Protein 3W4R (pdb70)

CATH classification: 3.20.20.80 (+1 more: 3.10.50.10)

Structure (mmCIF, N/CA/C/O backbone):
data_3W4R
#
_entry.id   3W4R
#
_cell.length_a   93.761
_cell.length_b   93.761
_cell.length_c   121.964
_cell.angle_alpha   90.00
_cell.angle_beta   90.00
_cell.angle_gamma   120.00
#
_symmetry.space_group_name_H-M   'P 65'
#
loop_
_entity.id
_entity.type
_entity.pdbx_description
1 polymer Chitinase
2 non-polymer 2-acetamido-2-deoxy-beta-D-glucopyranose
3 water water
#
loop_
_atom_site.group_PDB
_atom_site.id
_atom_site.type_symbol
_atom_site.label_atom_id
_atom_site.label_alt_id
_atom_site.label_comp_id
_atom_site.label_asym_id
_atom_site.label_entity_id
_atom_site.label_seq_id
_atom_site.pdbx_PDB_ins_code
_atom_site.Ca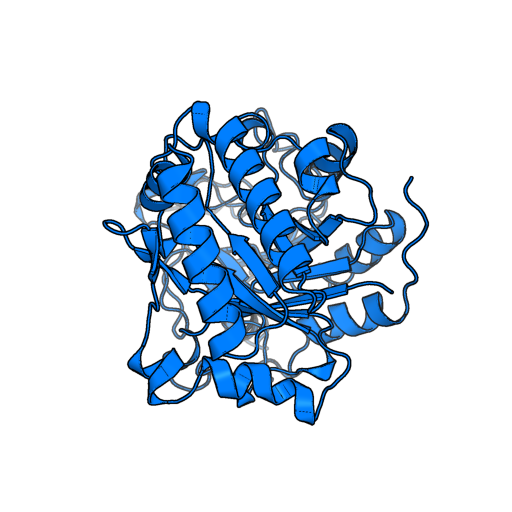rtn_x
_atom_site.Cartn_y
_atom_site.Cartn_z
_atom_site.occupancy
_atom_site.B_iso_or_equiv
_atom_site.auth_seq_id
_atom_site.auth_comp_id
_atom_site.auth_asym_id
_atom_site.auth_atom_id
_atom_site.pdbx_PDB_model_num
ATOM 1 N N . ARG A 1 24 ? -23.275 45.243 7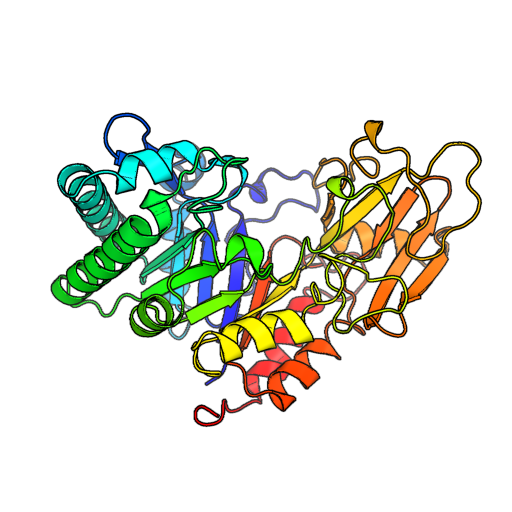6.374 1.00 30.79 24 ARG A N 1
ATOM 2 C CA . ARG A 1 24 ? -23.196 44.265 75.298 1.00 22.21 24 ARG A CA 1
ATOM 3 C C . ARG A 1 24 ? -22.018 44.718 74.438 1.00 14.25 24 ARG A C 1
ATOM 4 O O . ARG A 1 24 ? -21.820 44.240 73.323 1.00 18.06 24 ARG A O 1
ATOM 12 N N . ALA A 1 25 ? -21.275 45.665 74.973 1.00 12.76 25 ALA A N 1
ATOM 13 C CA . ALA A 1 25 ? -20.039 46.133 74.301 1.00 9.06 25 ALA A CA 1
ATOM 14 C C . ALA A 1 25 ? -18.936 45.144 74.548 1.00 9.73 25 ALA A C 1
ATOM 15 O O . ALA A 1 25 ? -18.953 44.341 75.513 1.00 10.32 25 ALA A O 1
ATOM 17 N N . ARG A 1 26 ? -17.920 45.185 73.671 1.00 8.43 26 ARG A N 1
ATOM 18 C CA . ARG A 1 26 ? -16.792 44.266 73.814 1.00 7.38 26 ARG A CA 1
ATOM 19 C C . ARG A 1 26 ? -15.585 45.034 74.319 1.00 6.90 26 ARG A C 1
ATOM 20 O O . ARG A 1 26 ? -15.403 46.246 74.016 1.00 8.01 26 ARG A O 1
ATOM 28 N N . VAL A 1 27 ? -14.749 44.323 75.083 1.00 6.91 27 VAL A N 1
ATOM 29 C CA . VAL A 1 27 ? -13.408 44.776 75.442 1.00 7.91 27 VAL A CA 1
ATOM 30 C C . VAL A 1 27 ? -12.535 43.632 74.963 1.00 6.19 27 VAL A C 1
ATOM 31 O O . VAL A 1 27 ? -12.516 42.571 75.589 1.00 7.53 27 VAL A O 1
ATOM 35 N N . VAL A 1 28 ? -11.762 43.892 73.887 1.00 4.91 28 VAL A N 1
ATOM 36 C CA . VAL A 1 28 ? -11.052 42.791 73.207 1.00 5.14 28 VAL A CA 1
ATOM 37 C C . VAL A 1 28 ? -9.599 42.941 73.555 1.00 7.29 28 VAL A C 1
ATOM 38 O O . VAL A 1 28 ? -9.005 43.963 73.234 1.00 7.56 28 VAL A O 1
ATOM 42 N N . CYS A 1 29 ? -9.017 41.901 74.146 1.00 5.83 29 CYS A N 1
ATOM 43 C CA . CYS A 1 29 ? -7.650 42.015 74.667 1.00 5.92 29 CYS A CA 1
ATOM 44 C C . CYS A 1 29 ? -6.767 41.098 73.880 1.00 5.89 29 CYS A C 1
ATOM 45 O O . CYS A 1 29 ? -6.893 39.884 74.033 1.00 7.82 29 CYS A O 1
ATOM 48 N N . TYR A 1 30 ? -5.795 41.646 73.120 1.00 4.39 30 TYR A N 1
ATOM 49 C CA . TYR A 1 30 ? -4.802 40.725 72.526 1.00 3.89 30 TYR A CA 1
ATOM 50 C C . TYR A 1 30 ? -3.748 40.412 73.569 1.00 5.44 30 TYR A C 1
ATOM 51 O O . TYR A 1 30 ? -3.281 41.326 74.231 1.00 5.61 30 TYR A O 1
ATOM 60 N N . PHE A 1 31 ? -3.319 39.151 73.610 1.00 4.69 31 PHE A N 1
ATOM 61 C CA . PHE A 1 31 ? -2.309 38.654 74.561 1.00 4.13 31 PHE A CA 1
ATOM 62 C C . PHE A 1 31 ? -1.150 38.100 73.722 1.00 5.40 31 PHE A C 1
ATOM 63 O O . PHE A 1 31 ? -1.341 37.203 72.894 1.00 6.78 31 PHE A O 1
ATOM 71 N N . SER A 1 32 ? 0.078 38.618 73.930 1.00 5.48 32 SER A N 1
ATOM 72 C CA . SER A 1 32 ? 1.250 38.192 73.121 1.00 4.60 32 SER A CA 1
ATOM 73 C C . SER A 1 32 ? 1.974 37.024 73.823 1.00 6.24 32 SER A C 1
ATOM 74 O O . SER A 1 32 ? 2.387 37.187 74.996 1.00 6.95 32 SER A O 1
ATOM 77 N N . ASN A 1 33 ? 2.154 35.899 73.129 1.00 6.37 33 ASN A N 1
ATOM 78 C CA . ASN A 1 33 ? 2.731 34.727 73.803 1.00 5.98 33 ASN A CA 1
ATOM 79 C C . ASN A 1 33 ? 4.237 34.902 73.972 1.00 9.96 33 ASN A C 1
ATOM 80 O O . ASN A 1 33 ? 4.856 34.124 74.687 1.00 15.71 33 ASN A O 1
ATOM 85 N N . TRP A 1 34 ? 4.802 35.932 73.395 1.00 6.04 34 TRP A N 1
ATOM 86 C CA . TRP A 1 34 ? 6.255 36.125 73.543 1.00 6.98 34 TRP A CA 1
ATOM 87 C C . TRP A 1 34 ? 6.585 37.070 74.669 1.00 7.89 34 TRP A C 1
ATOM 88 O O . TRP A 1 34 ? 7.760 37.288 74.953 1.00 8.11 34 TRP A O 1
ATOM 99 N N . ALA A 1 35 ? 5.592 37.658 75.330 1.00 5.26 35 ALA A N 1
ATOM 100 C CA . ALA A 1 35 ? 5.896 38.660 76.376 1.00 5.68 35 ALA A CA 1
ATOM 101 C C . ALA A 1 35 ? 6.486 37.986 77.616 1.00 6.59 35 ALA A C 1
ATOM 102 O O . ALA A 1 35 ? 7.077 38.670 78.468 1.00 6.97 35 ALA A O 1
ATOM 104 N N . VAL A 1 36 ? 6.357 36.667 77.684 1.00 5.82 36 VAL A N 1
ATOM 105 C CA . VAL A 1 36 ? 6.857 35.918 78.848 1.00 6.62 36 VAL A CA 1
ATOM 106 C C . VAL A 1 36 ? 8.389 35.948 78.839 1.00 8.19 36 VAL A C 1
ATOM 107 O O . VAL A 1 36 ? 9.004 35.719 79.911 1.00 9.71 36 VAL A O 1
ATOM 111 N N . TYR A 1 37 ? 8.981 36.257 77.709 1.00 7.30 37 TYR A N 1
ATOM 112 C CA . TYR A 1 37 ? 10.460 36.281 77.632 1.00 8.61 37 TYR A CA 1
ATOM 113 C C . TYR A 1 37 ? 11.064 37.629 77.930 1.00 9.94 37 TYR A C 1
ATOM 114 O O . TYR A 1 37 ? 12.330 37.791 77.915 1.00 11.11 37 TYR A O 1
ATOM 123 N N . ARG A 1 38 ? 10.228 38.637 78.215 1.00 6.80 38 ARG A N 1
ATOM 124 C CA . ARG A 1 38 ? 10.790 39.946 78.557 1.00 7.66 38 ARG A CA 1
ATOM 125 C C . ARG A 1 38 ? 11.395 39.886 79.938 1.00 6.91 38 ARG A C 1
ATOM 126 O O . ARG A 1 38 ? 10.895 39.232 80.842 1.00 8.71 38 ARG A O 1
ATOM 134 N N . PRO A 1 39 ? 12.515 40.583 80.095 1.00 9.32 39 PRO A N 1
ATOM 135 C CA . PRO A 1 39 ? 13.281 40.406 81.344 1.00 11.80 39 PRO A CA 1
ATOM 136 C C . PRO A 1 39 ? 12.659 41.085 82.532 1.00 12.59 39 PRO A C 1
ATOM 137 O O . PRO A 1 39 ? 11.891 42.051 82.381 1.00 9.80 39 PRO A O 1
ATOM 141 N N . GLY A 1 40 ? 12.998 40.631 83.738 1.00 12.46 40 GLY A N 1
ATOM 142 C CA . GLY A 1 40 ? 12.612 41.389 84.929 1.00 11.70 40 GLY A CA 1
ATOM 143 C C . GLY A 1 40 ? 11.130 41.664 85.069 1.00 10.31 40 GLY A C 1
ATOM 144 O O . GLY A 1 40 ? 10.283 40.752 84.926 1.00 11.34 40 GLY A O 1
ATOM 145 N N . VAL A 1 41 ? 10.792 42.932 85.306 1.00 12.62 41 VAL A N 1
ATOM 146 C CA . VAL A 1 41 ? 9.398 43.259 85.573 1.00 10.88 41 VAL A CA 1
ATOM 147 C C . VAL A 1 41 ? 8.612 43.264 84.277 1.00 10.65 41 VAL A C 1
ATOM 148 O O . VAL A 1 41 ? 7.399 43.384 84.325 1.00 9.78 41 VAL A O 1
ATOM 152 N N . GLY A 1 42 ? 9.280 43.112 83.142 1.00 8.61 42 GLY A N 1
ATOM 153 C CA . GLY A 1 42 ? 8.535 43.048 81.858 1.00 7.73 42 GLY A CA 1
ATOM 154 C C . GLY A 1 42 ? 7.907 41.660 81.624 1.00 8.39 42 GLY A C 1
ATOM 155 O O . GLY A 1 42 ? 6.966 41.509 80.828 1.00 8.32 42 GLY A O 1
ATOM 156 N N . ARG A 1 43 ? 8.375 40.633 82.320 1.00 8.24 43 ARG A N 1
ATOM 157 C CA . ARG A 1 43 ? 7.804 39.286 82.097 1.00 8.38 43 ARG A CA 1
ATOM 158 C C . ARG A 1 43 ? 6.310 39.269 82.295 1.00 8.80 43 ARG A C 1
ATOM 159 O O . ARG A 1 43 ? 5.814 39.596 83.368 1.00 8.38 43 ARG A O 1
ATOM 167 N N . TYR A 1 44 ? 5.577 38.780 81.279 1.00 8.06 44 TYR A N 1
ATOM 168 C CA . TYR A 1 44 ? 4.130 38.752 81.376 1.00 5.97 44 TYR A CA 1
ATOM 169 C C . TYR A 1 44 ? 3.677 37.431 80.779 1.00 7.57 44 TYR A C 1
ATOM 170 O O . TYR A 1 44 ? 3.897 37.138 79.579 1.00 8.29 44 TYR A O 1
ATOM 179 N N . GLY A 1 45 ? 3.016 36.626 81.604 1.00 7.85 45 GLY A N 1
ATOM 180 C CA . GLY A 1 45 ? 2.496 35.329 81.198 1.00 8.84 45 GLY A CA 1
ATOM 181 C C . GLY A 1 45 ? 0.978 35.187 81.327 1.00 7.71 45 GLY A C 1
ATOM 182 O O . GLY A 1 45 ? 0.339 36.112 81.631 1.00 8.12 45 GLY A O 1
ATOM 183 N N . ILE A 1 46 ? 0.467 33.974 81.110 1.00 8.81 46 ILE A N 1
ATOM 184 C CA . ILE A 1 46 ? -0.968 33.783 81.136 1.00 9.87 46 ILE A CA 1
ATOM 185 C C . ILE A 1 46 ? -1.546 34.226 82.444 1.00 10.56 46 ILE A C 1
ATOM 186 O O . ILE A 1 46 ? -2.594 34.747 82.511 1.00 9.54 46 ILE A O 1
ATOM 191 N N . GLU A 1 47 ? -0.786 33.937 83.490 1.00 13.20 47 GLU A N 1
ATOM 192 C CA . GLU A 1 47 ? -1.257 34.213 84.824 1.00 13.35 47 GLU A CA 1
ATOM 193 C C . GLU A 1 47 ? -1.365 35.720 85.152 1.00 13.52 47 GLU A C 1
ATOM 194 O O . GLU A 1 47 ? -1.924 36.116 86.148 1.00 14.73 47 GLU A O 1
ATOM 200 N N . ASP A 1 48 ? -0.757 36.531 84.306 1.00 11.20 48 ASP A N 1
ATOM 201 C CA . ASP A 1 48 ? -0.835 37.987 84.485 1.00 8.93 48 ASP A CA 1
ATOM 202 C C . ASP A 1 48 ? -2.038 38.650 83.807 1.00 9.09 48 ASP A C 1
ATOM 203 O O . ASP A 1 48 ? -2.341 39.830 84.068 1.00 9.47 48 ASP A O 1
ATOM 208 N N . ILE A 1 49 ? -2.747 37.910 82.968 1.00 8.28 49 ILE A N 1
ATOM 209 C CA . ILE A 1 49 ? -3.908 38.493 82.291 1.00 8.41 49 ILE A CA 1
ATOM 210 C C . ILE A 1 49 ? -5.014 38.845 83.286 1.00 8.60 49 ILE A C 1
ATOM 211 O O . ILE A 1 49 ? -5.455 37.963 84.058 1.00 10.34 49 ILE A O 1
ATOM 216 N N . PRO A 1 50 ? -5.489 40.096 83.287 1.00 7.37 50 PRO A N 1
ATOM 217 C CA . PRO A 1 50 ? -6.582 40.486 84.177 1.00 8.85 50 PRO A CA 1
ATOM 218 C C . PRO A 1 50 ? -7.903 40.139 83.529 1.00 9.19 50 PRO A C 1
ATOM 219 O O . PRO A 1 50 ? -8.551 40.972 82.902 1.00 8.92 50 PRO A O 1
ATOM 223 N N . VAL A 1 51 ? -8.248 38.859 83.612 1.00 9.81 51 VAL A N 1
ATOM 224 C CA . VAL A 1 51 ? -9.302 38.308 82.744 1.00 8.61 51 VAL A CA 1
ATOM 225 C C . VAL A 1 51 ? -10.614 39.055 82.857 1.00 8.96 51 VAL A C 1
ATOM 226 O O . VAL A 1 51 ? -11.261 39.343 81.839 1.00 11.11 51 VAL A O 1
ATOM 230 N N . ASP A 1 52 ? -11.006 39.402 84.072 1.00 10.64 52 ASP A N 1
ATOM 231 C CA . ASP A 1 52 ? -12.316 40.058 84.204 1.00 13.40 52 ASP A CA 1
ATOM 232 C C . ASP A 1 52 ? -12.400 41.482 83.666 1.00 11.76 52 ASP A C 1
ATOM 233 O O . ASP A 1 52 ? -13.480 42.083 83.675 1.00 14.79 52 ASP A O 1
ATOM 238 N N . MET A 1 53 ? -11.284 42.037 83.195 1.00 8.79 53 MET A N 1
ATOM 239 C CA . MET A 1 53 ? -11.337 43.345 82.556 1.00 9.62 53 MET A CA 1
ATOM 240 C C . MET A 1 53 ? -11.685 43.226 81.074 1.00 11.22 53 MET A C 1
ATOM 241 O O . MET A 1 53 ? -11.962 44.238 80.445 1.00 11.61 53 MET A O 1
ATOM 246 N N . CYS A 1 54 ? -11.688 42.004 80.520 1.00 9.59 54 CYS A N 1
ATOM 247 C CA . CYS A 1 54 ? -11.887 41.814 79.068 1.00 7.01 54 CYS A CA 1
ATOM 248 C C . CYS A 1 54 ? -13.138 40.987 78.861 1.00 8.79 54 CYS A C 1
ATOM 249 O O . CYS A 1 54 ? -13.548 40.196 79.732 1.00 12.65 54 CYS A O 1
ATOM 252 N N . THR A 1 55 ? -13.759 41.141 77.706 1.00 7.19 55 THR A N 1
ATOM 253 C CA . THR A 1 55 ? -14.833 40.239 77.312 1.00 8.44 55 THR A CA 1
ATOM 254 C C . THR A 1 55 ? -14.359 39.155 76.338 1.00 9.81 55 THR A C 1
ATOM 255 O O . THR A 1 55 ? -14.969 38.071 76.282 1.00 8.90 55 THR A O 1
ATOM 259 N N . HIS A 1 56 ? -13.289 39.431 75.568 1.00 6.38 56 HIS A N 1
ATOM 260 C CA . HIS A 1 56 ? -12.780 38.532 74.551 1.00 6.62 56 HIS A CA 1
ATOM 261 C C . HIS A 1 56 ? -11.275 38.669 74.628 1.00 7.95 56 HIS A C 1
ATOM 262 O O . HIS A 1 56 ? -10.765 39.802 74.618 1.00 8.48 56 HIS A O 1
ATOM 269 N N . ILE A 1 57 ? -10.591 37.541 74.775 1.00 5.01 57 ILE A N 1
ATOM 270 C CA . ILE A 1 57 ? -9.110 37.595 74.907 1.00 3.68 57 ILE A CA 1
ATOM 271 C C . ILE A 1 57 ? -8.535 36.696 73.817 1.00 5.97 57 ILE A C 1
ATOM 272 O O . ILE A 1 57 ? -9.072 35.609 73.544 1.00 6.02 57 ILE A O 1
ATOM 277 N N . ILE A 1 58 ? -7.481 37.156 73.135 1.00 4.56 58 ILE A N 1
ATOM 278 C CA . ILE A 1 58 ? -7.028 36.526 71.901 1.00 4.39 58 ILE A CA 1
ATOM 279 C C . ILE A 1 58 ? -5.543 36.175 71.989 1.00 5.68 58 ILE A C 1
ATOM 280 O O . ILE A 1 58 ? -4.699 37.085 72.092 1.00 6.07 58 ILE A O 1
ATOM 285 N N . TYR A 1 59 ? -5.248 34.879 71.972 1.00 3.63 59 TYR A N 1
ATOM 286 C CA . TYR A 1 59 ? -3.872 34.398 72.127 1.00 4.53 59 TYR A CA 1
ATOM 287 C C . TYR A 1 59 ? -3.125 34.622 70.810 1.00 6.47 59 TYR A C 1
ATOM 288 O O . TYR A 1 59 ? -3.521 34.108 69.734 1.00 5.92 59 TYR A O 1
ATOM 297 N N . SER A 1 60 ? -2.032 35.379 70.819 1.00 3.45 60 SER A N 1
ATOM 298 C CA . SER A 1 60 ? -1.382 35.784 69.583 1.00 4.12 60 SER A CA 1
ATOM 299 C C . SER A 1 60 ? 0.072 35.289 69.591 1.00 5.57 60 SER A C 1
ATOM 300 O O . SER A 1 60 ? 0.757 35.531 70.598 1.00 7.56 60 SER A O 1
ATOM 303 N N . PHE A 1 61 ? 0.603 34.588 68.579 1.00 6.36 61 PHE A N 1
ATOM 304 C CA . PHE A 1 61 ? -0.031 34.248 67.304 1.00 5.02 61 PHE A CA 1
ATOM 305 C C . PHE A 1 61 ? 0.274 32.791 67.033 1.00 8.21 61 PHE A C 1
ATOM 306 O O . PHE A 1 61 ? 1.332 32.285 67.457 1.00 9.14 61 PHE A O 1
ATOM 314 N N . ILE A 1 62 ? -0.570 32.183 66.221 1.00 5.81 62 ILE A N 1
ATOM 315 C CA . ILE A 1 62 ? -0.197 30.990 65.424 1.00 5.71 62 ILE A CA 1
ATOM 316 C C . ILE A 1 62 ? -0.023 31.460 63.995 1.00 5.93 62 ILE A C 1
ATOM 317 O O . ILE A 1 62 ? -0.288 32.619 63.671 1.00 6.32 62 ILE A O 1
ATOM 322 N N . GLY A 1 63 ? 0.542 30.594 63.154 1.00 6.06 63 GLY A N 1
ATOM 323 C CA . GLY A 1 63 ? 0.879 30.923 61.772 1.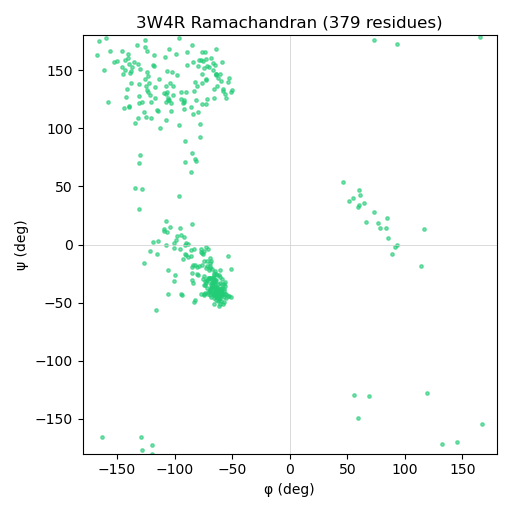00 7.07 63 GLY A CA 1
ATOM 324 C C . GLY A 1 63 ? 0.348 29.902 60.794 1.00 6.37 63 GLY A C 1
ATOM 325 O O . GLY A 1 63 ? -0.488 29.094 61.128 1.00 7.28 63 GLY A O 1
ATOM 326 N N . VAL A 1 64 ? 0.849 29.966 59.567 1.00 6.69 64 VAL A N 1
ATOM 327 C CA . VAL A 1 64 ? 0.510 28.971 58.549 1.00 7.51 64 VAL A CA 1
ATOM 328 C C . VAL A 1 64 ? 1.809 28.402 58.021 1.00 9.79 64 VAL A C 1
ATOM 329 O O . VAL A 1 64 ? 2.817 29.119 57.924 1.00 9.26 64 VAL A O 1
ATOM 333 N N . THR A 1 65 ? 1.826 27.090 57.740 1.00 12.13 65 THR A N 1
ATOM 334 C CA . THR A 1 65 ? 3.070 26.549 57.154 1.00 14.83 65 THR A CA 1
ATOM 335 C C . THR A 1 65 ? 3.206 26.959 55.686 1.00 15.79 65 THR A C 1
ATOM 336 O O . THR A 1 65 ? 2.220 27.182 54.984 1.00 15.03 65 THR A O 1
ATOM 340 N N . GLU A 1 66 ? 4.434 27.061 55.207 1.00 14.92 66 GLU A N 1
ATOM 341 C CA . GLU A 1 66 ? 4.671 27.491 53.841 1.00 19.16 66 GLU A CA 1
ATOM 342 C C . GLU A 1 66 ? 4.360 26.406 52.819 1.00 22.48 66 GLU A C 1
ATOM 343 O O . GLU A 1 66 ? 4.053 26.687 51.722 1.00 25.21 66 GLU A O 1
ATOM 349 N N . ASP A 1 67 ? 4.519 25.171 53.212 1.00 22.24 67 ASP A N 1
ATOM 350 C CA . ASP A 1 67 ? 4.472 24.052 52.262 1.00 27.41 67 ASP A CA 1
ATOM 351 C C . ASP A 1 67 ? 3.136 23.295 52.237 1.00 22.23 67 ASP A C 1
ATOM 352 O O . ASP A 1 67 ? 2.712 22.792 51.192 1.00 26.85 67 ASP A O 1
ATOM 357 N N . THR A 1 68 ? 2.456 23.229 53.377 1.00 14.69 68 THR A N 1
ATOM 358 C CA . THR A 1 68 ? 1.337 22.339 53.524 1.00 15.77 68 THR A CA 1
ATOM 359 C C . THR A 1 68 ? 0.063 23.092 53.890 1.00 14.22 68 THR A C 1
ATOM 360 O O . THR A 1 68 ? -0.998 22.492 53.968 1.00 16.19 68 THR A O 1
ATOM 364 N N . GLN A 1 69 ? 0.197 24.400 54.119 1.00 14.41 69 GLN A N 1
ATOM 365 C CA . GLN A 1 69 ? -0.975 25.225 54.478 1.00 12.79 69 GLN A CA 1
ATOM 366 C C . GLN A 1 69 ? -1.683 24.772 55.742 1.00 16.75 69 GLN A C 1
ATOM 367 O O . GLN A 1 69 ? -2.878 24.947 55.878 1.00 19.28 69 GLN A O 1
ATOM 373 N N . GLN A 1 70 ? -0.929 24.234 56.693 1.00 14.07 70 GLN A N 1
ATOM 374 C CA . GLN A 1 70 ? -1.481 23.839 57.973 1.00 13.10 70 GLN A CA 1
ATOM 375 C C . GLN A 1 70 ? -1.221 24.913 59.008 1.00 10.22 70 GLN A C 1
ATOM 376 O O . GLN A 1 70 ? -0.360 25.781 58.826 1.00 11.65 70 GLN A O 1
ATOM 382 N N . VAL A 1 71 ? -1.942 24.834 60.113 1.00 10.43 71 VAL A N 1
ATOM 383 C CA . VAL A 1 71 ? -1.590 25.685 61.276 1.00 10.58 71 VAL A CA 1
ATOM 384 C C . VAL A 1 71 ? -0.146 25.454 61.695 1.00 11.31 71 VAL A C 1
ATOM 385 O O . VAL A 1 71 ? 0.319 24.310 61.819 1.00 12.14 71 VAL A O 1
ATOM 389 N N . LEU A 1 72 ? 0.600 26.548 61.843 1.00 7.40 72 LEU A N 1
ATOM 390 C CA . LEU A 1 72 ? 1.979 26.516 62.352 1.00 7.92 72 LEU A CA 1
ATOM 391 C C . LEU A 1 72 ? 1.930 26.978 63.798 1.00 10.28 72 LEU A C 1
ATOM 392 O O . LEU A 1 72 ? 1.519 28.115 64.093 1.00 9.49 72 LEU A O 1
ATOM 397 N N . ILE A 1 73 ? 2.403 26.119 64.707 1.00 10.57 73 ILE A N 1
ATOM 398 C CA . ILE A 1 73 ? 2.583 26.521 66.112 1.00 7.72 73 ILE A CA 1
ATOM 399 C C . ILE A 1 73 ? 3.966 27.164 66.199 1.00 11.36 73 ILE A C 1
ATOM 400 O O . ILE A 1 73 ? 5.009 26.531 65.910 1.00 11.79 73 ILE A O 1
ATOM 405 N N . ILE A 1 74 ? 4.009 28.444 66.573 1.00 9.44 74 ILE A N 1
ATOM 406 C CA . ILE A 1 74 ? 5.215 29.222 66.407 1.00 9.29 74 ILE A CA 1
ATOM 407 C C . ILE A 1 74 ? 6.186 29.015 67.608 1.00 11.93 74 ILE A C 1
ATOM 408 O O . ILE A 1 74 ? 7.402 29.053 67.403 1.00 13.85 74 ILE A O 1
ATOM 413 N N . ASP A 1 75 ? 5.669 28.758 68.819 1.00 11.39 75 ASP A N 1
ATOM 414 C CA . ASP A 1 75 ? 6.591 28.468 69.963 1.00 9.07 75 ASP A CA 1
ATOM 415 C C . ASP A 1 75 ? 6.110 27.217 70.636 1.00 8.63 75 ASP A C 1
ATOM 416 O O . ASP A 1 75 ? 5.421 27.260 71.654 1.00 9.88 75 ASP A O 1
ATOM 421 N N . PRO A 1 76 ? 6.382 26.057 70.031 1.00 8.87 76 PRO A N 1
ATOM 422 C CA . PRO A 1 76 ? 5.709 24.861 70.560 1.00 10.31 76 PRO A CA 1
ATOM 423 C C . PRO A 1 76 ? 6.161 24.485 71.970 1.00 9.28 76 PRO A C 1
ATOM 424 O O . PRO A 1 76 ? 5.339 23.962 72.734 1.00 8.98 76 PRO A O 1
ATOM 428 N N . GLU A 1 77 ? 7.391 24.836 72.332 1.00 12.49 77 GLU A N 1
ATOM 429 C CA . GLU A 1 77 ? 7.806 24.589 73.720 1.00 10.51 77 GLU A CA 1
ATOM 430 C C . GLU A 1 77 ? 6.942 25.315 74.729 1.00 9.91 77 GLU A C 1
ATOM 431 O O . GLU A 1 77 ? 6.577 24.787 75.770 1.00 9.94 77 GLU A O 1
ATOM 437 N N . LEU A 1 78 ? 6.544 26.558 74.406 1.00 7.68 78 LEU A N 1
ATOM 438 C CA . LEU A 1 78 ? 5.680 27.282 75.319 1.00 7.95 78 LEU A CA 1
ATOM 439 C C . LEU A 1 78 ? 4.208 26.897 75.125 1.00 8.95 78 LEU A C 1
ATOM 440 O O . LEU A 1 78 ? 3.504 26.613 76.067 1.00 8.38 78 LEU A O 1
ATOM 445 N N . ASP A 1 79 ? 3.783 26.933 73.865 1.00 9.62 79 ASP A N 1
ATOM 446 C CA . ASP A 1 79 ? 2.342 26.861 73.540 1.00 8.09 79 ASP A CA 1
ATOM 447 C C . ASP A 1 79 ? 1.795 25.474 73.773 1.00 9.54 79 ASP A C 1
ATOM 448 O O . ASP A 1 79 ? 0.649 25.307 74.144 1.00 8.67 79 ASP A O 1
ATOM 453 N N . VAL A 1 80 ? 2.640 24.461 73.577 1.00 9.35 80 VAL A N 1
ATOM 454 C CA . VAL A 1 80 ? 2.166 23.074 73.710 1.00 9.10 80 VAL A CA 1
ATOM 455 C C . VAL A 1 80 ? 2.871 22.355 74.870 1.00 9.90 80 VAL A C 1
ATOM 456 O O . VAL A 1 80 ? 2.194 21.895 75.783 1.00 13.00 80 VAL A O 1
ATOM 460 N N . ASP A 1 81 ? 4.197 22.316 74.854 1.00 13.72 81 ASP A N 1
ATOM 461 C CA . ASP A 1 81 ? 4.916 21.544 75.926 1.00 13.67 81 ASP A CA 1
ATOM 462 C C . ASP A 1 81 ? 4.691 22.088 77.343 1.00 16.24 81 ASP A C 1
ATOM 463 O O . ASP A 1 81 ? 4.477 21.288 78.296 1.00 18.81 81 ASP A O 1
ATOM 468 N N . LYS A 1 82 ? 4.650 23.421 77.519 1.00 11.38 82 LYS A N 1
ATOM 469 C CA . LYS A 1 82 ? 4.310 24.047 78.790 1.00 11.43 82 LYS A CA 1
ATOM 470 C C . LYS A 1 82 ? 2.849 24.422 78.893 1.00 9.87 82 LYS A C 1
ATOM 471 O O . LYS A 1 82 ? 2.437 25.139 79.794 1.00 12.75 82 LYS A O 1
ATOM 477 N N . ASN A 1 83 ? 2.055 23.867 77.971 1.00 10.63 83 ASN A N 1
ATOM 478 C CA . ASN A 1 83 ? 0.616 24.065 78.016 1.00 12.21 83 ASN A CA 1
ATOM 479 C C . ASN A 1 83 ? 0.130 25.484 77.917 1.00 10.68 83 ASN A C 1
ATOM 480 O O . ASN A 1 83 ? -0.905 25.805 78.535 1.00 10.65 83 ASN A O 1
ATOM 485 N N . GLY A 1 84 ? 0.824 26.327 77.153 1.00 9.05 84 GLY A N 1
ATOM 486 C CA . GLY A 1 84 ? 0.381 27.714 77.061 1.00 8.29 84 GLY A CA 1
ATOM 487 C C . GLY A 1 84 ? -1.060 27.850 76.503 1.00 7.77 84 GLY A C 1
ATOM 488 O O . GLY A 1 84 ? -1.900 28.546 77.086 1.00 8.19 84 GLY A O 1
ATOM 489 N N . PHE A 1 85 ? -1.358 27.172 75.388 1.00 8.33 85 PHE A N 1
ATOM 490 C CA . PHE A 1 85 ? -2.709 27.361 74.807 1.00 7.31 85 PHE A CA 1
ATOM 491 C C . PHE A 1 85 ? -3.768 26.889 75.795 1.00 9.04 85 PHE A C 1
ATOM 492 O O . PHE A 1 85 ? -4.770 27.536 76.010 1.00 8.09 85 PHE A O 1
ATOM 500 N N . LYS A 1 86 ? -3.559 25.709 76.400 1.00 9.27 86 LYS A N 1
ATOM 501 C CA . LYS A 1 86 ? -4.570 25.169 77.307 1.00 10.20 86 LYS A CA 1
ATOM 502 C C . LYS A 1 86 ? -4.666 25.874 78.633 1.00 9.15 86 LYS A C 1
ATOM 503 O O . LYS A 1 86 ? -5.745 25.995 79.195 1.00 10.71 86 LYS A O 1
ATOM 509 N N . ASN A 1 87 ? -3.560 26.390 79.169 1.00 9.93 87 ASN A N 1
ATOM 510 C CA . ASN A 1 87 ? -3.708 27.232 80.338 1.00 9.83 87 ASN A CA 1
ATOM 511 C C . ASN A 1 87 ? -4.536 28.472 80.075 1.00 8.99 87 ASN A C 1
ATOM 512 O O . ASN A 1 87 ? -5.369 28.908 80.931 1.00 10.56 87 ASN A O 1
ATOM 517 N N . PHE A 1 88 ? -4.323 29.027 78.851 1.00 8.37 88 PHE A N 1
ATOM 518 C CA . PHE A 1 88 ? -5.100 30.182 78.463 1.00 7.84 88 PHE A CA 1
ATOM 519 C C . PHE A 1 88 ? -6.580 29.841 78.321 1.00 7.28 88 PHE A C 1
ATOM 520 O O . PHE A 1 88 ? -7.419 30.500 78.873 1.00 8.05 88 PHE A O 1
ATOM 528 N N . THR A 1 89 ? -6.910 28.797 77.572 1.00 7.53 89 THR A N 1
ATOM 529 C CA . THR A 1 89 ? -8.338 28.523 77.389 1.00 8.64 89 THR A CA 1
ATOM 530 C C . THR A 1 89 ? -9.021 28.030 78.665 1.00 9.39 89 THR A C 1
ATOM 531 O O . THR A 1 89 ? -10.215 28.285 78.876 1.00 10.79 89 THR A O 1
ATOM 535 N N . SER A 1 90 ? -8.255 27.372 79.521 1.00 10.05 90 SER A N 1
ATOM 536 C CA . SER A 1 90 ? -8.834 26.869 80.770 1.00 13.36 90 SER A CA 1
ATOM 537 C C . SER A 1 90 ? -9.045 27.999 81.745 1.00 16.32 90 SER A C 1
ATOM 538 O O . SER A 1 90 ? -9.718 27.811 82.787 1.00 14.57 90 SER A O 1
ATOM 541 N N . LEU A 1 91 ? -8.537 29.204 81.430 1.00 11.10 91 LEU A N 1
ATOM 542 C CA . LEU A 1 91 ? -9.070 30.362 82.186 1.00 9.74 91 LEU A CA 1
ATOM 543 C C . LEU A 1 91 ? -10.635 30.488 82.228 1.00 11.79 91 LEU A C 1
ATOM 544 O O . LEU A 1 91 ? -11.181 31.150 83.100 1.00 12.26 91 LEU A O 1
ATOM 549 N N . ARG A 1 92 ? -11.348 29.865 81.296 1.00 11.71 92 ARG A N 1
ATOM 550 C CA . ARG A 1 92 ? -12.799 29.991 81.263 1.00 12.67 92 ARG A CA 1
ATOM 551 C C . ARG A 1 92 ? -13.440 29.270 82.447 1.00 15.11 92 ARG A C 1
ATOM 552 O O . ARG A 1 92 ? -14.607 29.512 82.738 1.00 16.61 92 ARG A O 1
ATOM 560 N N . SER A 1 93 ? -12.685 28.401 83.099 1.00 14.79 93 SER A N 1
ATOM 561 C CA . SER A 1 93 ? -13.251 27.644 84.240 1.00 18.68 93 SER A CA 1
ATOM 562 C C . SER A 1 93 ? -13.637 28.595 85.334 1.00 18.16 93 SER A C 1
ATOM 563 O O . SER A 1 93 ? -14.724 28.498 85.891 1.00 24.27 93 SER A O 1
ATOM 566 N N . LYS A 1 94 ? -12.770 29.543 85.631 1.00 17.16 94 LYS A N 1
ATOM 567 C CA . LYS A 1 94 ? -13.070 30.548 86.650 1.00 20.74 94 LYS A CA 1
ATOM 568 C C . LYS A 1 94 ? -13.693 31.820 86.101 1.00 21.91 94 LYS A C 1
ATOM 569 O O . LYS A 1 94 ? -14.195 32.660 86.865 1.00 21.99 94 LYS A O 1
ATOM 575 N N . HIS A 1 95 ? -13.644 31.972 84.776 1.00 14.18 95 HIS A N 1
ATOM 576 C CA . HIS A 1 95 ? -14.184 33.169 84.141 1.00 17.08 95 HIS A CA 1
ATOM 577 C C . HIS A 1 95 ? -15.092 32.819 82.969 1.00 17.28 95 HIS A C 1
ATOM 578 O O . HIS A 1 95 ? -14.753 33.026 81.792 1.00 15.89 95 HIS A O 1
ATOM 585 N N . PRO A 1 96 ? -16.275 32.252 83.256 1.00 18.17 96 PRO A N 1
ATOM 586 C CA . PRO A 1 96 ? -16.987 31.592 82.159 1.00 16.63 96 PRO A CA 1
ATOM 587 C C . PRO A 1 96 ? -17.653 32.530 81.153 1.00 17.79 96 PRO A C 1
ATOM 588 O O . PRO A 1 96 ? -18.029 32.071 80.079 1.00 24.92 96 PRO A O 1
ATOM 592 N N . GLY A 1 97 ? -17.793 33.803 81.456 1.00 20.46 97 GLY A N 1
ATOM 593 C CA . GLY A 1 97 ? -18.496 34.655 80.496 1.00 20.53 97 GLY A CA 1
ATOM 594 C C . GLY A 1 97 ? -17.566 35.259 79.450 1.00 27.22 97 GLY A C 1
ATOM 595 O O . GLY A 1 97 ? -17.991 35.988 78.554 1.00 27.58 97 GLY A O 1
ATOM 596 N N . VAL A 1 98 ? -16.290 34.926 79.568 1.00 12.22 98 VAL A N 1
ATOM 597 C CA . VAL A 1 98 ? -15.241 35.500 78.650 1.00 8.34 98 VAL A CA 1
ATOM 598 C C . VAL A 1 98 ? -14.951 34.493 77.519 1.00 10.42 98 VAL A C 1
ATOM 599 O O . VAL A 1 98 ? -14.946 33.251 77.734 1.00 11.01 98 VAL A O 1
ATOM 603 N N . LYS A 1 99 ? -14.653 34.985 76.299 1.00 8.03 99 LYS A N 1
ATOM 604 C CA . LYS A 1 99 ? -14.349 34.111 75.173 1.00 8.67 99 LYS A CA 1
ATOM 605 C C . LYS A 1 99 ? -12.860 34.151 74.957 1.00 9.22 99 LYS A C 1
ATOM 606 O O . LYS A 1 99 ? -12.272 35.232 75.015 1.00 10.80 99 LYS A O 1
ATOM 612 N N . PHE A 1 100 ? -12.276 33.001 74.680 1.00 6.98 100 PHE A N 1
ATOM 613 C CA . PHE A 1 100 ? -10.829 32.853 74.516 1.00 5.56 100 PHE A CA 1
ATOM 614 C C . PHE A 1 100 ? -10.587 32.327 73.130 1.00 6.57 100 PHE A C 1
ATOM 615 O O . PHE A 1 100 ? -10.884 31.143 72.821 1.00 7.77 100 PHE A O 1
ATOM 623 N N . THR A 1 101 ? -10.045 33.159 72.259 1.00 5.41 101 THR A N 1
ATOM 624 C CA . THR A 1 101 ? -9.789 32.707 70.888 1.00 4.68 101 THR A CA 1
ATOM 625 C C . THR A 1 101 ? -8.297 32.811 70.581 1.00 5.83 101 THR A C 1
ATOM 626 O O . THR A 1 101 ? -7.496 33.190 71.459 1.00 4.89 101 THR A O 1
ATOM 630 N N . VAL A 1 102 ? -7.918 32.436 69.372 1.00 5.25 102 VAL A N 1
ATOM 631 C CA . VAL A 1 102 ? -6.510 32.463 68.906 1.00 4.64 102 VAL A CA 1
ATOM 632 C C . VAL A 1 102 ? -6.414 33.307 67.667 1.00 4.73 102 VAL A C 1
ATOM 633 O O . VAL A 1 102 ? -7.345 33.309 66.830 1.00 5.80 102 VAL A O 1
ATOM 637 N N . ALA A 1 103 ? -5.288 34.035 67.491 1.00 4.12 103 ALA A N 1
ATOM 638 C CA . ALA A 1 103 ? -5.099 34.867 66.277 1.00 3.56 103 ALA A CA 1
ATOM 639 C C . ALA A 1 103 ? -4.050 34.188 65.407 1.00 4.90 103 ALA A C 1
ATOM 640 O O . ALA A 1 103 ? -2.977 33.749 65.913 1.00 5.97 103 ALA A O 1
ATOM 642 N N . VAL A 1 104 ? -4.331 34.147 64.090 1.00 4.04 104 VAL A N 1
ATOM 643 C CA . VAL A 1 104 ? -3.354 33.620 63.100 1.00 3.98 104 VAL A CA 1
ATOM 644 C C . VAL A 1 104 ? -2.823 34.750 62.274 1.00 6.08 104 VAL A C 1
ATOM 645 O O . VAL A 1 104 ? -3.573 35.642 61.865 1.00 6.99 104 VAL A O 1
ATOM 649 N N . GLY A 1 105 ? -1.478 34.835 62.137 1.00 5.04 105 GLY A N 1
ATOM 650 C CA . GLY A 1 105 ? -0.897 35.867 61.284 1.00 6.10 105 GLY A CA 1
ATOM 651 C C . GLY A 1 105 ? -0.008 36.765 62.134 1.00 6.01 105 GLY A C 1
ATOM 652 O O . GLY A 1 105 ? 0.837 36.264 62.924 1.00 6.36 105 GLY A O 1
ATOM 653 N N . GLY A 1 106 ? -0.245 38.070 62.034 1.00 6.74 106 GLY A N 1
ATOM 654 C CA . GLY A 1 106 ? 0.567 39.059 62.779 1.00 6.70 106 GLY A CA 1
ATOM 655 C C . GLY A 1 106 ? 1.709 39.533 61.912 1.00 6.97 106 GLY A C 1
ATOM 656 O O . GLY A 1 106 ? 1.989 38.974 60.863 1.00 7.99 106 GLY A O 1
ATOM 657 N N . TRP A 1 107 ? 2.459 40.551 62.379 1.00 6.69 107 TRP A N 1
ATOM 658 C CA . TRP A 1 107 ? 3.443 41.146 61.458 1.00 8.77 107 TRP A CA 1
ATOM 659 C C . TRP A 1 107 ? 4.631 40.223 61.178 1.00 8.95 107 TRP A C 1
ATOM 660 O O . TRP A 1 107 ? 5.056 40.114 60.022 1.00 9.05 107 TRP A O 1
ATOM 671 N N . ALA A 1 108 ? 5.131 39.532 62.207 1.00 8.05 108 ALA A N 1
ATOM 672 C CA . ALA A 1 108 ? 6.332 38.713 62.035 1.00 9.46 108 ALA A CA 1
ATOM 673 C C . ALA A 1 108 ? 6.117 37.543 61.106 1.00 11.27 108 ALA A C 1
ATOM 674 O O . ALA A 1 108 ? 7.074 37.076 60.449 1.00 12.86 108 ALA A O 1
ATOM 676 N N . GLU A 1 109 ? 4.863 37.070 60.995 1.00 7.11 109 GLU A N 1
ATOM 677 C CA . GLU A 1 109 ? 4.553 35.982 60.086 1.00 10.47 109 GLU A CA 1
ATOM 678 C C . GLU A 1 109 ? 4.736 36.303 58.628 1.00 11.76 109 GLU A C 1
ATOM 679 O O . GLU A 1 109 ? 4.891 35.388 57.825 1.00 11.19 109 GLU A O 1
ATOM 685 N N . GLY A 1 110 ? 4.700 37.577 58.262 1.00 9.55 110 GLY A N 1
ATOM 686 C CA . GLY A 1 110 ? 4.669 38.021 56.878 1.00 9.34 110 GLY A CA 1
ATOM 687 C C . GLY A 1 110 ? 3.336 37.792 56.192 1.00 8.99 110 GLY A C 1
ATOM 688 O O . GLY A 1 110 ? 2.456 37.138 56.760 1.00 8.74 110 GLY A O 1
ATOM 689 N N . GLY A 1 111 ? 3.222 38.260 54.958 1.00 8.42 111 GLY A N 1
ATOM 690 C CA . GLY A 1 111 ? 1.984 38.041 54.209 1.00 7.78 111 GLY A CA 1
ATOM 691 C C . GLY A 1 111 ? 2.100 36.987 53.121 1.00 8.41 111 GLY A C 1
ATOM 692 O O . GLY A 1 111 ? 1.085 36.467 52.660 1.00 9.94 111 GLY A O 1
ATOM 693 N N . SER A 1 112 ? 3.318 36.701 52.651 1.00 10.02 112 SER A N 1
ATOM 694 C CA . SER A 1 112 ? 3.405 35.825 51.468 1.00 9.41 112 SER A CA 1
ATOM 695 C C . SER A 1 112 ? 2.796 34.437 51.660 1.00 8.93 112 SER A C 1
ATOM 696 O O . SER A 1 112 ? 2.180 33.901 50.703 1.00 10.15 112 SER A O 1
ATOM 699 N N . LYS A 1 113 ? 2.945 33.845 52.859 1.00 9.46 113 LYS A N 1
ATOM 700 C CA . LYS A 1 113 ? 2.410 32.499 53.098 1.00 10.26 113 LYS A CA 1
ATOM 701 C C . LYS A 1 113 ? 0.911 32.472 53.043 1.00 8.67 113 LYS A C 1
ATOM 702 O O . LYS A 1 113 ? 0.326 31.456 52.664 1.00 8.76 113 LYS A O 1
ATOM 708 N N . TYR A 1 114 ? 0.296 33.607 53.404 1.00 7.95 114 TYR A N 1
ATOM 709 C CA . TYR A 1 114 ? -1.169 33.713 53.386 1.00 8.35 114 TYR A CA 1
ATOM 710 C C . TYR A 1 114 ? -1.684 33.896 51.965 1.00 7.36 114 TYR A C 1
ATOM 711 O O . TYR A 1 114 ? -2.678 33.273 51.590 1.00 9.21 114 TYR A O 1
ATOM 720 N N . SER A 1 115 ? -1.016 34.733 51.173 1.00 8.10 115 SER A N 1
ATOM 721 C CA . SER A 1 115 ? -1.407 34.902 49.772 1.00 8.30 115 SER A CA 1
ATOM 722 C C . SER A 1 115 ? -1.311 33.549 49.067 1.00 9.49 115 SER A C 1
ATOM 723 O O . SER A 1 115 ? -2.230 33.124 48.286 1.00 9.43 115 SER A O 1
ATOM 726 N N . LYS A 1 116 ? -0.233 32.823 49.420 1.00 9.78 116 LYS A N 1
ATOM 727 C CA . LYS A 1 116 ? -0.057 31.474 48.831 1.00 11.80 116 LYS A CA 1
ATOM 728 C C . LYS A 1 116 ? -1.178 30.540 49.249 1.00 12.84 116 LYS A C 1
ATOM 729 O O . LYS A 1 116 ? -1.773 29.827 48.410 1.00 12.38 116 LYS A O 1
ATOM 735 N N . MET A 1 117 ? -1.518 30.569 50.533 1.00 9.31 117 MET A N 1
ATOM 736 C CA . MET A 1 117 ? -2.523 29.664 51.050 1.00 8.35 117 MET A CA 1
ATOM 737 C C . MET A 1 117 ? -3.907 29.930 50.448 1.00 10.26 117 MET A C 1
ATOM 738 O O . MET A 1 117 ? -4.690 28.968 50.234 1.00 12.53 117 MET A O 1
ATOM 743 N N . VAL A 1 118 ? -4.246 31.197 50.191 1.00 8.69 118 VAL A N 1
ATOM 744 C CA . VAL A 1 118 ? -5.601 31.448 49.679 1.00 9.29 118 VAL A CA 1
ATOM 745 C C . VAL A 1 118 ? -5.698 31.310 48.163 1.00 10.73 118 VAL A C 1
ATOM 746 O O . VAL A 1 118 ? -6.814 31.410 47.627 1.00 11.22 118 VAL A O 1
ATOM 750 N N . ALA A 1 119 ? -4.556 31.077 47.500 1.00 11.83 119 ALA A N 1
ATOM 751 C CA . ALA A 1 119 ? -4.557 31.131 46.016 1.00 12.52 119 ALA A CA 1
ATOM 752 C C . ALA A 1 119 ? -5.465 30.108 45.331 1.00 14.25 119 ALA A C 1
ATOM 753 O O . ALA A 1 119 ? -5.908 30.325 44.185 1.00 17.24 119 ALA A O 1
ATOM 755 N N . ALA A 1 120 ? -5.728 28.984 45.990 1.00 14.61 120 ALA A N 1
ATOM 756 C CA . ALA A 1 120 ? -6.609 27.947 45.416 1.00 16.63 120 ALA A CA 1
ATOM 757 C C . ALA A 1 120 ? -7.579 27.378 46.444 1.00 16.31 120 ALA A C 1
ATOM 758 O O . ALA A 1 120 ? -7.314 27.371 47.652 1.00 13.95 120 ALA A O 1
ATOM 760 N N . LYS A 1 121 ? -8.720 26.897 45.986 1.00 16.74 121 LYS A N 1
ATOM 761 C CA . LYS A 1 121 ? -9.661 26.220 46.857 1.00 14.73 121 LYS A CA 1
ATOM 762 C C . LYS A 1 121 ? -9.020 25.091 47.638 1.00 15.75 121 LYS A C 1
ATOM 763 O O . LYS A 1 121 ? -9.275 24.931 48.828 1.00 16.07 121 LYS A O 1
ATOM 769 N N . SER A 1 122 ? -8.206 24.267 46.978 1.00 14.00 122 SER A N 1
ATOM 770 C CA . SER A 1 122 ? -7.614 23.111 47.665 1.00 15.50 122 SER A CA 1
ATOM 771 C C . SER A 1 122 ? -6.707 23.518 48.856 1.00 13.24 122 SER A C 1
ATOM 772 O O . SER A 1 122 ? -6.752 22.860 49.927 1.00 14.29 122 SER A O 1
ATOM 775 N N . THR A 1 123 ? -5.925 24.592 48.666 1.00 12.94 123 THR A N 1
ATOM 776 C CA . THR A 1 123 ? -5.016 25.029 49.747 1.00 11.21 123 THR A CA 1
ATOM 777 C C . THR A 1 123 ? -5.797 25.715 50.888 1.00 12.52 123 THR A C 1
ATOM 778 O O . THR A 1 123 ? -5.469 25.552 52.105 1.00 11.94 123 THR A O 1
ATOM 782 N N . ARG A 1 124 ? -6.847 26.438 50.508 1.00 11.05 124 ARG A N 1
ATOM 783 C CA . ARG A 1 124 ? -7.708 27.013 51.548 1.00 10.19 124 ARG A CA 1
ATOM 784 C C . ARG A 1 124 ? -8.385 25.916 52.334 1.00 11.12 124 ARG A C 1
ATOM 785 O O . ARG A 1 124 ? -8.522 26.004 53.546 1.00 10.60 124 ARG A O 1
ATOM 793 N N . MET A 1 125 ? -8.842 24.871 51.667 1.00 12.33 125 MET A N 1
ATOM 794 C CA . MET A 1 125 ? -9.548 23.820 52.409 1.00 14.18 125 MET A CA 1
ATOM 795 C C . MET A 1 125 ? -8.596 23.070 53.317 1.00 11.27 125 MET A C 1
ATOM 796 O O . MET A 1 125 ? -8.976 22.676 54.436 1.00 12.74 125 MET A O 1
ATOM 801 N N . ALA A 1 126 ? -7.337 22.934 52.888 1.00 11.95 126 ALA A N 1
ATOM 802 C CA . ALA A 1 126 ? -6.354 22.281 53.772 1.00 12.39 126 ALA A CA 1
ATOM 803 C C . ALA A 1 126 ? -6.1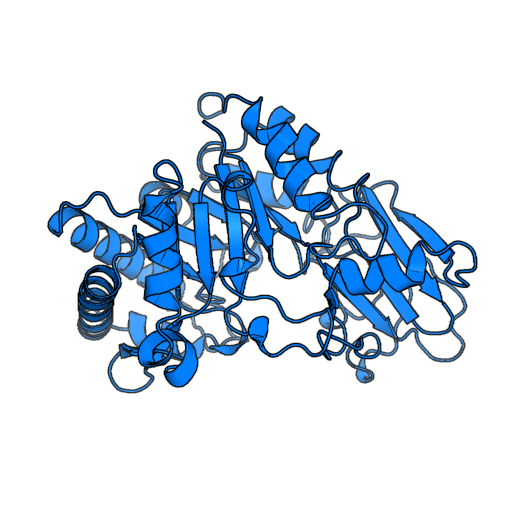77 23.108 55.056 1.00 11.48 126 ALA A C 1
ATOM 804 O O . ALA A 1 126 ? -6.146 22.547 56.195 1.00 12.50 126 ALA A O 1
ATOM 806 N N . PHE A 1 127 ? -6.076 24.427 54.869 1.00 8.95 127 PHE A N 1
ATOM 807 C CA . PHE A 1 127 ? -5.928 25.307 56.040 1.00 9.55 127 PHE A CA 1
ATOM 808 C C . PHE A 1 127 ? -7.170 25.257 56.933 1.00 9.35 127 PHE A C 1
ATOM 809 O O . PHE A 1 127 ? -7.084 25.179 58.157 1.00 9.50 127 PHE A O 1
ATOM 817 N N . VAL A 1 128 ? -8.354 25.372 56.335 1.00 8.48 128 VAL A N 1
ATOM 818 C CA . VAL A 1 128 ? -9.590 25.320 57.117 1.00 6.84 128 VAL A CA 1
ATOM 819 C C . VAL A 1 128 ? -9.686 24.038 57.957 1.00 8.82 128 VAL A C 1
ATOM 820 O O . VAL A 1 128 ? -10.017 24.090 59.158 1.00 9.53 128 VAL A O 1
ATOM 824 N N . ARG A 1 129 ? -9.386 22.897 57.359 1.00 9.05 129 ARG A N 1
ATOM 825 C CA . ARG A 1 129 ? -9.437 21.683 58.138 1.00 10.93 129 ARG A CA 1
ATOM 826 C C . ARG A 1 129 ? -8.439 21.715 59.286 1.00 12.53 129 ARG A C 1
ATOM 827 O O . ARG A 1 129 ? -8.727 21.252 60.334 1.00 12.06 129 ARG A O 1
ATOM 835 N N . SER A 1 130 ? -7.247 22.204 58.994 1.00 10.03 130 SER A N 1
ATOM 836 C CA . SER A 1 130 ? -6.200 22.297 60.018 1.00 8.40 130 SER A CA 1
ATOM 837 C C . SER A 1 130 ? -6.641 23.171 61.199 1.00 8.92 130 SER A C 1
ATOM 838 O O . SER A 1 130 ? -6.385 22.838 62.369 1.00 9.84 130 SER A O 1
ATOM 841 N N . VAL A 1 131 ? -7.256 24.302 60.869 1.00 7.86 131 VAL A N 1
ATOM 842 C CA . VAL A 1 131 ? -7.770 25.265 61.880 1.00 6.55 131 VAL A CA 1
ATOM 843 C C . VAL A 1 131 ? -8.815 24.602 62.735 1.00 9.49 131 VAL A C 1
ATOM 844 O O . VAL A 1 131 ? -8.773 24.719 63.946 1.00 8.60 131 VAL A O 1
ATOM 848 N N . VAL A 1 132 ? -9.760 23.877 62.118 1.00 8.89 132 VAL A N 1
ATOM 849 C CA . VAL A 1 132 ? -10.836 23.264 62.897 1.00 8.92 132 VAL A CA 1
ATOM 850 C C . VAL A 1 132 ? -10.242 22.210 63.890 1.00 8.25 132 VAL A C 1
ATOM 851 O O . VAL A 1 132 ? -10.621 22.191 65.079 1.00 9.44 132 VAL A O 1
ATOM 855 N N . ASP A 1 133 ? -9.287 21.414 63.404 1.00 8.88 133 ASP A N 1
ATOM 856 C CA . ASP A 1 133 ? -8.633 20.413 64.273 1.00 10.54 133 ASP A CA 1
ATOM 857 C C . ASP A 1 133 ? -7.953 21.110 65.434 1.00 11.80 133 ASP A C 1
ATOM 858 O O . ASP A 1 133 ? -8.034 20.652 66.584 1.00 10.12 133 ASP A O 1
ATOM 863 N N . PHE A 1 134 ? -7.250 22.198 65.117 1.00 9.83 134 PHE A N 1
ATOM 864 C CA . PHE A 1 134 ? -6.524 22.947 66.163 1.00 8.71 134 PHE A CA 1
ATOM 865 C C . PHE A 1 134 ? -7.433 23.557 67.225 1.00 8.95 134 PHE A C 1
ATOM 866 O O . PHE A 1 134 ? -7.176 23.449 68.442 1.00 9.74 134 PHE A O 1
ATOM 874 N N . LEU A 1 135 ? -8.535 24.196 66.793 1.00 6.81 135 LEU A N 1
ATOM 875 C CA . LEU A 1 135 ? -9.448 24.850 67.726 1.00 6.80 135 LEU A CA 1
ATOM 876 C C . LEU A 1 135 ? -10.097 23.816 68.623 1.00 9.23 135 LEU A C 1
ATOM 877 O O . LEU A 1 135 ? -10.267 24.022 69.821 1.00 8.26 135 LEU A O 1
ATOM 882 N N . ASN A 1 136 ? -10.407 22.645 68.045 1.00 8.32 136 ASN A N 1
ATOM 883 C CA . ASN A 1 136 ? -10.846 21.569 68.909 1.00 9.57 136 ASN A CA 1
ATOM 884 C C . ASN A 1 136 ? -9.789 21.042 69.888 1.00 9.42 136 ASN A C 1
ATOM 885 O O . ASN A 1 136 ? -10.111 20.813 71.068 1.00 12.87 136 ASN A O 1
ATOM 890 N N . LYS A 1 137 ? -8.568 20.854 69.418 1.00 9.06 137 LYS A N 1
ATOM 891 C CA . LYS A 1 137 ? -7.506 20.241 70.225 1.00 8.73 137 LYS A CA 1
ATOM 892 C C . LYS A 1 137 ? -7.235 21.101 71.471 1.00 12.39 137 LYS A C 1
ATOM 893 O O . LYS A 1 137 ? -7.032 20.575 72.609 1.00 12.37 137 LYS A O 1
ATOM 899 N N . TYR A 1 138 ? -7.223 22.425 71.284 1.00 9.45 138 TYR A N 1
ATOM 900 C CA . TYR A 1 138 ? -6.861 23.306 72.423 1.00 9.41 138 TYR A CA 1
ATOM 901 C C . TYR A 1 138 ? -8.010 24.073 73.066 1.00 10.02 138 TYR A C 1
ATOM 902 O O . TYR A 1 138 ? -7.795 24.954 73.916 1.00 11.03 138 TYR A O 1
ATOM 911 N N . ASN A 1 139 ? -9.256 23.721 72.702 1.00 8.33 139 ASN A N 1
ATOM 912 C CA . ASN A 1 139 ? -10.462 24.244 73.331 1.00 9.35 139 ASN A CA 1
ATOM 913 C C . ASN A 1 139 ? -10.576 25.741 73.187 1.00 8.75 139 ASN A C 1
ATOM 914 O O . ASN A 1 139 ? -10.985 26.418 74.122 1.00 9.05 139 ASN A O 1
ATOM 919 N N . PHE A 1 140 ? -10.259 26.249 71.990 1.00 6.66 140 PHE A N 1
ATOM 920 C CA . PHE A 1 140 ? -10.521 27.648 71.725 1.00 8.10 140 PHE A CA 1
ATOM 921 C C . PHE A 1 140 ? -11.958 27.926 71.281 1.00 11.04 140 PHE A C 1
ATOM 922 O O . PHE A 1 140 ? -12.609 27.029 70.726 1.00 13.70 140 PHE A O 1
ATOM 930 N N . ASP A 1 141 ? -12.401 29.170 71.473 1.00 7.57 141 ASP A N 1
ATOM 931 C CA . ASP A 1 141 ? -13.789 29.600 71.134 1.00 7.06 141 ASP A CA 1
ATOM 932 C C . ASP A 1 141 ? -13.915 30.168 69.717 1.00 8.26 141 ASP A C 1
ATOM 933 O O . ASP A 1 141 ? -14.974 30.686 69.336 1.00 8.69 141 ASP A O 1
ATOM 938 N N . GLY A 1 142 ? -12.843 30.085 68.954 1.00 7.92 142 GLY A N 1
ATOM 939 C CA . GLY A 1 142 ? -12.846 30.650 67.623 1.00 7.29 142 GLY A CA 1
ATOM 940 C C . GLY A 1 142 ? -11.503 31.234 67.185 1.00 7.97 142 GLY A C 1
ATOM 941 O O . GLY A 1 142 ? -10.477 31.008 67.824 1.00 7.42 142 GLY A O 1
ATOM 942 N N . LEU A 1 143 ? -11.535 31.932 66.061 1.00 5.47 143 LEU A N 1
ATOM 943 C CA . LEU A 1 143 ? -10.292 32.367 65.382 1.00 4.73 143 LEU A CA 1
ATOM 944 C C . LEU A 1 143 ? -10.377 33.808 65.046 1.00 7.39 143 LEU A C 1
ATOM 945 O O . LEU A 1 143 ? -11.404 34.281 64.546 1.00 6.38 143 LEU A O 1
ATOM 950 N N . ASP A 1 144 ? -9.265 34.533 65.265 1.00 4.33 144 ASP A N 1
ATOM 951 C CA . ASP A 1 144 ? -9.123 35.890 64.761 1.00 4.47 144 ASP A CA 1
ATOM 952 C C . ASP A 1 144 ? -8.119 35.873 63.586 1.00 6.26 144 ASP A C 1
ATOM 953 O O . ASP A 1 144 ? -7.026 35.311 63.694 1.00 5.12 144 ASP A O 1
ATOM 958 N N . LEU A 1 145 ? -8.496 36.463 62.449 1.00 4.90 145 LEU A N 1
ATOM 959 C CA . LEU A 1 145 ? -7.602 36.505 61.271 1.00 5.70 145 LEU A CA 1
ATOM 960 C C . LEU A 1 145 ? -6.786 37.762 61.288 1.00 7.07 145 LEU A C 1
ATOM 961 O O . LEU A 1 145 ? -7.342 38.887 61.303 1.00 7.26 145 LEU A O 1
ATOM 966 N N . ASP A 1 146 ? -5.445 37.615 61.270 1.00 4.91 146 ASP A N 1
ATOM 967 C CA . ASP A 1 146 ? -4.587 38.793 61.303 1.00 5.83 146 ASP A CA 1
ATOM 968 C C . ASP A 1 146 ? -3.570 38.725 60.177 1.00 8.31 146 ASP A C 1
ATOM 969 O O . ASP A 1 146 ? -2.381 38.942 60.387 1.00 7.58 146 ASP A O 1
ATOM 974 N N . TRP A 1 147 ? -4.012 38.424 58.962 1.00 5.28 147 TRP A N 1
ATOM 975 C CA . TRP A 1 147 ? -3.101 38.465 57.814 1.00 6.17 147 TRP A CA 1
ATOM 976 C C . TRP A 1 147 ? -2.849 39.929 57.529 1.00 5.98 147 TRP A C 1
ATOM 977 O O . TRP A 1 147 ? -3.795 40.733 57.237 1.00 6.91 147 TRP A O 1
ATOM 988 N N . GLU A 1 148 ? -1.566 40.320 57.592 1.00 5.83 148 GLU A N 1
ATOM 989 C CA . GLU A 1 148 ? -1.170 41.696 57.254 1.00 5.68 148 GLU A CA 1
ATOM 990 C C . GLU A 1 148 ? -0.343 41.661 55.990 1.00 9.21 148 GLU A C 1
ATOM 991 O O . GLU A 1 148 ? 0.826 41.282 56.058 1.00 9.90 148 GLU A O 1
ATOM 997 N N . TYR A 1 149 ? -0.916 41.976 54.824 1.00 6.19 149 TYR A N 1
ATOM 998 C CA . TYR A 1 149 ? -2.364 42.218 54.563 1.00 6.44 149 TYR A CA 1
ATOM 999 C C . TYR A 1 149 ? -2.660 41.632 53.179 1.00 7.60 149 TYR A C 1
ATOM 1000 O O . TYR A 1 149 ? -1.796 41.684 52.276 1.00 8.86 149 TYR A O 1
ATOM 1009 N N . PRO A 1 150 ? -3.886 41.167 52.938 1.00 7.19 150 PRO A N 1
ATOM 1010 C CA . PRO A 1 150 ? -4.251 40.771 51.567 1.00 6.00 150 PRO A CA 1
ATOM 1011 C C . PRO A 1 150 ? -4.085 41.915 50.584 1.00 8.57 150 PRO A C 1
ATOM 1012 O O . PRO A 1 150 ? -4.462 43.056 50.862 1.00 7.08 150 PRO A O 1
ATOM 1016 N N . GLY A 1 151 ? -3.460 41.633 49.438 1.00 8.39 151 GLY A N 1
ATOM 1017 C CA . GLY A 1 151 ? -3.371 42.665 48.404 1.00 9.36 151 GLY A CA 1
ATOM 1018 C C . GLY A 1 151 ? -2.150 43.558 48.549 1.00 12.72 151 GLY A C 1
ATOM 1019 O O . GLY A 1 151 ? -1.939 44.415 47.666 1.00 14.23 151 GLY A O 1
ATOM 1020 N N . ALA A 1 152 ? -1.407 43.426 49.653 1.00 9.71 152 ALA A N 1
ATOM 1021 C CA . ALA A 1 152 ? -0.294 44.352 49.952 1.00 10.03 152 ALA A CA 1
ATOM 1022 C C . ALA A 1 152 ? 0.981 43.908 49.238 1.00 11.47 152 ALA A C 1
ATOM 1023 O O . ALA A 1 152 ? 1.581 42.891 49.587 1.00 10.81 152 ALA A O 1
ATOM 1025 N N . ALA A 1 153 ? 1.403 44.708 48.275 1.00 12.86 153 ALA A N 1
ATOM 1026 C CA . ALA A 1 153 ? 2.587 44.357 47.492 1.00 14.89 153 ALA A CA 1
ATOM 1027 C C . ALA A 1 153 ? 3.827 44.328 48.359 1.00 15.52 153 ALA A C 1
ATOM 1028 O O . ALA A 1 153 ? 4.769 43.580 48.058 1.00 18.68 153 ALA A O 1
ATOM 1030 N N . ASP A 1 154 ? 3.846 45.158 49.404 1.00 12.35 154 ASP A N 1
ATOM 1031 C CA . ASP A 1 154 ? 4.972 45.241 50.331 1.00 15.05 154 ASP A CA 1
ATOM 1032 C C . ASP A 1 154 ? 4.996 44.073 51.328 1.00 15.92 154 ASP A C 1
ATOM 1033 O O . ASP A 1 154 ? 5.930 43.938 52.134 1.00 16.45 154 ASP A O 1
ATOM 1038 N N . ARG A 1 155 ? 3.976 43.229 51.255 1.00 11.67 155 ARG A N 1
ATOM 1039 C CA . ARG A 1 155 ? 3.857 42.097 52.173 1.00 10.17 155 ARG A CA 1
ATOM 1040 C C . ARG A 1 155 ? 3.569 40.809 51.393 1.00 13.33 155 ARG A C 1
ATOM 1041 O O . ARG A 1 155 ? 2.941 39.876 51.905 1.00 11.35 155 ARG A O 1
ATOM 1049 N N . GLY A 1 156 ? 4.059 40.705 50.158 1.00 10.35 156 GLY A N 1
ATOM 1050 C CA . GLY A 1 156 ? 3.957 39.440 49.457 1.00 12.04 156 GLY A CA 1
ATOM 1051 C C . GLY A 1 156 ? 2.604 39.144 48.860 1.00 10.50 156 GLY A C 1
ATOM 1052 O O . GLY A 1 156 ? 2.345 38.001 48.442 1.00 12.69 156 GLY A O 1
ATOM 1053 N N . GLY A 1 157 ? 1.751 40.174 48.772 1.00 9.99 157 GLY A N 1
ATOM 1054 C CA . GLY A 1 157 ? 0.400 40.013 48.271 1.00 9.67 157 GLY A CA 1
ATOM 1055 C C . GLY A 1 157 ? 0.277 40.354 46.814 1.00 13.99 157 GLY A C 1
ATOM 1056 O O . GLY A 1 157 ? 1.251 40.822 46.181 1.00 14.36 157 GLY A O 1
ATOM 1057 N N . SER A 1 158 ? -0.926 40.175 46.304 1.00 12.60 158 SER A N 1
ATOM 1058 C CA . SER A 1 158 ? -1.216 40.537 44.910 1.00 15.50 158 SER A CA 1
ATOM 1059 C C . SER A 1 158 ? -2.703 40.714 44.723 1.00 14.14 158 SER A C 1
ATOM 1060 O O . SER A 1 158 ? -3.487 40.530 45.651 1.00 11.36 158 SER A O 1
ATOM 1063 N N . PHE A 1 159 ? -3.125 41.083 43.517 1.00 12.25 159 PHE A N 1
ATOM 1064 C CA . PHE A 1 159 ? -4.485 41.605 43.339 1.00 9.77 159 PHE A CA 1
ATOM 1065 C C . PHE A 1 159 ? -5.588 40.609 43.720 1.00 10.78 159 PHE A C 1
ATOM 1066 O O . PHE A 1 159 ? -6.613 40.981 44.352 1.00 9.68 159 PHE A O 1
ATOM 1074 N N . SER A 1 160 ? -5.388 39.324 43.371 1.00 10.60 160 SER A N 1
ATOM 1075 C CA . SER A 1 160 ? -6.428 38.329 43.563 1.00 11.84 160 SER A CA 1
ATOM 1076 C C . SER A 1 160 ? -6.672 38.037 45.027 1.00 10.83 160 SER A C 1
ATOM 1077 O O . SER A 1 160 ? -7.703 37.459 45.376 1.00 10.84 160 SER A O 1
ATOM 1080 N N . ASP A 1 161 ? -5.763 38.522 45.892 1.00 10.85 161 ASP A N 1
ATOM 1081 C CA . ASP A 1 161 ? -5.991 38.274 47.320 1.00 8.87 161 ASP A CA 1
ATOM 1082 C C . ASP A 1 161 ? -7.329 38.849 47.792 1.00 8.28 161 ASP A C 1
ATOM 1083 O O . ASP A 1 161 ? -7.928 38.315 48.769 1.00 10.26 161 ASP A O 1
ATOM 1088 N N . LYS A 1 162 ? -7.816 39.944 47.167 1.00 9.25 162 LYS A N 1
ATOM 1089 C CA . LYS A 1 162 ? -9.026 40.531 47.736 1.00 8.57 162 LYS A CA 1
ATOM 1090 C C . LYS A 1 162 ? -10.207 39.534 47.629 1.00 8.61 162 LYS A C 1
ATOM 1091 O O . LYS A 1 162 ? -10.948 39.282 48.608 1.00 7.89 162 LYS A O 1
ATOM 1097 N N . ASP A 1 163 ? -10.363 38.912 46.457 1.00 9.17 163 ASP A N 1
ATOM 1098 C CA . ASP A 1 163 ? -11.477 38.010 46.314 1.00 8.26 163 ASP A CA 1
ATOM 1099 C C . ASP A 1 163 ? -11.176 36.742 47.158 1.00 6.85 163 ASP A C 1
ATOM 1100 O O . ASP A 1 163 ? -12.067 36.199 47.831 1.00 9.28 163 ASP A O 1
ATOM 1105 N N . LYS A 1 164 ? -9.906 36.319 47.168 1.00 8.88 164 LYS A N 1
ATOM 1106 C CA . LYS A 1 164 ? -9.638 34.996 47.711 1.00 8.03 164 LYS A CA 1
ATOM 1107 C C . LYS A 1 164 ? -9.611 35.032 49.239 1.00 8.61 164 LYS A C 1
ATOM 1108 O O . LYS A 1 164 ? -10.008 34.055 49.877 1.00 9.45 164 LYS A O 1
ATOM 1114 N N . PHE A 1 165 ? -9.286 36.195 49.823 1.00 7.86 165 PHE A N 1
ATOM 1115 C CA . PHE A 1 165 ? -9.451 36.337 51.272 1.00 6.80 165 PHE A CA 1
ATOM 1116 C C . PHE A 1 165 ? -10.932 36.252 51.660 1.00 8.43 165 PHE A C 1
ATOM 1117 O O . PHE A 1 165 ? -11.307 35.593 52.652 1.00 8.58 165 PHE A O 1
ATOM 1125 N N . LEU A 1 166 ? -11.801 36.864 50.835 1.00 7.04 166 LEU A N 1
ATOM 1126 C CA . LEU A 1 166 ? -13.201 36.760 51.174 1.00 6.70 166 LEU A CA 1
ATOM 1127 C C . LEU A 1 166 ? -13.613 35.319 51.063 1.00 8.15 166 LEU A C 1
ATOM 1128 O O . LEU A 1 166 ? -14.368 34.825 51.934 1.00 7.76 166 LEU A O 1
ATOM 1133 N N . TYR A 1 167 ? -13.116 34.609 50.038 1.00 8.80 167 TYR A N 1
ATOM 1134 C CA . TYR A 1 167 ? -13.486 33.190 49.966 1.00 9.86 167 TYR A CA 1
ATOM 1135 C C . TYR A 1 167 ? -13.037 32.397 51.208 1.00 7.94 167 TYR A C 1
ATOM 1136 O O . TYR A 1 167 ? -13.818 31.561 51.740 1.00 8.99 167 TYR A O 1
ATOM 1145 N N . LEU A 1 168 ? -11.834 32.695 51.707 1.00 8.73 168 LEU A N 1
ATOM 1146 C CA . LEU A 1 168 ? -11.334 32.015 52.907 1.00 6.81 168 LEU A CA 1
ATOM 1147 C C . LEU A 1 168 ? -12.286 32.282 54.064 1.00 6.90 168 LEU A C 1
ATOM 1148 O O . LEU A 1 168 ? -12.643 31.366 54.829 1.00 7.46 168 LEU A O 1
ATOM 1153 N N . VAL A 1 169 ? -12.714 33.538 54.189 1.00 6.49 169 VAL A N 1
ATOM 1154 C CA . VAL A 1 169 ? -13.559 33.901 55.325 1.00 6.62 169 VAL A CA 1
ATOM 1155 C C . VAL A 1 169 ? -14.890 33.150 55.222 1.00 7.51 169 VAL A C 1
ATOM 1156 O O . VAL A 1 169 ? -15.394 32.562 56.208 1.00 8.18 169 VAL A O 1
ATOM 1160 N N . GLN A 1 170 ? -15.420 33.079 53.987 1.00 10.46 170 GLN A N 1
ATOM 1161 C CA . GLN A 1 170 ? -16.717 32.443 53.822 1.00 10.29 170 GLN A CA 1
ATOM 1162 C C . GLN A 1 170 ? -16.583 30.951 54.121 1.00 7.83 170 GLN A C 1
ATOM 1163 O O . GLN A 1 170 ? -17.428 30.353 54.856 1.00 9.62 170 GLN A O 1
ATOM 1169 N N . GLU A 1 171 ? -15.434 30.380 53.727 1.00 7.69 171 GLU A N 1
ATOM 1170 C CA . GLU A 1 171 ? -15.246 28.949 53.933 1.00 6.96 171 GLU A CA 1
ATOM 1171 C C . GLU A 1 171 ? -15.003 28.624 55.407 1.00 8.99 171 GLU A C 1
ATOM 1172 O O . GLU A 1 171 ? -15.503 27.589 55.942 1.00 8.35 171 GLU A O 1
ATOM 1178 N N . LEU A 1 172 ? -14.307 29.542 56.107 1.00 8.78 172 LEU A N 1
ATOM 1179 C CA . LEU A 1 172 ? -14.095 29.281 57.522 1.00 7.54 172 LEU A CA 1
ATOM 1180 C C . LEU A 1 172 ? -15.417 29.348 58.252 1.00 7.48 172 LEU A C 1
ATOM 1181 O O . LEU A 1 172 ? -15.727 28.516 59.142 1.00 7.57 172 LEU A O 1
ATOM 1186 N N . ARG A 1 173 ? -16.235 30.345 57.898 1.00 7.31 173 ARG A N 1
ATOM 1187 C CA . ARG A 1 173 ? -17.486 30.481 58.617 1.00 6.78 173 ARG A CA 1
ATOM 1188 C C . ARG A 1 173 ? -18.324 29.229 58.379 1.00 7.53 173 ARG A C 1
ATOM 1189 O O . ARG A 1 173 ? -18.967 28.747 59.367 1.00 7.34 173 ARG A O 1
ATOM 1197 N N . ARG A 1 174 ? -18.311 28.726 57.148 1.00 9.24 174 ARG A N 1
ATOM 1198 C CA . ARG A 1 174 ? -19.136 27.539 56.899 1.00 10.31 174 ARG A CA 1
ATOM 1199 C C . ARG A 1 174 ? -18.629 26.344 57.686 1.00 9.66 174 ARG A C 1
ATOM 1200 O O . ARG A 1 174 ? -19.421 25.574 58.254 1.00 8.31 174 ARG A O 1
ATOM 1208 N N . ALA A 1 175 ? -17.300 26.223 57.814 1.00 8.20 175 ALA A N 1
ATOM 1209 C CA . ALA A 1 175 ? -16.765 25.131 58.604 1.00 10.01 175 ALA A CA 1
ATOM 1210 C C . ALA A 1 175 ? -17.105 25.315 60.046 1.00 8.68 175 ALA A C 1
ATOM 1211 O O . ALA A 1 175 ? -17.380 24.335 60.789 1.00 8.90 175 ALA A O 1
ATOM 1213 N N . PHE A 1 176 ? -17.081 26.563 60.511 1.00 7.78 176 PHE A N 1
ATOM 1214 C CA . PHE A 1 176 ? -17.394 26.756 61.913 1.00 8.70 176 PHE A CA 1
ATOM 1215 C C . PHE A 1 176 ? -18.856 26.417 62.199 1.00 11.24 176 PHE A C 1
ATOM 1216 O O . PHE A 1 176 ? -19.174 25.823 63.258 1.00 11.67 176 PHE A O 1
ATOM 1224 N N . ILE A 1 177 ? -19.721 26.675 61.199 1.00 8.53 177 ILE A N 1
ATOM 1225 C CA . ILE A 1 177 ? -21.143 26.373 61.404 1.00 11.74 177 ILE A CA 1
ATOM 1226 C C . ILE A 1 177 ? -21.261 24.865 61.439 1.00 9.72 177 ILE A C 1
ATOM 1227 O O . ILE A 1 177 ? -22.000 24.315 62.311 1.00 13.58 177 ILE A O 1
ATOM 1232 N N . ARG A 1 178 ? -20.503 24.171 60.591 1.00 11.25 178 ARG A N 1
ATOM 1233 C CA . ARG A 1 178 ? -20.669 22.717 60.571 1.00 12.03 178 ARG A CA 1
ATOM 1234 C C . ARG A 1 178 ? -20.201 22.114 61.862 1.00 17.70 178 ARG A C 1
ATOM 1235 O O . ARG A 1 178 ? -20.717 21.046 62.288 1.00 18.16 178 ARG A O 1
ATOM 1243 N N . GLU A 1 179 ? -19.224 22.759 62.524 1.00 13.05 179 GLU A N 1
ATOM 1244 C CA . GLU A 1 179 ? -18.758 22.139 63.734 1.00 11.04 179 GLU A CA 1
ATOM 1245 C C . GLU A 1 179 ? -19.795 22.224 64.841 1.00 13.03 179 GLU A C 1
ATOM 1246 O O . GLU A 1 179 ? -19.831 21.389 65.755 1.00 18.57 179 GLU A O 1
ATOM 1252 N N . GLY A 1 180 ? -20.634 23.260 64.807 1.00 11.30 180 GLY A N 1
ATOM 1253 C CA . GLY A 1 180 ? -21.783 23.357 65.688 1.00 12.44 180 GLY A CA 1
ATOM 1254 C C . GLY A 1 180 ? -21.475 23.752 67.114 1.00 19.43 180 GLY A C 1
ATOM 1255 O O . GLY A 1 180 ? -22.282 23.554 68.022 1.00 18.05 180 GLY A O 1
ATOM 1256 N N . LYS A 1 181 ? -20.294 24.326 67.312 1.00 12.10 181 LYS A N 1
ATOM 1257 C CA . LYS A 1 181 ? -19.912 24.796 68.639 1.00 13.33 181 LYS A CA 1
ATOM 1258 C C . LYS A 1 181 ? -20.071 26.303 68.870 1.00 14.59 181 LYS A C 1
ATOM 1259 O O . LYS A 1 181 ? -19.774 26.797 69.965 1.00 15.85 181 LYS A O 1
ATOM 1265 N N . GLY A 1 182 ? -20.560 27.025 67.876 1.00 11.40 182 GLY A N 1
ATOM 1266 C CA . GLY A 1 182 ? -20.814 28.459 67.977 1.00 14.56 182 GLY A CA 1
ATOM 1267 C C . GLY A 1 182 ? -19.534 29.276 67.972 1.00 11.84 182 GLY A C 1
ATOM 1268 O O . GLY A 1 182 ? -19.512 30.392 68.528 1.00 13.09 182 GLY A O 1
ATOM 1269 N N . TRP A 1 183 ? -18.494 28.761 67.334 1.00 8.76 183 TRP A N 1
ATOM 1270 C CA . TRP A 1 183 ? -17.229 29.519 67.348 1.00 7.30 183 TRP A CA 1
ATOM 1271 C C . TRP A 1 183 ? -17.360 30.823 66.645 1.00 8.56 183 TRP A C 1
ATOM 1272 O O . TRP A 1 183 ? -18.078 30.957 65.642 1.00 12.07 183 TRP A O 1
ATOM 1283 N N . GLU A 1 184 ? -16.633 31.810 67.167 1.00 9.55 184 GLU A N 1
ATOM 1284 C CA . GLU A 1 184 ? -16.565 33.106 66.491 1.00 10.69 184 GLU A CA 1
ATOM 1285 C C . GLU A 1 184 ? -15.419 33.161 65.486 1.00 8.05 184 GLU A C 1
ATOM 1286 O O . GLU A 1 184 ? -14.443 32.436 65.574 1.00 10.00 184 GLU A O 1
ATOM 1292 N N . LEU A 1 185 ? -15.605 34.030 64.512 1.00 8.29 185 LEU A N 1
ATOM 1293 C CA . LEU A 1 185 ? -14.594 34.330 63.497 1.00 4.68 185 LEU A CA 1
ATOM 1294 C C . LEU A 1 185 ? -14.510 35.831 63.446 1.00 5.43 185 LEU A C 1
ATOM 1295 O O . LEU A 1 185 ? -15.501 36.528 63.171 1.00 6.63 185 LEU A O 1
ATOM 1300 N N . THR A 1 186 ? -13.303 36.380 63.686 1.00 5.97 186 THR A N 1
ATOM 1301 C CA . THR A 1 186 ? -13.147 37.825 63.692 1.00 5.79 186 THR A CA 1
ATOM 1302 C C . THR A 1 186 ? -11.931 38.176 62.854 1.00 3.93 186 THR A C 1
ATOM 1303 O O . THR A 1 186 ? -11.205 37.268 62.423 1.00 5.37 186 THR A O 1
ATOM 1307 N N . ALA A 1 187 ? -11.719 39.464 62.594 1.00 5.21 187 ALA A N 1
ATOM 1308 C CA . ALA A 1 187 ? -10.454 39.805 61.874 1.00 5.74 187 ALA A CA 1
ATOM 1309 C C . ALA A 1 187 ? -9.913 41.116 62.366 1.00 6.52 187 ALA A C 1
ATOM 1310 O O . ALA A 1 187 ? -10.689 42.009 62.724 1.00 7.72 187 ALA A O 1
ATOM 1312 N N . ALA A 1 188 ? -8.583 41.243 62.381 1.00 6.25 188 ALA A N 1
ATOM 1313 C CA . ALA A 1 188 ? -7.947 42.544 62.624 1.00 5.12 188 ALA A CA 1
ATOM 1314 C C . ALA A 1 188 ? -7.655 43.182 61.288 1.00 5.50 188 ALA A C 1
ATOM 1315 O O . ALA A 1 188 ? -7.150 42.525 60.374 1.00 7.53 188 ALA A O 1
ATOM 1317 N N . VAL A 1 189 ? -8.044 44.448 61.132 1.00 4.93 189 VAL A N 1
ATOM 1318 C CA . VAL A 1 189 ? -7.995 45.122 59.822 1.00 4.81 189 VAL A CA 1
ATOM 1319 C C . VAL A 1 189 ? -7.346 46.506 59.910 1.00 5.49 189 VAL A C 1
ATOM 1320 O O . VAL A 1 189 ? -7.389 47.187 60.948 1.00 6.58 189 VAL A O 1
ATOM 1324 N N . PRO A 1 190 ? -6.796 46.966 58.801 1.00 4.40 190 PRO A N 1
ATOM 1325 C CA . PRO A 1 190 ? -6.176 48.301 58.767 1.00 5.63 190 PRO A CA 1
ATOM 1326 C C . PRO A 1 190 ? -7.174 49.403 58.507 1.00 6.53 190 PRO A C 1
ATOM 1327 O O . PRO A 1 190 ? -8.331 49.102 58.250 1.00 8.02 190 PRO A O 1
ATOM 1331 N N . LEU A 1 191 ? -6.780 50.658 58.614 1.00 7.07 191 LEU A N 1
ATOM 1332 C CA . LEU A 1 191 ? -7.783 51.654 58.238 1.00 10.90 191 LEU A CA 1
ATOM 1333 C C . LEU A 1 191 ? -7.452 52.558 57.085 1.00 9.71 191 LEU A C 1
ATOM 1334 O O . LEU A 1 191 ? -8.255 53.436 56.774 1.00 13.60 191 LEU A O 1
ATOM 1339 N N . ALA A 1 192 ? -6.292 52.359 56.474 1.00 8.89 192 ALA A N 1
ATOM 1340 C CA . ALA A 1 192 ? -5.963 53.251 55.354 1.00 8.58 192 ALA A CA 1
ATOM 1341 C C . ALA A 1 192 ? -6.777 52.821 54.139 1.00 10.10 192 ALA A C 1
ATOM 1342 O O . ALA A 1 192 ? -6.922 51.625 53.860 1.00 9.56 192 ALA A O 1
ATOM 1344 N N . ASN A 1 193 ? -7.301 53.794 53.404 1.00 8.99 193 ASN A N 1
ATOM 1345 C CA . ASN A 1 193 ? -8.135 53.514 52.272 1.00 8.46 193 ASN A CA 1
ATOM 1346 C C . ASN A 1 193 ? -7.400 52.634 51.256 1.00 7.43 193 ASN A C 1
ATOM 1347 O O . ASN A 1 193 ? -8.032 51.742 50.687 1.00 7.87 193 ASN A O 1
ATOM 1352 N N . PHE A 1 194 ? -6.116 52.869 51.009 1.00 9.28 194 PHE A N 1
ATOM 1353 C CA . PHE A 1 194 ? -5.490 52.059 49.966 1.00 10.11 194 PHE A CA 1
ATOM 1354 C C . PHE A 1 194 ? -5.423 50.577 50.348 1.00 9.85 194 PHE A C 1
ATOM 1355 O O . PHE A 1 194 ? -5.585 49.683 49.504 1.00 9.99 194 PHE A O 1
ATOM 1363 N N . ARG A 1 195 ? -5.273 50.342 51.645 1.00 9.58 195 ARG A N 1
ATOM 1364 C CA . ARG A 1 195 ? -5.263 48.960 52.135 1.00 7.37 195 ARG A CA 1
ATOM 1365 C C . ARG A 1 195 ? -6.656 48.349 51.997 1.00 7.16 195 ARG A C 1
ATOM 1366 O O . ARG A 1 195 ? -6.799 47.172 51.620 1.00 7.98 195 ARG A O 1
ATOM 1374 N N . LEU A 1 196 ? -7.680 49.150 52.273 1.00 9.00 196 LEU A N 1
ATOM 1375 C CA . LEU A 1 196 ? -9.061 48.703 52.132 1.00 8.48 196 LEU A CA 1
ATOM 1376 C C . LEU A 1 196 ? -9.374 48.323 50.687 1.00 8.92 196 LEU A C 1
ATOM 1377 O O . LEU A 1 196 ? -9.952 47.267 50.426 1.00 9.51 196 LEU A O 1
ATOM 1382 N N . MET A 1 197 ? -8.991 49.187 49.752 1.00 8.20 197 MET A N 1
ATOM 1383 C CA A MET A 1 197 ? -9.244 48.947 48.335 0.50 9.29 197 MET A CA 1
ATOM 1384 C CA B MET A 1 197 ? -9.236 48.966 48.338 0.50 9.29 197 MET A CA 1
ATOM 1385 C C . MET A 1 197 ? -8.500 47.724 47.871 1.00 8.84 197 MET A C 1
ATOM 1386 O O . MET A 1 197 ? -9.039 46.933 47.074 1.00 11.64 197 MET A O 1
ATOM 1395 N N . GLU A 1 198 ? -7.283 47.518 48.380 1.00 8.38 198 GLU A N 1
ATOM 1396 C CA . GLU A 1 198 ? -6.476 46.397 47.867 1.00 8.95 198 GLU A CA 1
ATOM 1397 C C . GLU A 1 198 ? -6.834 45.046 48.457 1.00 10.14 198 GLU A C 1
ATOM 1398 O O . GLU A 1 198 ? -6.608 43.997 47.813 1.00 9.53 198 GLU A O 1
ATOM 1404 N N . GLY A 1 199 ? -7.394 45.040 49.675 1.00 7.16 199 GLY A N 1
ATOM 1405 C CA . GLY A 1 199 ? -7.518 43.768 50.359 1.00 7.74 199 GLY A CA 1
ATOM 1406 C C . GLY A 1 199 ? -8.870 43.333 50.882 1.00 7.59 199 GLY A C 1
ATOM 1407 O O . GLY A 1 199 ? -9.023 42.145 51.222 1.00 7.86 199 GLY A O 1
ATOM 1408 N N . TYR A 1 200 ? -9.829 44.261 50.989 1.00 6.62 200 TYR A N 1
ATOM 1409 C CA . TYR A 1 200 ? -11.016 44.029 51.853 1.00 7.32 200 TYR A CA 1
ATOM 1410 C C . TYR A 1 200 ? -12.348 44.346 51.165 1.00 9.26 200 TYR A C 1
ATOM 1411 O O . TYR A 1 200 ? -12.659 45.512 50.927 1.00 9.57 200 TYR A O 1
ATOM 1420 N N . HIS A 1 201 ? -13.111 43.301 50.846 1.00 8.64 201 HIS A N 1
ATOM 1421 C CA . HIS A 1 201 ? -14.516 43.453 50.403 1.00 10.25 201 HIS A CA 1
ATOM 1422 C C . HIS A 1 201 ? -15.331 43.696 51.667 1.00 9.83 201 HIS A C 1
ATOM 1423 O O . HIS A 1 201 ? -15.773 42.749 52.352 1.00 9.45 201 HIS A O 1
ATOM 1430 N N . VAL A 1 202 ? -15.512 44.968 51.986 1.00 9.15 202 VAL A N 1
ATOM 1431 C CA . VAL A 1 202 ? -16.000 45.346 53.327 1.00 9.72 202 VAL A CA 1
ATOM 1432 C C . VAL A 1 202 ? -17.392 44.792 53.664 1.00 11.22 202 VAL A C 1
ATOM 1433 O O . VAL A 1 202 ? -17.586 44.178 54.691 1.00 11.34 202 VAL A O 1
ATOM 1437 N N . PRO A 1 203 ? -18.400 45.028 52.805 1.00 9.96 203 PRO A N 1
ATOM 1438 C CA . PRO A 1 203 ? -19.730 44.560 53.264 1.00 12.27 203 PRO A CA 1
ATOM 1439 C C . PRO A 1 203 ? -19.814 43.044 53.412 1.00 12.01 203 PRO A C 1
ATOM 1440 O O . PRO A 1 203 ? -20.438 42.517 54.365 1.00 13.19 203 PRO A O 1
ATOM 1444 N N . GLU A 1 204 ? -19.164 42.329 52.488 1.00 10.76 204 GLU A N 1
ATOM 1445 C CA . GLU A 1 204 ? -19.224 40.856 52.520 1.00 10.65 204 GLU A CA 1
ATOM 1446 C C . GLU A 1 204 ? -18.438 40.338 53.742 1.00 13.56 204 GLU A C 1
ATOM 1447 O O . GLU A 1 204 ? -18.892 39.473 54.557 1.00 16.34 204 GLU A O 1
ATOM 1453 N N . LEU A 1 205 ? -17.270 40.929 53.942 1.00 11.02 205 LEU A N 1
ATOM 1454 C CA . LEU A 1 205 ? -16.532 40.522 55.170 1.00 10.35 205 LEU A CA 1
ATOM 1455 C C . LEU A 1 205 ? -17.269 40.815 56.468 1.00 12.20 205 LEU A C 1
ATOM 1456 O O . LEU A 1 205 ? -17.310 39.954 57.367 1.00 15.70 205 LEU A O 1
ATOM 1461 N N . CYS A 1 206 ? -17.866 42.005 56.588 1.00 11.70 206 CYS A N 1
ATOM 1462 C CA . CYS A 1 206 ? -18.501 42.424 57.843 1.00 11.48 206 CYS A CA 1
ATOM 1463 C C . CYS A 1 206 ? -19.732 41.548 58.080 1.00 18.67 206 CYS A C 1
ATOM 1464 O O . CYS A 1 206 ? -20.077 41.256 59.227 1.00 19.44 206 CYS A O 1
ATOM 1467 N N . GLN A 1 207 ? -20.354 41.080 57.003 1.00 14.05 207 GLN A N 1
ATOM 1468 C CA . GLN A 1 207 ? -21.415 40.090 57.186 1.00 12.95 207 GLN A CA 1
ATOM 1469 C C . GLN A 1 207 ? -20.984 38.729 57.726 1.00 15.82 207 GLN A C 1
ATOM 1470 O O . GLN A 1 207 ? -21.742 38.131 58.545 1.00 19.52 207 GLN A O 1
ATOM 1476 N N . GLU A 1 208 ? -19.789 38.232 57.347 1.00 10.69 208 GLU A N 1
ATOM 1477 C CA . GLU A 1 208 ? -19.366 36.924 57.814 1.00 9.80 208 GLU A CA 1
ATOM 1478 C C . GLU A 1 208 ? -18.694 36.919 59.185 1.00 11.21 208 GLU A C 1
ATOM 1479 O O . GLU A 1 208 ? -18.541 35.866 59.818 1.00 14.91 208 GLU A O 1
ATOM 1485 N N . LEU A 1 209 ? -18.223 38.079 59.618 1.00 7.33 209 LEU A N 1
ATOM 1486 C CA . LEU A 1 209 ? -17.405 38.103 60.840 1.00 7.68 209 LEU A CA 1
ATOM 1487 C C . LEU A 1 209 ? -18.217 38.603 62.040 1.00 10.53 209 LEU A C 1
ATOM 1488 O O . LEU A 1 209 ? -19.117 39.468 61.890 1.00 11.60 209 LEU A O 1
ATOM 1493 N N . ASP A 1 210 ? -17.903 38.109 63.237 1.00 5.84 210 ASP A N 1
ATOM 1494 C CA . ASP A 1 210 ? -18.582 38.535 64.470 1.00 7.09 210 ASP A CA 1
ATOM 1495 C C . ASP A 1 210 ? -18.168 39.915 64.951 1.00 9.75 210 ASP A C 1
ATOM 1496 O O . ASP A 1 210 ? -18.923 40.629 65.655 1.00 10.40 210 ASP A O 1
ATOM 1501 N N . ALA A 1 211 ? -16.934 40.296 64.597 1.00 8.62 211 ALA A N 1
ATOM 1502 C CA . ALA A 1 211 ? -16.391 41.598 64.995 1.00 6.44 211 ALA A CA 1
ATOM 1503 C C . ALA A 1 211 ? -15.226 41.914 64.079 1.00 5.75 211 ALA A C 1
ATOM 1504 O O . ALA A 1 211 ? -14.510 40.994 63.599 1.00 6.56 211 ALA A O 1
ATOM 1506 N N . ILE A 1 212 ? -15.044 43.210 63.870 1.00 5.55 212 ILE A N 1
ATOM 1507 C CA . ILE A 1 212 ? -13.957 43.729 63.046 1.00 5.78 212 ILE A CA 1
ATOM 1508 C C . ILE A 1 212 ? -13.089 44.510 64.028 1.00 5.75 212 ILE A C 1
ATOM 1509 O O . ILE A 1 212 ? -13.532 45.531 64.593 1.00 7.19 212 ILE A O 1
ATOM 1514 N N . HIS A 1 213 ? -11.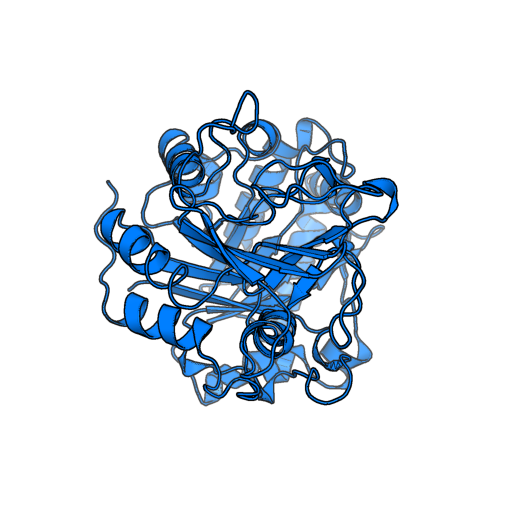839 44.060 64.238 1.00 4.88 213 HIS A N 1
ATOM 1515 C CA . HIS A 1 213 ? -10.947 44.714 65.223 1.00 4.31 213 HIS A CA 1
ATOM 1516 C C . HIS A 1 213 ? -10.093 45.685 64.429 1.00 7.24 213 HIS A C 1
ATOM 1517 O O . HIS A 1 213 ? -9.154 45.299 63.733 1.00 6.21 213 HIS A O 1
ATOM 1524 N N . VAL A 1 214 ? -10.440 46.959 64.514 1.00 4.52 214 VAL A N 1
ATOM 1525 C CA . VAL A 1 214 ? -9.750 47.943 63.696 1.00 4.89 214 VAL A CA 1
ATOM 1526 C C . VAL A 1 214 ? -8.411 48.369 64.323 1.00 5.38 214 VAL A C 1
ATOM 1527 O O . VAL A 1 214 ? -8.318 48.811 65.485 1.00 5.91 214 VAL A O 1
ATOM 1531 N N . MET A 1 215 ? -7.321 48.214 63.543 1.00 5.62 215 MET A N 1
ATOM 1532 C CA . MET A 1 215 ? -5.989 48.568 64.026 1.00 7.19 215 MET A CA 1
ATOM 1533 C C . MET A 1 215 ? -5.802 50.064 63.862 1.00 6.19 215 MET A C 1
ATOM 1534 O O . MET A 1 215 ? -5.090 50.570 62.943 1.00 7.36 215 MET A O 1
ATOM 1539 N N . SER A 1 216 ? -6.472 50.812 64.737 1.00 6.72 216 SER A N 1
ATOM 1540 C CA . SER A 1 216 ? -6.439 52.268 64.674 1.00 7.42 216 SER A CA 1
ATOM 1541 C C . SER A 1 216 ? -5.201 52.770 65.442 1.00 9.80 216 SER A C 1
ATOM 1542 O O . SER A 1 216 ? -5.264 53.479 66.482 1.00 9.54 216 SER A O 1
ATOM 1545 N N . TYR A 1 217 ? -4.036 52.367 64.927 1.00 6.40 217 TYR A N 1
ATOM 1546 C CA . TYR A 1 217 ? -2.744 52.699 65.522 1.00 6.04 217 TYR A CA 1
ATOM 1547 C C . TYR A 1 217 ? -1.699 52.384 64.484 1.00 7.48 217 TYR A C 1
ATOM 1548 O O . TYR A 1 217 ? -2.046 51.899 63.416 1.00 6.12 217 TYR A O 1
ATOM 1557 N N . ASP A 1 218 ? -0.436 52.699 64.777 1.00 6.82 218 ASP A N 1
ATOM 1558 C CA . ASP A 1 218 ? 0.595 52.682 63.715 1.00 5.96 218 ASP A CA 1
ATOM 1559 C C . ASP A 1 218 ? 0.146 53.507 62.513 1.00 7.11 218 ASP A C 1
ATOM 1560 O O . ASP A 1 218 ? 0.508 53.191 61.337 1.00 9.02 218 ASP A O 1
ATOM 1565 N N . LEU A 1 219 ? -0.540 54.630 62.777 1.00 6.54 219 LEU A N 1
ATOM 1566 C CA . LEU A 1 219 ? -0.989 55.479 61.665 1.00 6.44 219 LEU A CA 1
ATOM 1567 C C . LEU A 1 219 ? 0.127 56.420 61.236 1.00 6.83 219 LEU A C 1
ATOM 1568 O O . LEU A 1 219 ? 0.055 57.016 60.154 1.00 9.35 219 LEU A O 1
ATOM 1573 N N . ARG A 1 220 ? 1.123 56.587 62.111 1.00 7.91 220 ARG A N 1
ATOM 1574 C CA . ARG A 1 220 ? 2.381 57.334 61.811 1.00 7.64 220 ARG A CA 1
ATOM 1575 C C . ARG A 1 220 ? 3.510 56.563 62.473 1.00 9.01 220 ARG A C 1
ATOM 1576 O O . ARG A 1 220 ? 3.263 55.645 63.295 1.00 10.21 220 ARG A O 1
ATOM 1584 N N . GLY A 1 221 ? 4.762 56.841 62.072 1.00 9.34 221 GLY A N 1
ATOM 1585 C CA . GLY A 1 221 ? 5.883 56.071 62.612 1.00 8.51 221 GLY A CA 1
ATOM 1586 C C . GLY A 1 221 ? 7.101 56.322 61.755 1.00 10.82 221 GLY A C 1
ATOM 1587 O O . GLY A 1 221 ? 7.038 57.173 60.872 1.00 11.67 221 GLY A O 1
ATOM 1588 N N . ASN A 1 222 ? 8.216 55.720 62.125 1.00 9.65 222 ASN A N 1
ATOM 1589 C CA . ASN A 1 222 ? 9.507 56.096 61.517 1.00 11.82 222 ASN A CA 1
ATOM 1590 C C . ASN A 1 222 ? 9.459 55.968 60.003 1.00 15.57 222 ASN A C 1
ATOM 1591 O O . ASN A 1 222 ? 10.098 56.738 59.297 1.00 14.73 222 ASN A O 1
ATOM 1596 N N . TRP A 1 223 ? 8.684 55.002 59.516 1.00 12.85 223 TRP A N 1
ATOM 1597 C CA . TRP A 1 223 ? 8.565 54.744 58.074 1.00 17.85 223 TRP A CA 1
ATOM 1598 C C . TRP A 1 223 ? 8.024 55.934 57.291 1.00 20.21 223 TRP A C 1
ATOM 1599 O O . TRP A 1 223 ? 8.265 56.038 56.065 1.00 20.84 223 TRP A O 1
ATOM 1610 N N . ALA A 1 224 ? 7.316 56.843 57.976 1.00 14.16 224 ALA A N 1
ATOM 1611 C CA . ALA A 1 224 ? 6.747 58.038 57.356 1.00 16.95 224 ALA A CA 1
ATOM 1612 C C . ALA A 1 224 ? 7.731 59.193 57.193 1.00 16.06 224 ALA A C 1
ATOM 1613 O O . ALA A 1 224 ? 7.494 60.118 56.428 1.00 19.26 224 ALA A O 1
ATOM 1615 N N . GLY A 1 225 ? 8.833 59.142 57.929 1.00 16.23 225 GLY A N 1
ATOM 1616 C CA . GLY A 1 225 ? 9.872 60.142 57.789 1.00 18.51 225 GLY A CA 1
ATOM 1617 C C . GLY A 1 225 ? 9.679 61.432 58.553 1.00 18.90 225 GLY A C 1
ATOM 1618 O O . GLY A 1 225 ? 10.382 62.407 58.304 1.00 19.94 225 GLY A O 1
ATOM 1619 N N . PHE A 1 226 ? 8.745 61.458 59.515 1.00 11.89 226 PHE A N 1
ATOM 1620 C CA . PHE A 1 226 ? 8.605 62.611 60.376 1.00 9.81 226 PHE A CA 1
ATOM 1621 C C . PHE A 1 226 ? 8.022 62.140 61.724 1.00 10.78 226 PHE A C 1
ATOM 1622 O O . PHE A 1 226 ? 7.453 61.059 61.778 1.00 14.05 226 PHE A O 1
ATOM 1630 N N . ALA A 1 227 ? 8.237 62.915 62.780 1.00 13.50 227 ALA A N 1
ATOM 1631 C CA . ALA A 1 227 ? 7.734 62.532 64.120 1.00 11.56 227 ALA A CA 1
ATOM 1632 C C . ALA A 1 227 ? 6.268 62.892 64.220 1.00 9.37 227 ALA A C 1
ATOM 1633 O O . ALA A 1 227 ? 5.822 63.986 63.822 1.00 12.07 227 ALA A O 1
ATOM 1635 N N . ASP A 1 228 ? 5.450 61.982 64.790 1.00 11.57 228 ASP A N 1
ATOM 1636 C CA . ASP A 1 228 ? 4.048 62.336 64.974 1.00 8.81 228 ASP A CA 1
ATOM 1637 C C . ASP A 1 228 ? 3.494 61.262 65.902 1.00 7.01 228 ASP A C 1
ATOM 1638 O O . ASP A 1 228 ? 4.097 60.169 66.010 1.00 7.78 228 ASP A O 1
ATOM 1643 N N . VAL A 1 229 ? 2.339 61.553 66.504 1.00 7.90 229 VAL A N 1
ATOM 1644 C CA . VAL A 1 229 ? 1.619 60.545 67.317 1.00 7.04 229 VAL A CA 1
ATOM 1645 C C . VAL A 1 229 ? 1.028 59.515 66.357 1.00 8.33 229 VAL A C 1
ATOM 1646 O O . VAL A 1 229 ? 0.742 59.815 65.193 1.00 7.78 229 VAL A O 1
ATOM 1650 N N . HIS A 1 230 ? 0.835 58.298 66.841 1.00 6.07 230 HIS A N 1
ATOM 1651 C CA . HIS A 1 230 ? 0.464 57.229 65.906 1.00 6.29 230 HIS A CA 1
ATOM 1652 C C . HIS A 1 230 ? -0.986 56.784 66.002 1.00 5.99 230 HIS A C 1
ATOM 1653 O O . HIS A 1 230 ? -1.436 55.904 65.228 1.00 6.37 230 HIS A O 1
ATOM 1660 N N . SER A 1 231 ? -1.752 57.388 66.905 1.00 5.62 231 SER A N 1
ATOM 1661 C CA . SER A 1 231 ? -3.171 57.077 66.970 1.00 7.35 231 SER A CA 1
ATOM 1662 C C . SER A 1 231 ? -4.013 58.354 67.092 1.00 8.20 231 SER A C 1
ATOM 1663 O O . SER A 1 231 ? -4.897 58.469 67.958 1.00 7.86 231 SER A O 1
ATOM 1666 N N . PRO A 1 232 ? -3.748 59.367 66.233 1.00 5.80 232 PRO A N 1
ATOM 1667 C CA . PRO A 1 232 ? -4.520 60.614 66.397 1.00 7.26 232 PRO A CA 1
ATOM 1668 C C . PRO A 1 232 ? -6.009 60.389 66.160 1.00 8.10 232 PRO A C 1
ATOM 1669 O O . PRO A 1 232 ? -6.398 59.685 65.212 1.00 7.13 232 PRO A O 1
ATOM 1673 N N . LEU A 1 233 ? -6.858 60.957 67.018 1.00 7.73 233 LEU A N 1
ATOM 1674 C CA . LEU A 1 233 ? -8.291 60.778 66.884 1.00 7.29 233 LEU A CA 1
ATOM 1675 C C . LEU A 1 233 ? -8.885 61.579 65.757 1.00 8.25 233 LEU A C 1
ATOM 1676 O O . LEU A 1 233 ? -9.739 61.092 65.026 1.00 8.84 233 LEU A O 1
ATOM 1681 N N . TYR A 1 234 ? -8.460 62.828 65.631 1.00 10.45 234 TYR A N 1
ATOM 1682 C CA . TYR A 1 234 ? -8.950 63.679 64.534 1.00 9.64 234 TYR A CA 1
ATOM 1683 C C . TYR A 1 234 ? -7.808 64.247 63.693 1.00 11.11 234 TYR A C 1
ATOM 1684 O O . TYR A 1 234 ? -6.647 64.240 64.093 1.00 11.13 234 TYR A O 1
ATOM 1693 N N . LYS A 1 235 ? -8.173 64.798 62.531 1.00 11.55 235 LYS A N 1
ATOM 1694 C CA . LYS A 1 235 ? -7.190 65.427 61.635 1.00 12.67 235 LYS A CA 1
ATOM 1695 C C . LYS A 1 235 ? -6.474 66.624 62.237 1.00 12.26 235 LYS A C 1
ATOM 1696 O O . LYS A 1 235 ? -7.089 67.410 63.008 1.00 16.23 235 LYS A O 1
ATOM 1702 N N . ARG A 1 236 ? -5.192 66.777 61.917 1.00 9.91 236 ARG A N 1
ATOM 1703 C CA . ARG A 1 236 ? -4.424 67.950 62.335 1.00 10.76 236 ARG A CA 1
ATOM 1704 C C . ARG A 1 236 ? -4.204 68.753 61.077 1.00 15.65 236 ARG A C 1
ATOM 1705 O O . ARG A 1 236 ? -4.287 68.226 59.954 1.00 13.58 236 ARG A O 1
ATOM 1713 N N . PRO A 1 237 ? -3.872 70.031 61.237 1.00 15.37 237 PRO A N 1
ATOM 1714 C CA . PRO A 1 237 ? -3.565 70.832 60.038 1.00 16.24 237 PRO A CA 1
ATOM 1715 C C . PRO A 1 237 ? -2.447 70.250 59.151 1.00 16.39 237 PRO A C 1
ATOM 1716 O O . PRO A 1 237 ? -2.529 70.395 57.919 1.00 20.75 237 PRO A O 1
ATOM 1720 N N . HIS A 1 238 ? -1.412 69.631 59.721 1.00 15.76 238 HIS A N 1
ATOM 1721 C CA . HIS A 1 238 ? -0.298 69.141 58.907 1.00 15.25 238 HIS A CA 1
ATOM 1722 C C . HIS A 1 238 ? -0.634 67.874 58.115 1.00 17.91 238 HIS A C 1
ATOM 1723 O O . HIS A 1 238 ? 0.175 67.406 57.327 1.00 17.55 238 HIS A O 1
ATOM 1730 N N . ASP A 1 239 ? -1.816 67.318 58.329 1.00 12.77 239 ASP A N 1
ATOM 1731 C CA . ASP A 1 239 ? -2.175 66.062 57.658 1.00 11.63 239 ASP A CA 1
ATOM 1732 C C . ASP A 1 239 ? -2.612 66.370 56.213 1.00 12.99 239 ASP A C 1
ATOM 1733 O O . ASP A 1 239 ? -3.662 66.991 55.988 1.00 16.10 239 ASP A O 1
ATOM 1738 N N . GLN A 1 240 ? -1.826 65.902 55.246 1.00 11.76 240 GLN A N 1
ATOM 1739 C CA . GLN A 1 240 ? -2.136 66.119 53.834 1.00 16.39 240 GLN A CA 1
ATOM 1740 C C . GLN A 1 240 ? -1.913 64.905 52.927 1.00 18.11 240 GLN A C 1
ATOM 1741 O O . GLN A 1 240 ? -1.035 64.078 53.176 1.00 21.24 240 GLN A O 1
ATOM 1747 N N . TRP A 1 241 ? -2.720 64.817 51.874 1.00 11.29 241 TRP A N 1
ATOM 1748 C CA . TRP A 1 241 ? -2.626 63.748 50.863 1.00 10.46 241 TRP A CA 1
ATOM 1749 C C . TRP A 1 241 ? -2.851 62.554 51.798 1.00 15.93 241 TRP A C 1
ATOM 1750 O O . TRP A 1 241 ? -3.580 62.711 52.782 1.00 34.13 241 TRP A O 1
ATOM 1761 N N . ALA A 1 242 ? -2.259 61.398 51.494 1.00 12.49 242 ALA A N 1
ATOM 1762 C CA . ALA A 1 242 ? -2.739 60.110 52.009 1.00 13.62 242 ALA A CA 1
ATOM 1763 C C . ALA A 1 242 ? -2.856 60.108 53.520 1.00 13.15 242 ALA A C 1
ATOM 1764 O O . ALA A 1 242 ? -3.442 59.158 54.068 1.00 15.81 242 ALA A O 1
ATOM 1766 N N . TYR A 1 243 ? -2.332 61.145 54.171 1.00 10.64 243 TYR A N 1
ATOM 1767 C CA . TYR A 1 243 ? -2.528 61.272 55.646 1.00 9.25 243 TYR A CA 1
ATOM 1768 C C . TYR A 1 243 ? -3.784 62.051 56.028 1.00 12.39 243 TYR A C 1
ATOM 1769 O O . TYR A 1 243 ? -4.160 62.063 57.229 1.00 11.07 243 TYR A O 1
ATOM 1778 N N . GLU A 1 244 ? -4.440 62.679 55.044 1.00 13.34 244 GLU A N 1
ATOM 1779 C CA . GLU A 1 244 ? -5.493 63.645 55.355 1.00 13.12 244 GLU A CA 1
ATOM 1780 C C . GLU A 1 244 ? -6.584 62.980 56.191 1.00 13.74 244 GLU A C 1
ATOM 1781 O O . GLU A 1 244 ? -7.052 63.592 57.174 1.00 18.89 244 GLU A O 1
ATOM 1787 N N . LYS A 1 245 ? -6.971 61.753 55.847 1.00 11.60 245 LYS A N 1
ATOM 1788 C CA . LYS A 1 245 ? -8.031 61.038 56.561 1.00 15.56 245 LYS A CA 1
ATOM 1789 C C . LYS A 1 245 ? -7.505 59.870 57.392 1.00 11.90 245 LYS A C 1
ATOM 1790 O O . LYS A 1 245 ? -8.299 59.013 57.829 1.00 13.59 245 LYS A O 1
ATOM 1796 N N . LEU A 1 246 ? -6.185 59.809 57.596 1.00 8.38 246 LEU A N 1
ATOM 1797 C CA . LEU A 1 246 ? -5.562 58.686 58.283 1.00 7.77 246 LEU A CA 1
ATOM 1798 C C . LEU A 1 246 ? -5.506 59.029 59.783 1.00 7.03 246 LEU A C 1
ATOM 1799 O O . LEU A 1 246 ? -4.468 59.306 60.370 1.00 7.04 246 LEU A O 1
ATOM 1804 N N . ASN A 1 247 ? -6.689 59.012 60.376 1.00 7.49 247 ASN A N 1
ATOM 1805 C CA . ASN A 1 247 ? -6.845 59.269 61.838 1.00 6.64 247 ASN A CA 1
ATOM 1806 C C . ASN A 1 247 ? -7.977 58.389 62.283 1.00 7.34 247 ASN A C 1
ATOM 1807 O O . ASN A 1 247 ? -8.702 57.818 61.454 1.00 8.27 247 ASN A O 1
ATOM 1812 N N . VAL A 1 248 ? -8.152 58.211 63.587 1.00 6.75 248 VAL A N 1
ATOM 1813 C CA . VAL A 1 248 ? -9.109 57.205 64.035 1.00 6.81 248 VAL A CA 1
ATOM 1814 C C . VAL A 1 248 ? -10.569 57.544 63.666 1.00 8.82 248 VAL A C 1
ATOM 1815 O O . VAL A 1 248 ? -11.319 56.669 63.195 1.00 7.95 248 VAL A O 1
ATOM 1819 N N . ASN A 1 249 ? -10.964 58.815 63.858 1.00 8.21 249 ASN A N 1
ATOM 1820 C CA . ASN A 1 249 ? -12.346 59.177 63.535 1.00 8.28 249 ASN A CA 1
ATOM 1821 C C . ASN A 1 249 ? -12.660 58.949 62.060 1.00 9.67 249 ASN A C 1
ATOM 1822 O O . ASN A 1 249 ? -13.657 58.311 61.718 1.00 8.74 249 ASN A O 1
ATOM 1827 N N . ASP A 1 250 ? -11.804 59.485 61.181 1.00 10.12 250 ASP A N 1
ATOM 1828 C CA . ASP A 1 250 ? -12.091 59.359 59.752 1.00 9.70 250 ASP A CA 1
ATOM 1829 C C . ASP A 1 250 ? -11.926 57.939 59.238 1.00 9.29 250 ASP A C 1
ATOM 1830 O O . ASP A 1 250 ? -12.593 57.548 58.271 1.00 10.76 250 ASP A O 1
ATOM 1835 N N . GLY A 1 251 ? -11.035 57.160 59.872 1.00 9.16 251 GLY A N 1
ATOM 1836 C CA . GLY A 1 251 ? -10.801 55.796 59.453 1.00 9.35 251 GLY A CA 1
ATOM 1837 C C . GLY A 1 251 ? -12.002 54.910 59.803 1.00 6.94 251 GLY A C 1
ATOM 1838 O O . GLY A 1 251 ? -12.456 54.035 59.048 1.00 8.54 251 GLY A O 1
ATOM 1839 N N . LEU A 1 252 ? -12.540 55.120 61.011 1.00 7.19 252 LEU A N 1
ATOM 1840 C CA . LEU A 1 252 ? -13.744 54.339 61.358 1.00 6.46 252 LEU A CA 1
ATOM 1841 C C . LEU A 1 252 ? -14.951 54.784 60.498 1.00 8.22 252 LEU A C 1
ATOM 1842 O O . LEU A 1 252 ? -15.762 53.946 60.083 1.00 8.38 252 LEU A O 1
ATOM 1847 N N . GLN A 1 253 ? -15.001 56.077 60.191 1.00 8.88 253 GLN A N 1
ATOM 1848 C CA . GLN A 1 253 ? -16.046 56.561 59.289 1.00 10.37 253 GLN A CA 1
ATOM 1849 C C . GLN A 1 253 ? -15.888 55.911 57.902 1.00 10.03 253 GLN A C 1
ATOM 1850 O O . GLN A 1 253 ? -16.892 55.551 57.287 1.00 10.41 253 GLN A O 1
ATOM 1856 N N . LEU A 1 254 ? -14.651 55.697 57.440 1.00 8.90 254 LEU A N 1
ATOM 1857 C CA . LEU A 1 254 ? -14.413 55.027 56.149 1.00 9.47 254 LEU A CA 1
ATOM 1858 C C . LEU A 1 254 ? -14.958 53.621 56.183 1.00 9.12 254 LEU A C 1
ATOM 1859 O O . LEU A 1 254 ? -15.623 53.186 55.236 1.00 9.37 254 LEU A O 1
ATOM 1864 N N . TRP A 1 255 ? -14.649 52.846 57.236 1.00 7.89 255 TRP A N 1
ATOM 1865 C CA . TRP A 1 255 ? -15.285 51.534 57.390 1.00 7.60 255 TRP A CA 1
ATOM 1866 C C . TRP A 1 255 ? -16.829 51.567 57.340 1.00 8.63 255 TRP A C 1
ATOM 1867 O O . TRP A 1 255 ? -17.460 50.694 56.685 1.00 9.35 255 TRP A O 1
ATOM 1878 N N . GLU A 1 256 ? -17.430 52.529 58.028 1.00 9.41 256 GLU A N 1
ATOM 1879 C CA . GLU A 1 256 ? -18.894 52.659 57.899 1.00 10.42 256 GLU A CA 1
ATOM 1880 C C . GLU A 1 256 ? -19.317 52.943 56.449 1.00 10.38 256 GLU A C 1
ATOM 1881 O O . GLU A 1 256 ? -20.274 52.323 55.959 1.00 11.93 256 GLU A O 1
ATOM 1887 N N . ASP A 1 257 ? -18.621 53.874 55.807 1.00 10.47 257 ASP A N 1
ATOM 1888 C CA . ASP A 1 257 ? -18.964 54.361 54.438 1.00 11.85 257 ASP A CA 1
ATOM 1889 C C . ASP A 1 257 ? -18.858 53.209 53.451 1.00 14.70 257 ASP A C 1
ATOM 1890 O O . ASP A 1 257 ? -19.588 53.167 52.448 1.00 15.25 257 ASP A O 1
ATOM 1895 N N . LYS A 1 258 ? -17.914 52.295 53.680 1.00 10.27 258 LYS A N 1
ATOM 1896 C CA . LYS A 1 258 ? -17.737 51.177 52.776 1.00 10.52 258 LYS A CA 1
ATOM 1897 C C . LYS A 1 258 ? -18.696 50.032 53.068 1.00 12.76 258 LYS A C 1
ATOM 1898 O O . LYS A 1 258 ? -18.716 49.036 52.345 1.00 13.94 258 LYS A O 1
ATOM 1904 N N . GLY A 1 259 ? -19.486 50.163 54.136 1.00 13.93 259 GLY A N 1
ATOM 1905 C CA . GLY A 1 259 ? -20.581 49.242 54.355 1.00 15.72 259 GLY A CA 1
ATOM 1906 C C . GLY A 1 259 ? -20.531 48.378 55.593 1.00 16.45 259 GLY A C 1
ATOM 1907 O O . GLY A 1 259 ? -21.299 47.420 55.707 1.00 19.60 259 GLY A O 1
ATOM 1908 N N . CYS A 1 260 ? -19.640 48.690 56.533 1.00 11.72 260 CYS A N 1
ATOM 1909 C CA . CYS A 1 260 ? -19.614 47.870 57.756 1.00 12.06 260 CYS A CA 1
ATOM 1910 C C . CYS A 1 260 ? -20.568 48.485 58.786 1.00 11.80 260 CYS A C 1
ATOM 1911 O O . CYS A 1 260 ? -20.459 49.695 59.065 1.00 13.39 260 CYS A O 1
ATOM 1914 N N . PRO A 1 261 ? -21.456 47.665 59.394 1.00 13.38 261 PRO A N 1
ATOM 1915 C CA . PRO A 1 261 ? -22.366 48.197 60.424 1.00 15.24 261 PRO A CA 1
ATOM 1916 C C . PRO A 1 261 ? -21.617 48.696 61.635 1.00 15.47 261 PRO A C 1
ATOM 1917 O O . PRO A 1 261 ? -20.593 48.109 61.999 1.00 10.85 261 PRO A O 1
ATOM 1921 N N . THR A 1 262 ? -22.128 49.742 62.270 1.00 11.36 262 THR A N 1
ATOM 1922 C CA . THR A 1 262 ? -21.463 50.313 63.429 1.00 11.94 262 THR A CA 1
ATOM 1923 C C . THR A 1 262 ? -21.296 49.303 64.525 1.00 11.24 262 THR A C 1
ATOM 1924 O O . THR A 1 262 ? -20.282 49.326 65.258 1.00 9.35 262 THR A O 1
ATOM 1928 N N . ASN A 1 263 ? -22.258 48.401 64.661 1.00 9.94 263 ASN A N 1
ATOM 1929 C CA . ASN A 1 263 ? -22.212 47.439 65.742 1.00 11.45 263 ASN A CA 1
ATOM 1930 C C . ASN A 1 263 ? -21.387 46.180 65.461 1.00 9.05 263 ASN A C 1
ATOM 1931 O O . ASN A 1 263 ? -21.468 45.174 66.214 1.00 11.56 263 ASN A O 1
ATOM 1936 N N . LYS A 1 264 ? -20.524 46.261 64.434 1.00 8.08 264 LYS A N 1
ATOM 1937 C CA . LYS A 1 264 ? -19.538 45.213 64.199 1.00 11.20 264 LYS A CA 1
ATOM 1938 C C . LYS A 1 264 ? -18.130 45.808 64.389 1.00 9.68 264 LYS A C 1
ATOM 1939 O O . LYS A 1 264 ? -17.183 45.002 64.355 1.00 9.60 264 LYS A O 1
ATOM 1945 N N . LEU A 1 265 ? -18.000 47.139 64.553 1.00 6.54 265 LEU A N 1
ATOM 1946 C CA . LEU A 1 265 ? -16.665 47.781 64.541 1.00 6.08 265 LEU A CA 1
ATOM 1947 C C . LEU A 1 265 ? -16.123 47.941 65.978 1.00 7.97 265 LEU A C 1
ATOM 1948 O O . LEU A 1 265 ? -16.749 48.565 66.839 1.00 6.75 265 LEU A O 1
ATOM 1953 N N . VAL A 1 266 ? -14.917 47.413 66.235 1.00 5.34 266 VAL A N 1
ATOM 1954 C CA . VAL A 1 266 ? -14.303 47.505 67.565 1.00 5.24 266 VAL A CA 1
ATOM 1955 C C . VAL A 1 266 ? -13.035 48.329 67.393 1.00 5.69 266 VAL A C 1
ATOM 1956 O O . VAL A 1 266 ? -12.211 48.055 66.507 1.00 7.30 266 VAL A O 1
ATOM 1960 N N . VAL A 1 267 ? -12.890 49.377 68.175 1.00 3.98 267 VAL A N 1
ATOM 1961 C CA . VAL A 1 267 ? -11.824 50.359 67.927 1.00 3.85 267 VAL A CA 1
ATOM 1962 C C . VAL A 1 267 ? -10.578 49.990 68.734 1.00 5.67 267 VAL A C 1
ATOM 1963 O O . VAL A 1 267 ? -10.578 49.942 69.965 1.00 5.76 267 VAL A O 1
ATOM 1967 N N . GLY A 1 268 ? -9.479 49.785 68.023 1.00 5.81 268 GLY A N 1
ATOM 1968 C CA . GLY A 1 268 ? -8.195 49.483 68.664 1.00 4.97 268 GLY A CA 1
ATOM 1969 C C . GLY A 1 268 ? -7.555 50.695 69.362 1.00 5.52 268 GLY A C 1
ATOM 1970 O O . GLY A 1 268 ? -7.596 51.829 68.879 1.00 8.38 268 GLY A O 1
ATOM 1971 N N . ILE A 1 269 ? -6.948 50.423 70.517 1.00 4.84 269 ILE A N 1
ATOM 1972 C CA . ILE A 1 269 ? -6.285 51.430 71.344 1.00 4.77 269 ILE A CA 1
ATOM 1973 C C . ILE A 1 269 ? -4.888 50.830 71.596 1.00 6.04 269 ILE A C 1
ATOM 1974 O O . ILE A 1 269 ? -4.735 49.691 72.123 1.00 5.95 269 ILE A O 1
ATOM 1979 N N . PRO A 1 270 ? -3.832 51.563 71.218 1.00 4.67 270 PRO A N 1
ATOM 1980 C CA . PRO A 1 270 ? -2.486 51.005 71.478 1.00 3.40 270 PRO A CA 1
ATOM 1981 C C . PRO A 1 270 ? -1.989 51.248 72.894 1.00 4.87 270 PRO A C 1
ATOM 1982 O O . PRO A 1 270 ? -2.069 52.384 73.380 1.00 6.59 270 PRO A O 1
ATOM 1986 N N . PHE A 1 271 ? -1.488 50.195 73.542 1.00 3.73 271 PHE A N 1
ATOM 1987 C CA . PHE A 1 271 ? -0.852 50.339 74.854 1.00 4.92 271 PHE A CA 1
ATOM 1988 C C . PHE A 1 271 ? 0.658 50.440 74.643 1.00 4.63 271 PHE A C 1
ATOM 1989 O O . PHE A 1 271 ? 1.473 49.827 75.363 1.00 6.16 271 PHE A O 1
ATOM 1997 N N . TYR A 1 272 ? 1.041 51.190 73.629 1.00 4.88 272 TYR A N 1
ATOM 1998 C CA . TYR A 1 272 ? 2.492 51.378 73.299 1.00 5.48 272 TYR A CA 1
ATOM 1999 C C . TYR A 1 272 ? 2.642 52.687 72.518 1.00 5.03 272 TYR A C 1
ATOM 2000 O O . TYR A 1 272 ? 1.655 53.235 71.967 1.00 6.21 272 TYR A O 1
ATOM 2009 N N . GLY A 1 273 ? 3.895 53.134 72.390 1.00 6.13 273 GLY A N 1
ATOM 2010 C CA . GLY A 1 273 ? 4.215 54.341 71.659 1.00 5.25 273 GLY A CA 1
ATOM 2011 C C . GLY A 1 273 ? 5.106 54.021 70.465 1.00 3.71 273 GLY A C 1
ATOM 2012 O O . GLY A 1 273 ? 5.826 53.013 70.484 1.00 6.60 273 GLY A O 1
ATOM 2013 N N . ARG A 1 274 ? 5.014 54.897 69.454 1.00 6.69 274 ARG A N 1
ATOM 2014 C CA . ARG A 1 274 ? 5.973 54.847 68.314 1.00 6.16 274 ARG A CA 1
ATOM 2015 C C . ARG A 1 274 ? 6.953 55.958 68.587 1.00 6.34 274 ARG A C 1
ATOM 2016 O O . ARG A 1 274 ? 6.569 57.116 68.819 1.00 8.26 274 ARG A O 1
ATOM 2024 N N . SER A 1 275 ? 8.226 55.606 68.542 1.00 7.57 275 SER A N 1
ATOM 2025 C CA . SER A 1 275 ? 9.266 56.576 68.880 1.00 8.77 275 SER A CA 1
ATOM 2026 C C . SER A 1 275 ? 10.185 56.857 67.700 1.00 10.17 275 SER A C 1
ATOM 2027 O O . SER A 1 275 ? 10.202 56.092 66.730 1.00 9.71 275 SER A O 1
ATOM 2030 N N . PHE A 1 276 ? 10.927 57.965 67.818 1.00 10.34 276 PHE A N 1
ATOM 2031 C CA . PHE A 1 276 ? 11.784 58.445 66.730 1.00 9.31 276 PHE A CA 1
ATOM 2032 C C . PHE A 1 276 ? 13.063 58.931 67.336 1.00 11.83 276 PHE A C 1
ATOM 2033 O O . PHE A 1 276 ? 13.088 59.400 68.472 1.00 11.10 276 PHE A O 1
ATOM 2041 N N . THR A 1 277 ? 14.112 58.910 66.503 1.00 11.17 277 THR A N 1
ATOM 2042 C CA . THR A 1 277 ? 15.359 59.674 66.813 1.00 12.84 277 THR A CA 1
ATOM 2043 C C . THR A 1 277 ? 15.365 60.896 65.912 1.00 16.96 277 THR A C 1
ATOM 2044 O O . THR A 1 277 ? 15.248 60.780 64.678 1.00 16.38 277 THR A O 1
ATOM 2048 N N . LEU A 1 278 ? 15.468 62.079 66.521 1.00 13.53 278 LEU A N 1
ATOM 2049 C CA . LEU A 1 278 ? 15.308 63.318 65.758 1.00 17.77 278 LEU A CA 1
ATOM 2050 C C . LEU A 1 278 ? 16.591 63.559 64.991 1.00 25.09 278 LEU A C 1
ATOM 2051 O O . LEU A 1 278 ? 17.629 63.016 65.355 1.00 22.62 278 LEU A O 1
ATOM 2056 N N . SER A 1 279 ? 16.500 64.355 63.937 1.00 28.81 279 SER A N 1
ATOM 2057 C CA . SER A 1 279 ? 17.654 64.555 63.056 1.00 30.69 279 SER A CA 1
ATOM 2058 C C . SER A 1 279 ? 18.704 65.363 63.796 1.00 34.32 279 SER A C 1
ATOM 2059 O O . SER A 1 279 ? 18.379 66.129 64.703 1.00 32.21 279 SER A O 1
ATOM 2062 N N . SER A 1 280 ? 19.966 65.181 63.419 1.00 48.02 280 SER A N 1
ATOM 2063 C CA . SER A 1 280 ? 21.067 65.879 64.088 1.00 52.71 280 SER A CA 1
ATOM 2064 C C . SER A 1 280 ? 20.847 67.399 64.182 1.00 46.58 280 SER A C 1
ATOM 2065 O O . SER A 1 280 ? 20.476 68.052 63.202 1.00 46.59 280 SER A O 1
ATOM 2068 N N . GLY A 1 281 ? 21.046 67.948 65.378 1.00 41.44 281 GLY A N 1
ATOM 2069 C CA . GLY A 1 281 ? 20.875 69.368 65.609 1.00 38.08 281 GLY A CA 1
ATOM 2070 C C . GLY A 1 281 ? 19.465 69.923 65.470 1.00 44.97 281 GLY A C 1
ATOM 2071 O O . GLY A 1 281 ? 19.282 71.126 65.320 1.00 43.35 281 GLY A O 1
ATOM 2072 N N . ASN A 1 282 ? 18.462 69.054 65.539 1.00 38.73 282 ASN A N 1
ATOM 2073 C CA . ASN A 1 282 ? 17.073 69.469 65.382 1.00 37.35 282 ASN A CA 1
ATOM 2074 C C . ASN A 1 282 ? 16.479 69.795 66.741 1.00 31.85 282 ASN A C 1
ATOM 2075 O O . ASN A 1 282 ? 16.382 68.923 67.597 1.00 36.12 282 ASN A O 1
ATOM 2080 N N . ASN A 1 283 ? 16.090 71.052 66.932 1.00 35.64 283 ASN A N 1
ATOM 2081 C CA . ASN A 1 283 ? 15.590 71.534 68.217 1.00 39.06 283 ASN A CA 1
ATOM 2082 C C . ASN A 1 283 ? 14.103 71.820 68.165 1.00 31.18 283 ASN A C 1
ATOM 2083 O O . ASN A 1 283 ? 13.551 72.469 69.059 1.00 33.65 283 ASN A O 1
ATOM 2088 N N . ASN A 1 284 ? 13.457 71.380 67.092 1.00 23.52 284 ASN A N 1
ATOM 2089 C CA . ASN A 1 284 ? 12.035 71.630 66.924 1.00 24.51 284 ASN A CA 1
ATOM 2090 C C . ASN A 1 284 ? 11.355 70.317 67.269 1.00 21.52 284 ASN A C 1
ATOM 2091 O O . ASN A 1 284 ? 11.548 69.328 66.564 1.00 20.99 284 ASN A O 1
ATOM 2096 N N . TYR A 1 285 ? 10.576 70.313 68.331 1.00 20.18 285 TYR A N 1
ATOM 2097 C CA . TYR A 1 285 ? 9.958 69.066 68.794 1.00 18.26 285 TYR A CA 1
ATOM 2098 C C . TYR A 1 285 ? 8.481 68.977 68.448 1.00 19.52 285 TYR A C 1
ATOM 2099 O O . TYR A 1 285 ? 7.734 68.092 68.954 1.00 17.02 285 TYR A O 1
ATOM 2108 N N . ASN A 1 286 ? 8.032 69.838 67.546 1.00 17.32 286 ASN A N 1
ATOM 2109 C CA . ASN A 1 286 ? 6.615 69.863 67.205 1.00 17.19 286 ASN A CA 1
ATOM 2110 C C . ASN A 1 286 ? 6.230 68.651 66.384 1.00 15.08 286 ASN A C 1
ATOM 2111 O O . ASN A 1 286 ? 7.102 68.014 65.781 1.00 16.01 286 ASN A O 1
ATOM 2116 N N . LEU A 1 287 ? 4.930 68.344 66.363 1.00 13.60 287 LEU A N 1
ATOM 2117 C CA . LEU A 1 287 ? 4.407 67.339 65.427 1.00 13.81 287 LEU A CA 1
ATOM 2118 C C . LEU A 1 287 ? 4.878 67.627 64.006 1.00 16.90 287 LEU A C 1
ATOM 2119 O O . LEU A 1 287 ? 4.826 68.770 63.551 1.00 17.66 287 LEU A O 1
ATOM 2124 N N . GLY A 1 288 ? 5.364 66.605 63.318 1.00 14.56 288 GLY A N 1
ATOM 2125 C CA . GLY A 1 288 ? 5.792 66.756 61.925 1.00 17.56 288 GLY A CA 1
ATOM 2126 C C . GLY A 1 288 ? 7.253 67.102 61.744 1.00 20.20 288 GLY A C 1
ATOM 2127 O O . GLY A 1 288 ? 7.744 67.204 60.596 1.00 23.31 288 GLY A O 1
ATOM 2128 N N . THR A 1 289 ? 7.967 67.264 62.850 1.00 18.75 289 THR A N 1
ATOM 2129 C CA . THR A 1 289 ? 9.408 67.549 62.804 1.00 18.11 289 THR A CA 1
ATOM 2130 C C . THR A 1 289 ? 10.254 66.459 62.112 1.00 21.95 289 THR A C 1
ATOM 2131 O O . THR A 1 289 ? 9.916 65.268 62.114 1.00 14.93 289 THR A O 1
ATOM 2135 N N . TYR A 1 290 ? 11.331 66.862 61.433 1.00 22.98 290 TYR A N 1
ATOM 2136 C CA . TYR A 1 290 ? 12.166 65.880 60.726 1.00 22.02 290 TYR A CA 1
ATOM 2137 C C . TYR A 1 290 ? 12.889 64.932 61.645 1.00 19.96 290 TYR A C 1
ATOM 2138 O O . TYR A 1 290 ? 13.181 65.257 62.797 1.00 24.90 290 TYR A O 1
ATOM 2147 N N . ILE A 1 291 ? 13.140 63.726 61.157 1.00 19.48 291 ILE A N 1
ATOM 2148 C CA . ILE A 1 291 ? 13.792 62.723 61.958 1.00 16.55 291 ILE A CA 1
ATOM 2149 C C . ILE A 1 291 ? 15.011 62.168 61.258 1.00 19.54 291 ILE A C 1
ATOM 2150 O O . ILE A 1 291 ? 15.246 62.403 60.066 1.00 23.55 291 ILE A O 1
ATOM 2155 N N . ASN A 1 292 ? 15.774 61.410 62.013 1.00 19.38 292 ASN A N 1
ATOM 2156 C CA . ASN A 1 292 ? 16.859 60.645 61.464 1.00 21.31 292 ASN A CA 1
ATOM 2157 C C . ASN A 1 292 ? 16.291 59.284 61.106 1.00 21.58 292 ASN A C 1
ATOM 2158 O O . ASN A 1 292 ? 16.283 58.339 61.902 1.00 18.88 292 ASN A O 1
ATOM 2163 N N . LYS A 1 293 ? 15.796 59.181 59.888 1.00 20.46 293 LYS A N 1
ATOM 2164 C CA . LYS A 1 293 ? 15.060 58.000 59.518 1.00 21.80 293 LYS A CA 1
ATOM 2165 C C . LYS A 1 293 ? 15.916 56.738 59.516 1.00 24.05 293 LYS A C 1
ATOM 2166 O O . LYS A 1 293 ? 15.440 55.637 59.780 1.00 18.50 293 LYS A O 1
ATOM 2172 N N . GLU A 1 294 ? 17.209 56.882 59.229 1.00 20.63 294 GLU A N 1
ATOM 2173 C CA . GLU A 1 294 ? 18.075 55.714 59.188 1.00 22.22 294 GLU A CA 1
ATOM 2174 C C . GLU A 1 294 ? 18.318 55.080 60.545 1.00 22.64 294 GLU A C 1
ATOM 2175 O O . GLU A 1 294 ? 18.713 53.905 60.637 1.00 23.09 294 GLU A O 1
ATOM 2181 N N . ALA A 1 295 ? 18.087 55.848 61.611 1.00 22.41 295 ALA A N 1
ATOM 2182 C CA . ALA A 1 295 ? 18.141 55.312 62.955 1.00 21.35 295 ALA A CA 1
ATOM 2183 C C . ALA A 1 295 ? 17.092 54.187 63.167 1.00 18.88 295 ALA A C 1
ATOM 2184 O O . ALA A 1 295 ? 17.284 53.304 63.999 1.00 17.85 295 ALA A O 1
ATOM 2186 N N . GLY A 1 296 ? 15.986 54.245 62.427 1.00 17.25 296 GLY A N 1
ATOM 2187 C CA . GLY A 1 296 ? 15.006 53.151 62.447 1.00 16.33 296 GLY A CA 1
ATOM 2188 C C . GLY A 1 296 ? 13.916 53.409 63.474 1.00 15.29 296 GLY A C 1
ATOM 2189 O O . GLY A 1 296 ? 12.974 52.586 63.607 1.00 16.77 296 GLY A O 1
ATOM 2190 N N . GLY A 1 297 ? 14.030 54.540 64.173 1.00 13.79 297 GLY A N 1
ATOM 2191 C CA . GLY A 1 297 ? 13.138 54.864 65.280 1.00 13.80 297 GLY A CA 1
ATOM 2192 C C . GLY A 1 297 ? 13.895 55.321 66.496 1.00 14.93 297 GLY A C 1
ATOM 2193 O O . GLY A 1 297 ? 15.127 55.528 66.471 1.00 15.56 297 GLY A O 1
ATOM 2194 N N . GLY A 1 298 ? 13.172 55.476 67.598 1.00 10.47 298 GLY A N 1
ATOM 2195 C CA . GLY A 1 298 ? 13.828 55.763 68.870 1.00 12.79 298 GLY A CA 1
ATOM 2196 C C . GLY A 1 298 ? 14.630 54.557 69.343 1.00 12.52 298 GLY A C 1
ATOM 2197 O O . GLY A 1 298 ? 14.414 53.382 68.955 1.00 12.67 298 GLY A O 1
ATOM 2198 N N . ASP A 1 299 ? 15.576 54.808 70.250 1.00 13.74 299 ASP A N 1
ATOM 2199 C CA . ASP A 1 299 ? 16.405 53.728 70.758 1.00 12.42 299 ASP A CA 1
ATOM 2200 C C . ASP A 1 299 ? 15.535 52.705 71.531 1.00 13.05 299 ASP A C 1
ATOM 2201 O O . ASP A 1 299 ? 14.555 53.108 72.150 1.00 14.49 299 ASP A O 1
ATOM 2206 N N . PRO A 1 300 ? 15.882 51.414 71.481 1.00 16.82 300 PRO A N 1
ATOM 2207 C CA . PRO A 1 300 ? 15.107 50.354 72.175 1.00 12.89 300 PRO A CA 1
ATOM 2208 C C . PRO A 1 300 ? 15.018 50.551 73.642 1.00 17.38 300 PRO A C 1
ATOM 2209 O O . PRO A 1 300 ? 15.989 50.960 74.277 1.00 19.00 300 PRO A O 1
ATOM 2213 N N . ALA A 1 301 ? 13.849 50.260 74.201 1.00 11.34 301 ALA A N 1
ATOM 2214 C CA . ALA A 1 301 ? 13.642 50.350 75.629 1.00 11.59 301 ALA A CA 1
ATOM 2215 C C . ALA A 1 301 ? 14.013 49.002 76.264 1.00 10.27 301 ALA A C 1
ATOM 2216 O O . ALA A 1 301 ? 14.179 48.001 75.568 1.00 10.83 301 ALA A O 1
ATOM 2218 N N . PRO A 1 302 ? 14.168 48.958 77.600 1.00 12.46 302 PRO A N 1
ATOM 2219 C CA . PRO A 1 302 ? 14.809 47.801 78.245 1.00 12.54 302 PRO A CA 1
ATOM 2220 C C . PRO A 1 302 ? 14.048 46.491 78.252 1.00 13.49 302 PRO A C 1
ATOM 2221 O O . PRO A 1 302 ? 14.677 45.420 78.407 1.00 14.76 302 PRO A O 1
ATOM 2225 N N . TYR A 1 303 ? 12.718 46.554 78.098 1.00 10.97 303 TYR A N 1
ATOM 2226 C CA . TYR A 1 303 ? 11.918 45.346 78.254 1.00 11.54 303 TYR A CA 1
ATOM 2227 C C . TYR A 1 303 ? 11.443 44.826 76.916 1.00 11.95 303 TYR A C 1
ATOM 2228 O O . TYR A 1 303 ? 11.492 43.619 76.675 1.00 12.03 303 TYR A O 1
ATOM 2237 N N . THR A 1 304 ? 11.004 45.719 76.037 1.00 10.07 304 THR A N 1
ATOM 2238 C CA . THR A 1 304 ? 10.589 45.309 74.677 1.00 9.25 304 THR A CA 1
ATOM 2239 C C . THR A 1 304 ? 11.729 45.207 73.672 1.00 12.93 304 THR A C 1
ATOM 2240 O O . THR A 1 304 ? 11.619 44.472 72.670 1.00 13.04 304 THR A O 1
ATOM 2244 N N . ASN A 1 305 ? 12.819 45.933 73.928 1.00 10.63 305 ASN A N 1
ATOM 2245 C CA . ASN A 1 305 ? 14.037 45.856 73.102 1.00 11.53 305 ASN A CA 1
ATOM 2246 C C . ASN A 1 305 ? 13.769 45.907 71.617 1.00 13.26 305 ASN A C 1
ATOM 2247 O O . ASN A 1 305 ? 14.185 45.020 70.831 1.00 14.11 305 ASN A O 1
ATOM 2252 N N . ALA A 1 306 ? 13.044 46.954 71.210 1.00 10.99 306 ALA A N 1
ATOM 2253 C CA . ALA A 1 306 ? 12.622 47.106 69.814 1.00 10.85 306 ALA A CA 1
ATOM 2254 C C . ALA A 1 306 ? 12.753 48.560 69.379 1.00 13.40 306 ALA A C 1
ATOM 2255 O O . ALA A 1 306 ? 12.171 49.467 69.960 1.00 11.48 306 ALA A O 1
ATOM 2257 N N . THR A 1 307 ? 13.595 48.819 68.373 1.00 12.28 307 THR A N 1
ATOM 2258 C CA . THR A 1 307 ? 13.741 50.171 67.895 1.00 12.26 307 THR A CA 1
ATOM 2259 C C . THR A 1 307 ? 12.391 50.716 67.431 1.00 12.78 307 THR A C 1
ATOM 2260 O O . THR A 1 307 ? 11.653 50.017 66.755 1.00 14.21 307 THR A O 1
ATOM 2264 N N . GLY A 1 308 ? 12.043 51.926 67.870 1.00 11.03 308 GLY A N 1
ATOM 2265 C CA . GLY A 1 308 ? 10.857 52.623 67.369 1.00 11.74 308 GLY A CA 1
ATOM 2266 C C . GLY A 1 308 ? 9.575 52.234 68.115 1.00 9.34 308 GLY A C 1
ATOM 2267 O O . GLY A 1 308 ? 8.500 52.709 67.739 1.00 9.67 308 GLY A O 1
ATOM 2268 N N . PHE A 1 309 ? 9.689 51.426 69.161 1.00 9.41 309 PHE A N 1
ATOM 2269 C CA . PHE A 1 309 ? 8.483 50.864 69.812 1.00 10.14 309 PHE A CA 1
ATOM 2270 C C . PHE A 1 309 ? 8.647 50.745 71.310 1.00 15.27 309 PHE A C 1
ATOM 2271 O O . PHE A 1 309 ? 9.437 49.895 71.759 1.00 18.14 309 PHE A O 1
ATOM 2279 N N . TRP A 1 310 ? 7.833 51.453 72.093 1.00 8.59 310 TRP A N 1
ATOM 2280 C CA . TRP A 1 310 ? 7.987 51.398 73.560 1.00 8.04 310 TRP A CA 1
ATOM 2281 C C . TRP A 1 310 ? 6.652 50.962 74.185 1.00 7.00 310 TRP A C 1
ATOM 2282 O O . TRP A 1 310 ? 5.627 51.526 73.836 1.00 8.15 310 TRP A O 1
ATOM 2293 N N . ALA A 1 311 ? 6.689 50.010 75.107 1.00 5.64 311 ALA A N 1
ATOM 2294 C CA . ALA A 1 311 ? 5.438 49.647 75.822 1.00 6.51 311 ALA A CA 1
ATOM 2295 C C . ALA A 1 311 ? 4.952 50.817 76.650 1.00 6.91 311 ALA A C 1
ATOM 2296 O O . ALA A 1 311 ? 5.761 51.625 77.085 1.00 8.13 311 ALA A O 1
ATOM 2298 N N . TYR A 1 312 ? 3.637 50.893 76.928 1.00 6.04 312 TYR A N 1
ATOM 2299 C CA . TYR A 1 312 ? 3.170 51.958 77.809 1.00 6.56 312 TYR A CA 1
ATOM 2300 C C . TYR A 1 312 ? 3.997 52.001 79.138 1.00 6.01 312 TYR A C 1
ATOM 2301 O O . TYR A 1 312 ? 4.333 53.078 79.620 1.00 7.96 312 TYR A O 1
ATOM 2310 N N . TYR A 1 313 ? 4.245 50.833 79.752 1.00 5.78 313 TYR A N 1
ATOM 2311 C CA . TYR A 1 313 ? 4.965 50.887 81.035 1.00 6.66 313 TYR A CA 1
ATOM 2312 C C . TYR A 1 313 ? 6.408 51.388 80.923 1.00 10.80 313 TYR A C 1
ATOM 2313 O O . TYR A 1 313 ? 6.970 51.975 81.895 1.00 12.06 313 TYR A O 1
ATOM 2322 N N . GLU A 1 314 ? 6.958 51.215 79.729 1.00 7.09 314 GLU A N 1
ATOM 2323 C CA . GLU A 1 314 ? 8.292 51.771 79.437 1.00 8.24 314 GLU A CA 1
ATOM 2324 C C . GLU A 1 314 ? 8.240 53.279 79.311 1.00 13.29 314 GLU A C 1
ATOM 2325 O O . GLU A 1 314 ? 9.210 53.940 79.646 1.00 13.46 314 GLU A O 1
ATOM 2331 N N . ILE A 1 315 ? 7.115 53.824 78.858 1.00 9.61 315 ILE A N 1
ATOM 2332 C CA . ILE A 1 315 ? 6.997 55.246 78.647 1.00 7.48 315 ILE A CA 1
ATOM 2333 C C . ILE A 1 315 ? 6.684 55.908 79.992 1.00 10.13 315 ILE A C 1
ATOM 2334 O O . ILE A 1 315 ? 7.349 56.879 80.386 1.00 9.95 315 ILE A O 1
ATOM 2339 N N . CYS A 1 316 ? 5.715 55.378 80.733 1.00 8.86 316 CYS A N 1
ATOM 2340 C CA . CYS A 1 316 ? 5.320 56.072 81.967 1.00 10.38 316 CYS A CA 1
ATOM 2341 C C . CYS A 1 316 ? 6.456 56.026 82.989 1.00 11.83 316 CYS A C 1
ATOM 2342 O O . CYS A 1 316 ? 6.604 56.993 83.784 1.00 11.94 316 CYS A O 1
ATOM 2345 N N . THR A 1 317 ? 7.232 54.944 83.003 1.00 9.79 317 THR A N 1
ATOM 2346 C CA . THR A 1 317 ? 8.316 54.916 83.998 1.00 11.70 317 THR A CA 1
ATOM 2347 C C . THR A 1 317 ? 9.398 55.940 83.713 1.00 12.42 317 THR A C 1
ATOM 2348 O O . THR A 1 317 ? 10.181 56.288 84.593 1.00 15.79 317 THR A O 1
ATOM 2352 N N . GLU A 1 318 ? 9.486 56.394 82.483 1.00 9.70 318 GLU A N 1
ATOM 2353 C CA . GLU A 1 318 ? 10.469 57.433 82.147 1.00 10.57 318 GLU A CA 1
ATOM 2354 C C . GLU A 1 318 ? 9.899 58.838 82.211 1.00 11.07 318 GLU A C 1
ATOM 2355 O O . GLU A 1 318 ? 10.591 59.770 82.714 1.00 14.61 318 GLU A O 1
ATOM 2361 N N . VAL A 1 319 ? 8.686 59.054 81.703 1.00 10.04 319 VAL A N 1
ATOM 2362 C CA . VAL A 1 319 ? 8.077 60.357 81.518 1.00 7.71 319 VAL A CA 1
ATOM 2363 C C . VAL A 1 319 ? 7.393 60.891 82.798 1.00 10.75 319 VAL A C 1
ATOM 2364 O O . VAL A 1 319 ? 7.385 62.096 83.034 1.00 13.71 319 VAL A O 1
ATOM 2368 N N . ASP A 1 320 ? 6.831 60.001 83.612 1.00 10.14 320 ASP A N 1
ATOM 2369 C CA . ASP A 1 320 ? 5.925 60.460 84.643 1.00 9.84 320 ASP A CA 1
ATOM 2370 C C . ASP A 1 320 ? 6.582 60.530 85.994 1.00 12.51 320 ASP A C 1
ATOM 2371 O O . ASP A 1 320 ? 5.914 60.885 86.944 1.00 13.49 320 ASP A O 1
ATOM 2376 N N . THR A 1 321 ? 7.829 60.122 86.118 1.00 11.30 321 THR A N 1
ATOM 2377 C CA . THR A 1 321 ? 8.488 60.182 87.451 1.00 13.10 321 THR A CA 1
ATOM 2378 C C . THR A 1 321 ? 8.679 61.627 87.892 1.00 14.65 321 THR A C 1
ATOM 2379 O O . THR A 1 321 ? 8.707 62.553 87.077 1.00 17.02 321 THR A O 1
ATOM 2383 N N . ALA A 1 322 ? 8.784 61.854 89.215 1.00 12.52 322 ALA A N 1
ATOM 2384 C CA . ALA A 1 322 ? 8.840 63.227 89.681 1.00 16.32 322 ALA A CA 1
ATOM 2385 C C . ALA A 1 322 ? 10.032 64.016 89.126 1.00 20.04 322 ALA A C 1
ATOM 2386 O O . ALA A 1 322 ? 9.933 65.233 88.929 1.00 24.56 322 ALA A O 1
ATOM 2388 N N . ASP A 1 323 ? 11.155 63.340 88.911 1.00 18.03 323 ASP A N 1
ATOM 2389 C CA . ASP A 1 323 ? 12.348 64.096 88.503 1.00 24.14 323 ASP A CA 1
ATOM 2390 C C . ASP A 1 323 ? 12.642 63.848 87.056 1.00 22.12 323 ASP A C 1
ATOM 2391 O O . ASP A 1 323 ? 13.787 64.031 86.603 1.00 20.91 323 ASP A O 1
ATOM 2396 N N . SER A 1 324 ? 11.629 63.393 86.332 1.00 14.61 324 SER A N 1
ATOM 2397 C CA . SER A 1 324 ? 11.847 63.171 84.895 1.00 13.95 324 SER A CA 1
ATOM 2398 C C . SER A 1 324 ? 12.400 64.399 84.183 1.00 16.62 324 SER A C 1
ATOM 2399 O O . SER A 1 324 ? 11.895 65.512 84.364 1.00 17.21 324 SER A O 1
ATOM 2402 N N . LYS A 1 325 ? 13.336 64.157 83.271 1.00 19.22 325 LYS A N 1
ATOM 2403 C CA . LYS A 1 325 ? 13.833 65.205 82.363 1.00 20.38 325 LYS A CA 1
ATOM 2404 C C . LYS A 1 325 ? 13.164 65.160 80.999 1.00 21.97 325 LYS A C 1
ATOM 2405 O O . LYS A 1 325 ? 13.548 65.897 80.083 1.00 20.01 325 LYS A O 1
ATOM 2411 N N . TRP A 1 326 ? 12.148 64.309 80.846 1.00 14.72 326 TRP A N 1
ATOM 2412 C CA . TRP A 1 326 ? 11.322 64.347 79.631 1.00 15.38 326 TRP A CA 1
ATOM 2413 C C . TRP A 1 326 ? 10.366 65.500 79.673 1.00 15.13 326 TRP A C 1
ATOM 2414 O O . TRP A 1 326 ? 9.895 65.898 80.749 1.00 18.58 326 TRP A O 1
ATOM 2425 N N . THR A 1 327 ? 10.069 66.080 78.510 1.00 13.63 327 THR A N 1
ATOM 2426 C CA . THR A 1 327 ? 9.035 67.085 78.381 1.00 13.21 327 THR A CA 1
ATOM 2427 C C . THR A 1 327 ? 7.817 66.479 77.696 1.00 16.04 327 THR A C 1
ATOM 2428 O O . THR A 1 327 ? 7.932 65.895 76.626 1.00 16.01 327 THR A O 1
ATOM 2432 N N . LYS A 1 328 ? 6.665 66.602 78.332 1.00 13.21 328 LYS A N 1
ATOM 2433 C CA . LYS A 1 328 ? 5.426 66.018 77.818 1.00 12.52 328 LYS A CA 1
ATOM 2434 C C . LYS A 1 328 ? 4.502 67.095 77.267 1.00 15.57 328 LYS A C 1
ATOM 2435 O O . LYS A 1 328 ? 4.248 68.148 77.894 1.00 16.08 328 LYS A O 1
ATOM 2441 N N . LYS A 1 329 ? 4.000 66.864 76.067 1.00 10.78 329 LYS A N 1
ATOM 2442 C CA . LYS A 1 329 ? 3.093 67.762 75.398 1.00 10.83 329 LYS A CA 1
ATOM 2443 C C . LYS A 1 329 ? 1.826 67.057 74.978 1.00 12.80 329 LYS A C 1
ATOM 2444 O O . LYS A 1 329 ? 1.676 65.828 75.178 1.00 12.31 329 LYS A O 1
ATOM 2450 N N . TRP A 1 330 ? 0.898 67.832 74.432 1.00 11.37 330 TRP A N 1
ATOM 2451 C CA . TRP A 1 330 ? -0.391 67.316 74.039 1.00 10.75 330 TRP A CA 1
ATOM 2452 C C . TRP A 1 330 ? -0.730 67.754 72.630 1.00 14.60 330 TRP A C 1
ATOM 2453 O O . TRP A 1 330 ? -0.638 68.955 72.319 1.00 15.44 330 TRP A O 1
ATOM 2464 N N . ASP A 1 331 ? -1.095 66.790 71.763 1.00 9.99 331 ASP A N 1
ATOM 2465 C CA . ASP A 1 331 ? -1.679 67.113 70.446 1.00 10.21 331 ASP A CA 1
ATOM 2466 C C . ASP A 1 331 ? -3.138 67.501 70.603 1.00 12.84 331 ASP A C 1
ATOM 2467 O O . ASP A 1 331 ? -4.016 66.651 70.854 1.00 11.54 331 ASP A O 1
ATOM 2472 N N . GLU A 1 332 ? -3.424 68.817 70.522 1.00 13.84 332 GLU A N 1
ATOM 2473 C CA . GLU A 1 332 ? -4.790 69.291 70.741 1.00 16.59 332 GLU A CA 1
ATOM 2474 C C . GLU A 1 332 ? -5.813 68.788 69.747 1.00 18.22 332 GLU A C 1
ATOM 2475 O O . GLU A 1 332 ? -6.992 68.753 70.055 1.00 17.30 332 GLU A O 1
ATOM 2481 N N . HIS A 1 333 ? -5.400 68.449 68.520 1.00 14.71 333 HIS A N 1
ATOM 2482 C CA . HIS A 1 333 ? -6.358 67.964 67.556 1.00 15.45 333 HIS A CA 1
ATOM 2483 C C . HIS A 1 333 ? -6.422 66.435 67.586 1.00 14.03 333 HIS A C 1
ATOM 2484 O O . HIS A 1 333 ? -7.485 65.855 67.525 1.00 15.44 333 HIS A O 1
ATOM 2491 N N . GLY A 1 334 ? -5.266 65.783 67.649 1.00 12.18 334 GLY A N 1
ATOM 2492 C CA . GLY A 1 334 ? -5.225 64.324 67.642 1.00 10.30 334 GLY A CA 1
ATOM 2493 C C . GLY A 1 334 ? -5.618 63.754 68.993 1.00 13.14 334 GLY A C 1
ATOM 2494 O O . GLY A 1 334 ? -5.933 62.566 69.125 1.00 11.35 334 GLY A O 1
ATOM 2495 N N . LYS A 1 335 ? -5.580 64.600 70.024 1.00 9.67 335 LYS A N 1
ATOM 2496 C CA . LYS A 1 335 ? -5.938 64.153 71.378 1.00 10.98 335 LYS A CA 1
ATOM 2497 C C . LYS A 1 335 ? -5.035 63.018 71.883 1.00 10.10 335 LYS A C 1
ATOM 2498 O O . LYS A 1 335 ? -5.546 62.046 72.484 1.00 10.57 335 LYS A O 1
ATOM 2504 N N . CYS A 1 336 ? -3.717 63.173 71.715 1.00 10.83 336 CYS A N 1
ATOM 2505 C CA . CYS A 1 336 ? -2.745 62.162 72.141 1.00 10.64 336 CYS A CA 1
ATOM 2506 C C . CYS A 1 336 ? -1.582 62.867 72.763 1.00 8.52 336 CYS A C 1
ATOM 2507 O O . CYS A 1 336 ? -1.219 63.967 72.328 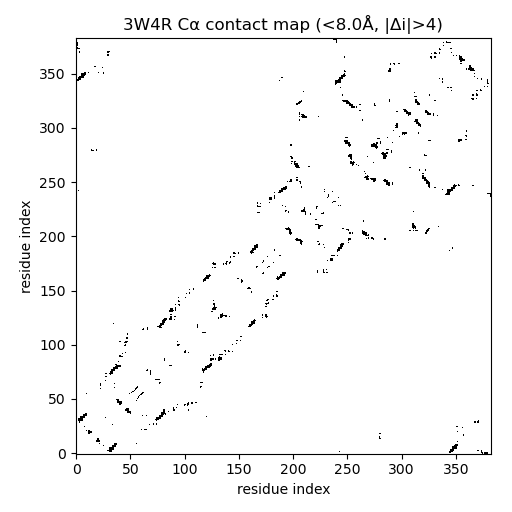1.00 9.65 336 CYS A O 1
ATOM 2510 N N . PRO A 1 337 ? -0.941 62.244 73.747 1.00 7.22 337 PRO A N 1
ATOM 2511 C CA . PRO A 1 337 ? 0.293 62.782 74.325 1.00 9.16 337 PRO A CA 1
ATOM 2512 C C . PRO A 1 337 ? 1.504 62.483 73.454 1.00 9.44 337 PRO A C 1
ATOM 2513 O O . PRO A 1 337 ? 1.552 61.483 72.704 1.00 9.69 337 PRO A O 1
ATOM 2517 N N . TYR A 1 338 ? 2.518 63.334 73.552 1.00 9.61 338 TYR A N 1
ATOM 2518 C CA . TYR A 1 338 ? 3.841 62.948 73.114 1.00 8.71 338 TYR A CA 1
ATOM 2519 C C . TYR A 1 338 ? 4.894 63.486 74.083 1.00 9.18 338 TYR A C 1
ATOM 2520 O O . TYR A 1 338 ? 4.590 64.393 74.896 1.00 12.30 338 TYR A O 1
ATOM 2529 N N . ALA A 1 339 ? 6.075 62.920 74.065 1.00 8.92 339 ALA A N 1
ATOM 2530 C CA . ALA A 1 339 ? 7.097 63.353 75.027 1.00 10.99 339 ALA A CA 1
ATOM 2531 C C . ALA A 1 339 ? 8.465 63.266 74.377 1.00 15.34 339 ALA A C 1
ATOM 2532 O O . ALA A 1 339 ? 8.711 62.451 73.490 1.00 12.12 339 ALA A O 1
ATOM 2534 N N . TYR A 1 340 ? 9.408 64.091 74.830 1.00 12.86 340 TYR A N 1
ATOM 2535 C CA . TYR A 1 340 ? 10.713 64.042 74.202 1.00 13.61 340 TYR A CA 1
ATOM 2536 C C . TYR A 1 340 ? 11.789 64.416 75.198 1.00 13.62 340 TYR A C 1
ATOM 2537 O O . TYR A 1 340 ? 11.508 65.074 76.211 1.00 14.80 340 TYR A O 1
ATOM 2546 N N . LYS A 1 341 ? 12.989 63.975 74.888 1.00 12.49 341 LYS A N 1
ATOM 2547 C CA . LYS A 1 341 ? 14.196 64.294 75.674 1.00 14.21 341 LYS A CA 1
ATOM 2548 C C . LYS A 1 341 ? 15.391 64.101 74.768 1.00 18.12 341 LYS A C 1
ATOM 2549 O O . LYS A 1 341 ? 15.578 63.027 74.225 1.00 15.88 341 LYS A O 1
ATOM 2555 N N . GLY A 1 342 ? 16.226 65.130 74.569 1.00 19.11 342 GLY A N 1
ATOM 2556 C CA . GLY A 1 342 ? 17.411 64.897 73.756 1.00 18.60 342 GLY A CA 1
ATOM 2557 C C . GLY A 1 342 ? 16.999 64.671 72.310 1.00 13.63 342 GLY A C 1
ATOM 2558 O O . GLY A 1 342 ? 16.245 65.442 71.751 1.00 18.25 342 GLY A O 1
ATOM 2559 N N . THR A 1 343 ? 17.507 63.606 71.722 1.00 16.93 343 THR A N 1
ATOM 2560 C CA . THR A 1 343 ? 17.139 63.277 70.364 1.00 16.05 343 THR A CA 1
ATOM 2561 C C . THR A 1 343 ? 15.920 62.361 70.301 1.00 16.63 343 THR A C 1
ATOM 2562 O O . THR A 1 343 ? 15.512 61.969 69.204 1.00 15.85 343 THR A O 1
ATOM 2566 N N . GLN A 1 344 ? 15.367 62.017 71.453 1.00 13.38 344 GLN A N 1
ATOM 2567 C CA . GLN A 1 344 ? 14.309 60.948 71.477 1.00 13.17 344 GLN A CA 1
ATOM 2568 C C . GLN A 1 344 ? 12.913 61.522 71.577 1.00 12.23 344 GLN A C 1
ATOM 2569 O O . GLN A 1 344 ? 12.673 62.476 72.339 1.00 13.84 344 GLN A O 1
ATOM 2575 N N . TRP A 1 345 ? 11.976 60.981 70.789 1.00 10.96 345 TRP A N 1
ATOM 2576 C CA . TRP A 1 345 ? 10.637 61.557 70.780 1.00 9.80 345 TRP A CA 1
ATOM 2577 C C . TRP A 1 345 ? 9.636 60.390 70.694 1.00 10.24 345 TRP A C 1
ATOM 2578 O O . TRP A 1 345 ? 9.839 59.471 69.908 1.00 10.10 345 TRP A O 1
ATOM 2589 N N . VAL A 1 346 ? 8.585 60.405 71.513 1.00 8.50 346 VAL A N 1
ATOM 2590 C CA . VAL A 1 346 ? 7.621 59.277 71.420 1.00 8.45 346 VAL A CA 1
ATOM 2591 C C . VAL A 1 346 ? 6.202 59.783 71.502 1.00 9.82 346 VAL A C 1
ATOM 2592 O O . VAL A 1 346 ? 5.892 60.669 72.314 1.00 10.09 346 VAL A O 1
ATOM 2596 N N . GLY A 1 347 ? 5.325 59.210 70.670 1.00 6.76 347 GLY A N 1
ATOM 2597 C CA . GLY A 1 347 ? 3.897 59.557 70.657 1.00 7.14 347 GLY A CA 1
ATOM 2598 C C . GLY A 1 347 ? 3.141 58.308 71.132 1.00 6.18 347 GLY A C 1
ATOM 2599 O O . GLY A 1 347 ? 3.561 57.191 70.828 1.00 7.40 347 GLY A O 1
ATOM 2600 N N . TYR A 1 348 ? 2.080 58.482 71.913 1.00 5.98 348 TYR A N 1
ATOM 2601 C CA . TYR A 1 348 ? 1.487 57.291 72.579 1.00 5.82 348 TYR A CA 1
ATOM 2602 C C . TYR A 1 348 ? 0.064 57.603 73.080 1.00 5.72 348 TYR A C 1
ATOM 2603 O O . TYR A 1 348 ? -0.569 58.508 72.558 1.00 8.01 348 TYR A O 1
ATOM 2612 N N . GLU A 1 349 ? -0.474 56.747 73.943 1.00 6.55 349 GLU A N 1
ATOM 2613 C CA . GLU A 1 349 ? -1.775 56.936 74.586 1.00 6.06 349 GLU A CA 1
ATOM 2614 C C . GLU A 1 349 ? -1.539 56.913 76.086 1.00 5.15 349 GLU A C 1
ATOM 2615 O O . GLU A 1 349 ? -0.770 56.089 76.626 1.00 7.13 349 GLU A O 1
ATOM 2621 N N . ASP A 1 350 ? -2.229 57.814 76.783 1.00 8.33 350 ASP A N 1
ATOM 2622 C CA . ASP A 1 350 ? -2.157 57.837 78.234 1.00 7.86 350 ASP A CA 1
ATOM 2623 C C . ASP A 1 350 ? -3.581 57.826 78.753 1.00 7.28 350 ASP A C 1
ATOM 2624 O O . ASP A 1 350 ? -4.537 57.770 77.986 1.00 7.61 350 ASP A O 1
ATOM 2629 N N . PRO A 1 351 ? -3.768 57.904 80.078 1.00 8.25 351 PRO A N 1
ATOM 2630 C CA . PRO A 1 351 ? -5.170 57.862 80.538 1.00 7.43 351 PRO A CA 1
ATOM 2631 C C . PRO A 1 351 ? -6.076 58.942 80.005 1.00 9.50 351 PRO A C 1
ATOM 2632 O O . PRO A 1 351 ? -7.260 58.645 79.759 1.00 9.56 351 PRO A O 1
ATOM 2636 N N . ARG A 1 352 ? -5.574 60.172 79.846 1.00 9.03 352 ARG A N 1
ATOM 2637 C CA . ARG A 1 352 ? -6.381 61.241 79.248 1.00 9.95 352 ARG A CA 1
ATOM 2638 C C . ARG A 1 352 ? -6.876 60.878 77.828 1.00 9.28 352 ARG A C 1
ATOM 2639 O O . ARG A 1 352 ? -8.088 60.948 77.529 1.00 9.90 352 ARG A O 1
ATOM 2647 N N . SER A 1 353 ? -5.951 60.450 76.975 1.00 9.96 353 SER A N 1
ATOM 2648 C CA . SER A 1 353 ? -6.309 60.170 75.594 1.00 8.62 353 SER A CA 1
ATOM 2649 C C . SER A 1 353 ? -7.215 58.939 75.495 1.00 7.29 353 SER A C 1
ATOM 2650 O O . SER A 1 353 ? -8.139 58.889 74.681 1.00 7.54 353 SER A O 1
ATOM 2653 N N . VAL A 1 354 ? -6.959 57.939 76.330 1.00 7.07 354 VAL A N 1
ATOM 2654 C CA . VAL A 1 354 ? -7.797 56.769 76.294 1.00 7.37 354 VAL A CA 1
ATOM 2655 C C . VAL A 1 354 ? -9.219 57.081 76.763 1.00 7.87 354 VAL A C 1
ATOM 2656 O O . VAL A 1 354 ? -10.180 56.630 76.133 1.00 7.33 354 VAL A O 1
ATOM 2660 N N . GLU A 1 355 ? -9.351 57.880 77.821 1.00 9.28 355 GLU A N 1
ATOM 2661 C CA A GLU A 1 355 ? -10.683 58.383 78.249 0.50 10.81 355 GLU A CA 1
ATOM 2662 C CA B GLU A 1 355 ? -10.721 58.254 78.200 0.50 10.78 355 GLU A CA 1
ATOM 2663 C C . GLU A 1 355 ? -11.438 59.075 77.101 1.00 8.28 355 GLU A C 1
ATOM 2664 O O . GLU A 1 355 ? -12.641 58.849 76.826 1.00 9.29 355 GLU A O 1
ATOM 2675 N N . ILE A 1 356 ? -10.714 59.961 76.395 1.00 9.56 356 ILE A N 1
ATOM 2676 C CA . ILE A 1 356 ? -11.351 60.667 75.279 1.00 9.31 356 ILE A CA 1
ATOM 2677 C C . ILE A 1 356 ? -11.827 59.682 74.196 1.00 8.38 356 ILE A C 1
ATOM 2678 O O . ILE A 1 356 ? -12.946 59.770 73.656 1.00 8.18 356 ILE A O 1
ATOM 2683 N N . LYS A 1 357 ? -10.993 58.686 73.885 1.00 8.41 357 LYS A N 1
ATOM 2684 C CA . LYS A 1 357 ? -11.453 57.704 72.904 1.00 6.90 357 LYS A CA 1
ATOM 2685 C C . LYS A 1 357 ? -12.611 56.820 73.381 1.00 7.45 357 LYS A C 1
ATOM 2686 O O . LYS A 1 357 ? -13.436 56.437 72.592 1.00 7.86 357 LYS A O 1
ATOM 2692 N N . MET A 1 358 ? -12.674 56.489 74.666 1.00 7.72 358 MET A N 1
ATOM 2693 C CA . MET A 1 358 ? -13.780 55.665 75.146 1.00 6.82 358 MET A CA 1
ATOM 2694 C C . MET A 1 358 ? -15.084 56.462 75.011 1.00 8.45 358 MET A C 1
ATOM 2695 O O . MET A 1 358 ? -16.105 55.932 74.542 1.00 9.22 358 MET A O 1
ATOM 2700 N N . ASN A 1 359 ? -15.018 57.745 75.373 1.00 9.60 359 ASN A N 1
ATOM 2701 C CA . ASN A 1 359 ? -16.220 58.581 75.223 1.00 11.15 359 ASN A CA 1
ATOM 2702 C C . ASN A 1 359 ? -16.650 58.716 73.776 1.00 12.68 359 ASN A C 1
ATOM 2703 O O . ASN A 1 359 ? -17.851 58.724 73.433 1.00 12.21 359 ASN A O 1
ATOM 2708 N N . TRP A 1 360 ? -15.660 58.808 72.886 1.00 10.06 360 TRP A N 1
ATOM 2709 C CA . TRP A 1 360 ? -15.974 58.909 71.470 1.00 10.64 360 TRP A CA 1
ATOM 2710 C C . TRP A 1 360 ? -16.572 57.589 70.935 1.00 12.03 360 TRP A C 1
ATOM 2711 O O . TRP A 1 360 ? -17.469 57.616 70.079 1.00 11.21 360 TRP A O 1
ATOM 2722 N N . ILE A 1 361 ? -16.077 56.411 71.401 1.00 7.92 361 ILE A N 1
ATOM 2723 C CA . ILE A 1 361 ? -16.646 55.162 70.930 1.00 6.09 361 ILE A CA 1
ATOM 2724 C C . ILE A 1 361 ? -18.113 55.135 71.284 1.00 9.09 361 ILE A C 1
ATOM 2725 O O . ILE A 1 361 ? -18.921 54.695 70.474 1.00 8.69 361 ILE A O 1
ATOM 2730 N N . LYS A 1 362 ? -18.427 55.592 72.501 1.00 10.73 362 LYS A N 1
ATOM 2731 C CA . LYS A 1 362 ? -19.841 55.534 72.934 1.00 12.42 362 LYS A CA 1
ATOM 2732 C C . LYS A 1 362 ? -20.679 56.532 72.132 1.00 11.46 362 LYS A C 1
ATOM 2733 O O . LYS A 1 362 ? -21.813 56.196 71.737 1.00 14.45 362 LYS A O 1
ATOM 2739 N N . GLU A 1 363 ? -20.124 57.726 71.882 1.00 11.43 363 GLU A N 1
ATOM 2740 C CA . GLU A 1 363 ? -20.806 58.742 71.042 1.00 14.03 363 GLU A CA 1
ATOM 2741 C C . GLU A 1 363 ? -21.155 58.187 69.645 1.00 15.22 363 GLU A C 1
ATOM 2742 O O . GLU A 1 363 ? -22.257 58.392 69.107 1.00 14.54 363 GLU A O 1
ATOM 2748 N N . LYS A 1 364 ? -20.220 57.446 69.038 1.00 10.53 364 LYS A N 1
ATOM 2749 C CA . LYS A 1 364 ? -20.416 56.898 67.702 1.00 11.85 364 LYS A CA 1
ATOM 2750 C C . LYS A 1 364 ? -21.238 55.623 67.649 1.00 12.48 364 LYS A C 1
ATOM 2751 O O . LYS A 1 364 ? -21.776 55.267 66.603 1.00 14.67 364 LYS A O 1
ATOM 2757 N N . GLY A 1 365 ? -21.355 54.922 68.770 1.00 10.06 365 GLY A N 1
ATOM 2758 C CA . GLY A 1 365 ? -22.123 53.694 68.803 1.00 11.37 365 GLY A CA 1
ATOM 2759 C C . GLY A 1 365 ? -21.395 52.444 68.365 1.00 9.67 365 GLY A C 1
ATOM 2760 O O . GLY A 1 365 ? -22.012 51.469 67.962 1.00 9.50 365 GLY A O 1
ATOM 2761 N N . TYR A 1 366 ? -20.062 52.450 68.445 1.00 9.20 366 TYR A N 1
ATOM 2762 C CA . TYR A 1 366 ? -19.333 51.271 67.966 1.00 7.58 366 TYR A CA 1
ATOM 2763 C C . TYR A 1 366 ? -19.426 50.106 68.955 1.00 7.56 366 TYR A C 1
ATOM 2764 O O . TYR A 1 366 ? -19.881 50.267 70.129 1.00 8.78 366 TYR A O 1
ATOM 2773 N N . LEU A 1 367 ? -19.057 48.909 68.476 1.00 6.21 367 LEU A N 1
ATOM 2774 C CA . LEU A 1 367 ? -19.209 47.681 69.254 1.00 5.78 367 LEU A CA 1
ATOM 2775 C C . LEU A 1 367 ? -18.339 47.640 70.527 1.00 7.73 367 LEU A C 1
ATOM 2776 O O . LEU A 1 367 ? -18.687 47.011 71.515 1.00 8.17 367 LEU A O 1
ATOM 2781 N N . GLY A 1 368 ? -17.173 48.246 70.480 1.00 6.74 368 GLY A N 1
ATOM 2782 C CA . GLY A 1 368 ? -16.398 48.337 71.712 1.00 5.59 368 GLY A CA 1
ATOM 2783 C C . GLY A 1 368 ? -14.971 48.772 71.410 1.00 6.17 368 GLY A C 1
ATOM 2784 O O . GLY A 1 368 ? -14.706 49.466 70.436 1.00 6.62 368 GLY A O 1
ATOM 2785 N N . ALA A 1 369 ? -14.105 48.365 72.332 1.00 6.32 369 ALA A N 1
ATOM 2786 C CA . ALA A 1 369 ? -12.698 48.776 72.320 1.00 7.36 369 ALA A CA 1
ATOM 2787 C C . ALA A 1 369 ? -11.815 47.541 72.298 1.00 6.28 369 ALA A C 1
ATOM 2788 O O . ALA A 1 369 ? -12.181 46.485 72.800 1.00 6.20 369 ALA A O 1
ATOM 2790 N N . MET A 1 370 ? -10.643 47.656 71.656 1.00 6.10 370 MET A N 1
ATOM 2791 C CA . MET A 1 370 ? -9.689 46.555 71.574 1.00 6.06 370 MET A CA 1
ATOM 2792 C C . MET A 1 370 ? -8.335 47.134 72.010 1.00 4.26 370 MET A C 1
ATOM 2793 O O . MET A 1 370 ? -8.089 48.325 71.861 1.00 5.48 370 MET A O 1
ATOM 2798 N N . THR A 1 371 ? -7.494 46.301 72.577 1.00 4.63 371 THR A N 1
ATOM 2799 C CA . THR A 1 371 ? -6.129 46.743 72.922 1.00 7.04 371 THR A CA 1
ATOM 2800 C C . THR A 1 371 ? -5.060 45.864 72.266 1.00 5.38 371 THR A C 1
ATOM 2801 O O . THR A 1 371 ? -5.123 44.616 72.303 1.00 5.44 371 THR A O 1
ATOM 2805 N N . TRP A 1 372 ? -4.092 46.554 71.639 1.00 3.42 372 TRP A N 1
ATOM 2806 C CA . TRP A 1 372 ? -2.826 45.886 71.331 1.00 4.59 372 TRP A CA 1
ATOM 2807 C C . TRP A 1 372 ? -1.823 46.496 72.306 1.00 5.21 372 TRP A C 1
ATOM 2808 O O . TRP A 1 372 ? -1.457 47.673 72.114 1.00 5.52 372 TRP A O 1
ATOM 2819 N N . ALA A 1 373 ? -1.360 45.794 73.343 1.00 4.15 373 ALA A N 1
ATOM 2820 C CA . ALA A 1 373 ? -1.778 44.458 73.765 1.00 3.68 373 ALA A CA 1
ATOM 2821 C C . ALA A 1 373 ? -1.739 44.496 75.305 1.00 6.64 373 ALA A C 1
ATOM 2822 O O . ALA A 1 373 ? -1.117 45.366 75.898 1.00 6.01 373 ALA A O 1
ATOM 2824 N N . ILE A 1 374 ? -2.467 43.589 75.942 1.00 4.80 374 ILE A N 1
ATOM 2825 C CA . ILE A 1 374 ? -2.700 43.661 77.380 1.00 4.66 374 ILE A CA 1
ATOM 2826 C C . ILE A 1 374 ? -1.391 43.504 78.157 1.00 5.57 374 ILE A C 1
ATOM 2827 O O . ILE A 1 374 ? -1.273 44.066 79.246 1.00 6.18 374 ILE A O 1
ATOM 2832 N N . ASP A 1 375 ? -0.414 42.834 77.544 1.00 4.94 375 ASP A N 1
ATOM 2833 C CA . ASP A 1 375 ? 0.916 42.643 78.171 1.00 4.74 375 ASP A CA 1
ATOM 2834 C C . ASP A 1 375 ? 1.754 43.894 78.214 1.00 6.75 375 ASP A C 1
ATOM 2835 O O . ASP A 1 375 ? 2.849 43.883 78.781 1.00 8.21 375 ASP A O 1
ATOM 2840 N N . MET A 1 376 ? 1.267 45.010 77.669 1.00 4.96 376 MET A N 1
ATOM 2841 C CA . MET A 1 376 ? 2.047 46.267 77.742 1.00 4.88 376 MET A CA 1
ATOM 2842 C C . MET A 1 376 ? 1.360 47.352 78.593 1.00 6.90 376 MET A C 1
ATOM 2843 O O . MET A 1 376 ? 1.912 48.467 78.685 1.00 7.71 376 MET A O 1
ATOM 2848 N N . ASP A 1 377 ? 0.206 47.061 79.208 1.00 6.04 377 ASP A N 1
ATOM 2849 C CA . ASP A 1 377 ? -0.348 47.967 80.221 1.00 6.33 377 ASP A CA 1
ATOM 2850 C C . ASP A 1 377 ? 0.633 48.003 81.390 1.00 5.73 377 ASP A C 1
ATOM 2851 O O . ASP A 1 377 ? 1.539 47.193 81.462 1.00 7.27 377 ASP A O 1
ATOM 2856 N N . ASP A 1 378 ? 0.440 48.945 82.311 1.00 6.13 378 ASP A N 1
ATOM 2857 C CA . ASP A 1 378 ? 1.327 48.930 83.510 1.00 5.80 378 ASP A CA 1
ATOM 2858 C C . ASP A 1 378 ? 0.790 47.902 84.482 1.00 8.73 378 ASP A C 1
ATOM 2859 O O . ASP A 1 378 ? 0.235 48.219 85.544 1.00 8.12 378 ASP A O 1
ATOM 2864 N N . PHE A 1 379 ? 0.954 46.639 84.133 1.00 6.37 379 PHE A N 1
ATOM 2865 C CA . PHE A 1 379 ? 0.359 45.555 84.892 1.00 7.42 379 PHE A CA 1
ATOM 2866 C C . PHE A 1 379 ? 1.034 45.313 86.263 1.00 9.23 379 PHE A C 1
ATOM 2867 O O . PHE A 1 379 ? 0.449 44.709 87.154 1.00 9.43 379 PHE A O 1
ATOM 2875 N N . GLN A 1 380 ? 2.253 45.817 86.417 1.00 8.40 380 GLN A N 1
ATOM 2876 C CA . GLN A 1 380 ? 2.976 45.736 87.720 1.00 9.88 380 GLN A CA 1
ATOM 2877 C C . GLN A 1 380 ? 2.693 46.971 88.566 1.00 11.60 380 GLN A C 1
ATOM 2878 O O . GLN A 1 380 ? 3.079 47.030 89.760 1.00 13.46 380 GLN A O 1
ATOM 2884 N N . GLY A 1 381 ? 2.035 47.969 87.999 1.00 7.96 381 GLY A N 1
ATOM 2885 C CA . GLY A 1 381 ? 1.872 49.224 88.735 1.00 11.38 381 GLY A CA 1
ATOM 2886 C C . GLY A 1 381 ? 3.177 49.952 89.011 1.00 11.28 381 GLY A C 1
ATOM 2887 O O . GLY A 1 381 ? 3.341 50.593 90.087 1.00 11.04 381 GLY A O 1
ATOM 2888 N N . LEU A 1 382 ? 4.108 49.876 88.075 1.00 9.74 382 LEU A N 1
ATOM 2889 C CA . LEU A 1 382 ? 5.396 50.581 88.211 1.00 9.34 382 LEU A CA 1
ATOM 2890 C C . LEU A 1 382 ? 5.220 52.079 88.404 1.00 13.71 382 LEU A C 1
ATOM 2891 O O . LEU A 1 382 ? 6.087 52.721 89.050 1.00 12.60 382 LEU A O 1
ATOM 2896 N N . CYS A 1 383 ? 4.186 52.652 87.773 1.00 10.20 383 CYS A N 1
ATOM 2897 C CA . CYS A 1 383 ? 3.886 54.075 87.769 1.00 10.73 383 CYS A CA 1
ATOM 2898 C C . CYS A 1 383 ? 2.824 54.420 88.784 1.00 14.08 383 CYS A C 1
ATOM 2899 O O . CYS A 1 383 ? 2.380 55.582 88.856 1.00 17.17 383 CYS A O 1
ATOM 2902 N N . GLY A 1 384 ? 2.407 53.413 89.553 1.00 11.71 384 GLY A N 1
ATOM 2903 C CA . GLY A 1 384 ? 1.531 53.645 90.693 1.00 15.30 384 GLY A CA 1
ATOM 2904 C C . GLY A 1 384 ? 0.135 53.073 90.618 1.00 17.61 384 GLY A C 1
ATOM 2905 O O . GLY A 1 384 ? -0.567 52.959 91.625 1.00 16.90 384 GLY A O 1
ATOM 2906 N N . GLU A 1 385 ? -0.302 52.747 89.417 1.00 12.39 385 GLU A N 1
ATOM 2907 C CA . GLU A 1 385 ? -1.678 52.318 89.263 1.00 12.38 385 GLU A CA 1
ATOM 2908 C C . GLU A 1 385 ? -1.720 51.066 88.378 1.00 10.94 385 GLU A C 1
ATOM 2909 O O . GLU A 1 385 ? -1.621 51.169 87.164 1.00 11.27 385 GLU A O 1
ATOM 2915 N N . LYS A 1 386 ? -1.934 49.897 88.977 1.00 9.90 386 LYS A N 1
ATOM 2916 C CA . LYS A 1 386 ? -1.851 48.647 88.194 1.00 7.94 386 LYS A CA 1
ATOM 2917 C C . LYS A 1 386 ? -2.959 48.551 87.138 1.00 8.34 386 LYS A C 1
ATOM 2918 O O . LYS A 1 386 ? -4.133 48.799 87.428 1.00 8.24 386 LYS A O 1
ATOM 2924 N N . ASN A 1 387 ? -2.571 48.166 85.910 1.00 7.63 387 ASN A N 1
ATOM 2925 C CA . ASN A 1 387 ? -3.531 47.938 84.822 1.00 6.78 387 ASN A CA 1
ATOM 2926 C C . ASN A 1 387 ? -4.402 49.145 84.581 1.00 7.15 387 ASN A C 1
ATOM 2927 O O . ASN A 1 387 ? -5.570 49.026 84.201 1.00 8.05 387 ASN A O 1
ATOM 2932 N N . ILE A 1 388 ? -3.790 50.329 84.649 1.00 5.18 388 ILE A N 1
ATOM 2933 C CA . ILE A 1 388 ? -4.580 51.568 84.516 1.00 6.00 388 ILE A CA 1
ATOM 2934 C C . ILE A 1 388 ? -5.360 51.684 83.187 1.00 7.19 388 ILE A C 1
ATOM 2935 O O . ILE A 1 388 ? -6.554 52.111 83.165 1.00 7.86 388 ILE A O 1
ATOM 2940 N N . LEU A 1 389 ? -4.706 51.301 82.056 1.00 7.23 389 LEU A N 1
ATOM 2941 C CA . LEU A 1 389 ? -5.376 51.532 80.760 1.00 4.49 389 LEU A CA 1
ATOM 2942 C C . LEU A 1 389 ? -6.519 50.541 80.519 1.00 4.54 389 LEU A C 1
ATOM 2943 O O . LEU A 1 389 ? -7.617 50.952 80.070 1.00 6.24 389 LEU A O 1
ATOM 2948 N N . ILE A 1 390 ? -6.292 49.249 80.845 1.00 6.37 390 ILE A N 1
ATOM 2949 C CA . ILE A 1 390 ? -7.398 48.294 80.602 1.00 5.77 390 ILE A CA 1
ATOM 2950 C C . ILE A 1 390 ? -8.540 48.575 81.588 1.00 6.41 390 ILE A C 1
ATOM 2951 O O . ILE A 1 390 ? -9.688 48.363 81.249 1.00 7.14 390 ILE A O 1
ATOM 2956 N N . LYS A 1 391 ? -8.224 49.101 82.770 1.00 5.89 391 LYS A N 1
ATOM 2957 C CA . LYS A 1 391 ? -9.307 49.452 83.670 1.00 6.54 391 LYS A CA 1
ATOM 2958 C C . LYS A 1 391 ? -10.150 50.571 83.089 1.00 8.61 391 LYS A C 1
ATOM 2959 O O . LYS A 1 391 ? -11.382 50.603 83.354 1.00 9.35 391 LYS A O 1
ATOM 2965 N N . LEU A 1 392 ? -9.542 51.475 82.302 1.00 8.24 392 LEU A N 1
ATOM 2966 C CA . LEU A 1 392 ? -10.369 52.498 81.633 1.00 10.46 392 LEU A CA 1
ATOM 2967 C C . LEU A 1 392 ? -11.258 51.915 80.578 1.00 8.40 392 LEU A C 1
ATOM 2968 O O . LEU A 1 392 ? -12.446 52.272 80.480 1.00 9.26 392 LEU A O 1
ATOM 2973 N N . LEU A 1 393 ? -10.694 51.002 79.731 1.00 6.26 393 LEU A N 1
ATOM 2974 C CA . LEU A 1 393 ? -11.561 50.326 78.744 1.00 5.56 393 LEU A CA 1
ATOM 2975 C C . LEU A 1 393 ? -12.744 49.588 79.416 1.00 8.42 393 LEU A C 1
ATOM 2976 O O . LEU A 1 393 ? -13.913 49.669 78.988 1.00 10.18 393 LEU A O 1
ATOM 2981 N N . HIS A 1 394 ? -12.429 48.875 80.475 1.00 6.75 394 HIS A N 1
ATOM 2982 C CA . HIS A 1 394 ? -13.453 48.098 81.151 1.00 8.56 394 HIS A CA 1
ATOM 2983 C C . HIS A 1 394 ? -14.516 48.998 81.800 1.00 9.21 394 HIS A C 1
ATOM 2984 O O . HIS A 1 394 ? -15.712 48.697 81.704 1.00 9.87 394 HIS A O 1
ATOM 2991 N N . LYS A 1 395 ? -14.070 50.040 82.490 1.00 10.10 395 LYS A N 1
ATOM 2992 C CA . LYS A 1 395 ? -15.015 50.961 83.150 1.00 9.93 395 LYS A CA 1
ATOM 2993 C C . LYS A 1 395 ? -15.975 51.521 82.131 1.00 12.78 395 LYS A C 1
ATOM 2994 O O . LYS A 1 395 ? -17.232 51.539 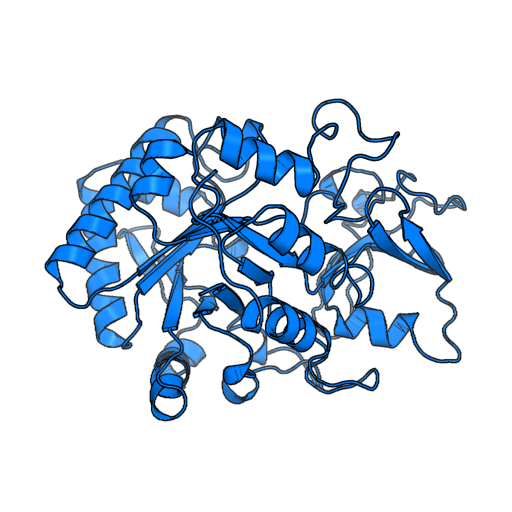82.336 1.00 13.07 395 LYS A O 1
ATOM 3000 N N . HIS A 1 396 ? -15.439 52.013 81.021 1.00 8.72 396 HIS A N 1
ATOM 3001 C CA . HIS A 1 396 ? -16.340 52.660 80.076 1.00 8.67 396 HIS A CA 1
ATOM 3002 C C . HIS A 1 396 ? -17.218 51.710 79.309 1.00 11.00 396 HIS A C 1
ATOM 3003 O O . HIS A 1 396 ? -18.409 51.979 79.090 1.00 14.11 396 HIS A O 1
ATOM 3010 N N . MET A 1 397 ? -16.663 50.588 78.867 1.00 9.34 397 MET A N 1
ATOM 3011 C CA . MET A 1 397 ? -17.439 49.676 78.044 1.00 8.53 397 MET A CA 1
ATOM 3012 C C . MET A 1 397 ? -18.459 48.920 78.859 1.00 13.92 397 MET A C 1
ATOM 3013 O O . MET A 1 397 ? -19.512 48.600 78.358 1.00 12.85 397 MET A O 1
ATOM 3018 N N . SER A 1 398 ? -18.157 48.640 80.118 1.00 11.57 398 SER A N 1
ATOM 3019 C CA . SER A 1 398 ? -19.083 47.774 80.861 1.00 16.67 398 SER A CA 1
ATOM 3020 C C . SER A 1 398 ? -20.376 48.528 81.217 1.00 20.57 398 SER A C 1
ATOM 3021 O O . SER A 1 398 ? -21.410 47.908 81.433 1.00 22.51 398 SER A O 1
ATOM 3024 N N . ALA A 1 399 ? -20.323 49.845 81.202 1.00 14.35 399 ALA A N 1
ATOM 3025 C CA . ALA A 1 399 ? -21.508 50.673 81.470 1.00 16.64 399 ALA A CA 1
ATOM 3026 C C . ALA A 1 399 ? -22.255 51.101 80.217 1.00 21.14 399 ALA A C 1
ATOM 3027 O O . ALA A 1 399 ? -23.184 51.905 80.273 1.00 23.38 399 ALA A O 1
ATOM 3029 N N . TYR A 1 400 ? -21.864 50.559 79.075 1.00 15.61 400 TYR A N 1
ATOM 3030 C CA . TYR A 1 400 ? -22.324 51.076 77.794 1.00 14.73 400 TYR A CA 1
ATOM 3031 C C . TYR A 1 400 ? -23.143 50.037 77.044 1.00 16.79 400 TYR A C 1
ATOM 3032 O O . TYR A 1 400 ? -22.768 48.873 76.945 1.00 17.66 400 TYR A O 1
ATOM 3041 N N . THR A 1 401 ? -24.271 50.479 76.478 1.00 16.25 401 THR A N 1
ATOM 3042 C CA . THR A 1 401 ? -25.104 49.601 75.689 1.00 15.66 401 THR A CA 1
ATOM 3043 C C . THR A 1 401 ? -24.901 49.993 74.230 1.00 13.10 401 THR A C 1
ATOM 3044 O O . THR A 1 401 ? -25.091 51.156 73.877 1.00 14.80 401 THR A O 1
ATOM 3048 N N . VAL A 1 402 ? -24.514 49.031 73.402 1.00 13.04 402 VAL A N 1
ATOM 3049 C CA . VAL A 1 402 ? -24.308 49.321 71.969 1.00 11.52 402 VAL A CA 1
ATOM 3050 C C . VAL A 1 402 ? -25.677 49.545 71.304 1.00 15.79 402 VAL A C 1
ATOM 3051 O O . VAL A 1 402 ? -26.524 48.672 71.369 1.00 17.66 402 VAL A O 1
ATOM 3055 N N . PRO A 1 403 ? -25.856 50.697 70.640 1.00 13.38 403 PRO A N 1
ATOM 3056 C CA . PRO A 1 403 ? -27.157 50.945 69.949 1.00 15.62 403 PRO A CA 1
ATOM 3057 C C . PRO A 1 403 ? -27.333 50.126 68.672 1.00 21.13 403 PRO A C 1
ATOM 3058 O O . PRO A 1 403 ? -26.394 49.557 68.123 1.00 16.40 403 PRO A O 1
ATOM 3062 N N . PRO A 1 404 ? -28.572 50.048 68.150 1.00 21.09 404 PRO A N 1
ATOM 3063 C CA . PRO A 1 404 ? -28.765 49.400 66.845 1.00 21.54 404 PRO A CA 1
ATOM 3064 C C . PRO A 1 404 ? -27.959 50.082 65.751 1.00 20.81 404 PRO A C 1
ATOM 3065 O O . PRO A 1 404 ? -27.627 51.260 65.912 1.00 25.82 404 PRO A O 1
ATOM 3069 N N . PRO A 1 405 ? -27.654 49.362 64.657 1.00 20.53 405 PRO A N 1
ATOM 3070 C CA . PRO A 1 405 ? -26.862 49.931 63.560 1.00 24.89 405 PRO A CA 1
ATOM 3071 C C . PRO A 1 405 ? -27.438 51.243 63.045 1.00 31.76 405 PRO A C 1
ATOM 3072 O O . PRO A 1 405 ? -28.652 51.431 63.001 1.00 31.82 405 PRO A O 1
ATOM 3076 N N . ARG A 1 406 ? -26.543 52.150 62.688 1.00 34.92 406 ARG A N 1
ATOM 3077 C CA . ARG A 1 406 ? -26.901 53.496 62.271 1.00 41.64 406 ARG A CA 1
ATOM 3078 C C . ARG A 1 406 ? -27.453 53.588 60.836 1.00 40.69 406 ARG A C 1
ATOM 3079 O O . ARG A 1 406 ? -27.803 52.573 60.217 1.00 43.37 406 ARG A O 1
#

Nearest PDB structures (foldseek):
  3wqw-assembly1_A  TM=1.002E+00  e=1.307E-91  Ostrinia furnacalis
  3wkz-assembly1_A  TM=1.002E+00  e=1.052E-90  Ostrinia furnacalis
  3wl0-assembly1_A  TM=1.002E+00  e=7.009E-90  Ostrinia furnacalis
  5y2c-assembly2_B  TM=9.428E-01  e=1.374E-46  Ostrinia furnacalis
  5wvb-assembly1_A  TM=9.210E-01  e=1.387E-44  Ostrinia furnacalis

Sequence (383 aa):
RARVVCYFSNWAVYRPGVGRYGIEDIPVDMCTHIIYSFIGVTEDTQQVLIIDPELDVDKNGFKNFTSLRSKHPGVKFTVAVGGWAEGGSKYSKMVAAKSTRMAFVRSVVDFLNKYNFDGLDLDWEYPGAADRGGSFSDKDKFLYLVQELRRAFIREGKGWELTAAVPLANFRLMMEGYHVPELCQELDAIHVMSYDLRGNWAGFADVHSPLYKRPHDQWAYEKLNVNDGLQLWEDKGCPTNKLVVGIPFYGRSFTLSSGNNNYNLGTYINKEAGGGDPAPYTNATGFWAYYEICTEVDTADSKWTKKWDEHGKCPYAYKGTQWVGYEDPRSVEEIKMNWIKEKGYLGAMTWAIDMDDFQGLCGEKNILIKLLHKHMSAYTVPPPR

Radius of gyration: 20.06 Å; Cα contacts (8 Å, |Δi|>4): 878; chains: 1; bounding box: 50×51×47 Å

B-factor: mean 15.69, std 10.66, range [3.4, 67.38]

Solvent-accessible surface area: 15613 Å² total; per-residue (Å²): 194,12,32,3,0,0,2,5,1,10,103,0,24,138,26,76,65,56,0,128,1,4,22,132,46,12,25,8,91,42,6,46,23,0,2,1,0,25,0,0,0,26,97,111,63,12,89,21,62,45,83,27,58,110,35,0,46,104,156,63,6,0,80,74,0,1,64,37,68,91,184,42,111,72,14,78,0,10,0,0,2,1,1,144,112,27,22,2,61,29,5,16,101,1,0,53,44,123,82,35,15,41,30,0,3,157,16,1,17,98,12,1,47,133,11,80,5,34,0,1,0,6,4,8,17,30,1,10,1,94,98,29,43,15,60,184,48,3,33,66,54,5,15,91,3,0,58,21,0,39,156,6,3,121,151,69,64,129,66,16,22,0,8,1,5,2,8,5,17,81,106,34,1,127,73,0,5,49,4,68,75,2,1,142,30,2,40,0,0,3,0,22,0,19,52,11,0,0,17,130,24,26,34,0,0,0,0,0,0,0,78,78,4,102,65,3,117,225,89,63,79,133,26,0,0,25,35,0,0,66,37,0,25,104,74,38,4,53,5,50,50,0,0,0,0,0,0,0,5,0,43,1,0,18,4,31,118,72,30,130,74,54,95,39,25,7,169,17,56,93,158,44,39,1,0,86,67,13,100,62,22,113,36,62,4,34,21,0,7,2,8,1,2,43,90,13,78,66,119,118,34,168,35,55,92,99,40,3,109,93,0,58,0,0,17,0,30,83,50,74,23,0,0,0,5,2,8,43,129,0,0,83,47,0,0,70,5,0,67,129,50,4,1,15,0,0,0,0,37,0,0,0,1,0,1,12,83,21,73,49,64,103,124,6,28,0,0,101,20,0,56,121,20,3,79,91,20,104,10,57,111,77,170

InterPro domains:
  IPR001223 Glycoside hydrolase family 18, catalyt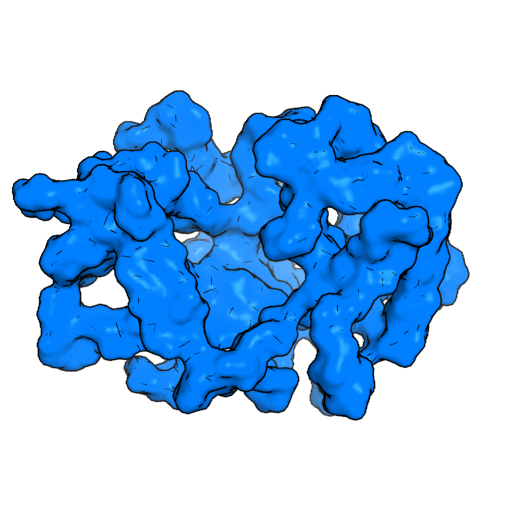ic domain [PF00704] (26-377)
  IPR001223 Glycoside hydrolase family 18, catalytic domain [PS51910] (25-400)
  IPR001579 Glycosyl hydrolase family 18, active site [PS01095] (140-148)
  IPR002557 Chitin binding domain [PF01607] (499-549)
  IPR002557 Chitin binding domain [PS50940] (496-554)
  IPR002557 Chitin binding domain [SM00494] (497-554)
  IPR011583 Chitinase II/V-like, catalytic domain [SM00636] (25-377)
  IPR017853 Glycoside hydrolase superfamily [SSF51445] (26-385)
  IPR029070 Chitinase insertion domain superfamily [G3DSA:3.10.50.10] (271-348)
  IPR029070 Chitinase insertion domain superfamily [SSF54556] (272-348)
  IPR036508 Chitin binding domain superfamily [SSF57625] (499-552)
  IPR050314 Glycosyl hydrolase family 18 [PTHR11177] (24-459)

Organism: Ostrinia furnacalis (NCBI:txid93504)

Foldseek 3Di:
DFFEEFEDECCQCPFDDPLHDALVLDPQVLGQEYEYDAWEADQPQRAIHRPCCCVVPVVVRLQVNLCVCVVVVRHAYAYEYADVVRFQQSVQVQLVDPVSLVRHLVNVVVVCVVRVHQAYEYERPFAQDPVGNHHQCQQVSVLVSLVVNLVVVVVVVSNGFYEYEAEQQVVRCVRHYQQQSNLVSGQAYEYPQFQLDALVNFFDAATAFAAADVVQDDSRRQSHQPSSVVVSVVSPHFQARYAYEFEQKKFKFFADPPDPDQDHGHGGPSVQVGFQAFRGVRDHRMGGNLSVCLQCVDPPHPKDKDADPRRGWIKIDDHRMIITHHDLRSLLVVLVVSLVSLHSFYYYPHQSRAQQVCSNPDHSVNSNSRSVSRVPGDRDGTD

Secondary structure (DSSP, 8-state):
--EEEEEEETTGGGS-GGG---GGG--GGG-SEEEEEEEEE-TTT-PEEPS-HIIIIIT-HHHHHHGGGGT-TTSEEEEEEE-STT-SHHHHHHHTSHHHHHHHHHHHHHHHHHHT-SEEEEE-S-TT-GGGT--TTHHHHHHHHHHHHHHHHHHHTS--EEEEEE---HHHHHHH--HHHHHHH-SEEEE----SS-GGGTB---SS-SS--TT--GGGTT-SHHHHHHHHHHTT--GGGEEEEEESEEEEEEBPTT----STT-BB-GGG-SSPPPTTT--TTEEEHHHHHHHHSSTT---EEEEETTTTEEEEEETTEEEE---HHHHHHHHHHHHHHT-SEEEEE-GGGS-TT-TTSSTTHHHHHHHHHHHT--PPPP-